Protein AF-0000000076085704 (afdb_homodimer)

Radius of gyration: 24.74 Å; Cα contacts (8 Å, |Δi|>4): 422; chains: 2; bounding box: 50×75×104 Å

Nearest PDB structures (foldseek):
  2v0x-assembly1_A  TM=4.425E-01  e=3.332E-02  Mus musculus
  2v0x-assembly1_B  TM=4.303E-01  e=5.380E-02  Mus musculus
  6ysl-assembly1_G  TM=3.522E-01  e=4.424E+00  Bacillus subtilis subsp. subtilis str. 168
  2v0x-assembly1_A  TM=4.425E-01  e=3.386E-02  Mus musculus
  2v0x-assembly1_B  TM=4.282E-01  e=5.747E-02  Mus musculus

Foldseek 3Di:
DPPPPPPPPPPPVPPPDDDDDDPVNVLLLDLLQDADDPVCCCVPQQVVQPQDPDPVLADDDDDPCVCVVVVDPVVVVVVVLVVVLVNVLSNLVSRLRRLVVVLVVQVVCVVPVCDDRPQDPVNNVSSVSSSSSSVSNSSNSVLLSVQLVVQCVLLVHSVVSVVLCVVCSVQQSPQPPDSRHPVCVVVSVVSSVVVVVVVVVD/DDPPPPPPPPVPVPPDDDDDDDPVNVLLLDLLQDADDPVCCCVPQQVVQPQDPDPVLADDDDDPCVVVVVVDPVVVVVVVLVVVLVNVLSNLVSRLRRLVVVLVVQVVVCVPVCDDRPDDPVNNVSSVSSSSSSVSNSSNSVLLSVQLVVQCVLLVHSVVSVVLCVVCSVQQSPQPPDSRHPVCVVVSVVSSVVVVVVVVVD

Sequence (404 aa):
MTNRTVRDSIRWTRESELFMTGSMARYVQKYFSTYVSESCLKEKVLGDSPVPSNTILSPPSIDEFIEDLIGNRKAWRFMKLHDNSLKFIQKKVALIMGPLFKMWQEIDGANHEKETSEMSITDVLNLIERTVLLVGQVNVACLYKRRINFMAKILKGMKQAKQTLSHNQSMLTESGEVLFGDNFYNVLDKKSKNRKRAREMAMTNRTVRDSIRWTRESELFMTGSMARYVQKYFSTYVSESCLKEKVLGDSPVPSNTILSPPSIDEFIEDLIGNRKAWRFMKLHDNSLKFIQKKVALIMGPLFKMWQEIDGANHEKETSEMSITDVLNLIERTVLLVGQVNVACLYKRRINFMAKILKGMKQAKQTLSHNQSMLTESGEVLFGDNFYNVLDKKSKNRKRAREMA

Organism: Mytilus edulis (NCBI:txid6550)

pLDDT: mean 86.07, std 17.52, range [27.72, 98.88]

Secondary structure (DSSP, 8-state):
---------------------HHHHHHHHHHTTS---HHHIIIIISTTSPPP--GGGSPPBPPHHHHHHH--HHHHHHHHHHHHHHHHHHHHHHHTHHHHHHHHHHHHHHHHS-S--S--HHHHHHHHHHHHHHHHHHHHHHHHHHHHHHHHHHHT-HHHHHHHHHHTHHHHHT-TTBSS-HHHHHHHHHHHHHHHHHHHH-/---------------------HHHHHHHHHHTTS---HHHIIIIISTTSPPP--GGGSPPBPPHHHHHHH--HHHHHHHHHHHHHHHHHHHHHHHTHHHHHHHHHHHHHHHHS----S--HHHHHHHHHHHHHHHHHHHHHHHHHHHHHHHHHHTT-HHHHHHHHHHTHHHHHT-TTBSS-HHHHHHHHHHHHHHHHHHHH-

Solvent-accessible surface area (backbone atoms only — not comparable to full-atom values): 22083 Å² total; per-residue (Å²): 135,83,82,73,73,74,73,72,70,69,68,69,68,67,75,77,81,47,67,68,57,70,69,62,32,52,51,49,57,48,30,40,51,41,87,73,55,69,68,53,42,46,61,74,55,26,56,93,20,59,50,50,67,44,68,88,52,47,67,49,42,78,49,74,67,53,60,65,63,59,67,39,69,69,59,46,54,53,52,48,52,55,40,50,50,47,45,51,43,37,47,41,53,33,52,32,43,4,30,46,45,51,50,47,52,47,54,51,46,28,67,70,50,82,43,76,51,86,65,43,69,65,54,51,50,51,34,49,50,45,28,51,39,34,52,15,42,32,44,30,47,43,53,50,52,49,50,44,59,53,34,20,63,57,67,70,28,60,69,62,24,51,51,54,50,66,75,40,44,74,56,41,57,68,19,74,65,28,58,42,34,72,77,42,44,58,56,51,51,52,52,43,51,50,47,54,51,50,56,68,72,98,137,84,82,76,74,74,74,73,71,70,69,69,71,69,75,78,82,47,66,67,58,70,71,62,32,52,50,49,56,48,28,40,50,43,87,72,54,68,70,53,42,47,60,75,54,26,58,93,19,59,52,50,67,46,66,87,51,48,68,46,41,78,49,73,68,53,60,64,63,59,69,39,69,70,59,46,55,53,51,49,53,53,39,48,51,46,45,53,42,37,48,40,53,34,54,31,44,5,29,45,46,50,51,48,51,47,53,51,47,25,66,72,60,74,41,76,51,88,65,44,70,65,53,53,49,52,34,49,52,44,27,51,38,35,53,16,42,33,43,30,47,43,53,49,51,48,49,43,60,53,36,21,62,57,66,69,29,60,68,62,25,51,51,53,50,66,75,40,46,76,58,40,58,68,19,74,64,28,58,42,35,72,79,43,44,59,57,51,50,52,54,44,50,51,48,53,51,51,60,71,72,104

Structure (mmCIF, N/CA/C/O backbone):
data_AF-0000000076085704-model_v1
#
loop_
_entity.id
_entity.type
_entity.pdbx_description
1 polymer 'Uncharacterized protein'
#
loop_
_atom_site.group_PDB
_atom_site.id
_atom_site.type_symbol
_atom_site.label_atom_id
_atom_site.label_alt_id
_atom_site.label_comp_id
_atom_site.label_asym_id
_atom_site.label_entity_id
_atom_site.label_seq_id
_atom_site.pdbx_PDB_ins_code
_atom_site.Cartn_x
_atom_site.Cartn_y
_atom_site.Cartn_z
_atom_site.occupancy
_atom_site.B_iso_or_equiv
_atom_site.auth_seq_id
_atom_site.auth_comp_id
_atom_site.auth_asym_id
_atom_site.auth_atom_id
_atom_site.pdbx_PDB_model_num
ATOM 1 N N . MET A 1 1 ? 17.281 -35.906 48.312 1 27.94 1 MET A N 1
ATOM 2 C CA . MET A 1 1 ? 16.938 -36.281 46.938 1 27.94 1 MET A CA 1
ATOM 3 C C . MET A 1 1 ? 16.422 -35.094 46.156 1 27.94 1 MET A C 1
ATOM 5 O O . MET A 1 1 ? 15.367 -34.531 46.5 1 27.94 1 MET A O 1
ATOM 9 N N . THR A 1 2 ? 17.312 -34.125 45.719 1 31.25 2 THR A N 1
ATOM 10 C CA . THR A 1 2 ? 17.219 -32.781 45.156 1 31.25 2 THR A CA 1
ATOM 11 C C . THR A 1 2 ? 16.516 -32.844 43.781 1 31.25 2 THR A C 1
ATOM 13 O O . THR A 1 2 ? 16.938 -33.562 42.875 1 31.25 2 THR A O 1
ATOM 16 N N . ASN A 1 3 ? 15.156 -32.781 43.719 1 27.72 3 ASN A N 1
ATOM 17 C CA . ASN A 1 3 ? 14.312 -32.719 42.531 1 27.72 3 ASN A CA 1
ATOM 18 C C . ASN A 1 3 ? 14.758 -31.625 41.594 1 27.72 3 ASN A C 1
ATOM 20 O O . ASN A 1 3 ? 14.57 -30.438 41.875 1 27.72 3 ASN A O 1
ATOM 24 N N . ARG A 1 4 ? 15.953 -31.812 40.906 1 28.91 4 ARG A N 1
ATOM 25 C CA . ARG A 1 4 ? 16.359 -30.938 39.844 1 28.91 4 ARG A CA 1
ATOM 26 C C . ARG A 1 4 ? 15.266 -30.812 38.781 1 28.91 4 ARG A C 1
ATOM 28 O O . ARG A 1 4 ? 14.945 -31.797 38.094 1 28.91 4 ARG A O 1
ATOM 35 N N . THR A 1 5 ? 14.289 -30.031 38.969 1 30.59 5 THR A N 1
ATOM 36 C CA . THR A 1 5 ? 13.367 -29.672 37.906 1 30.59 5 THR A CA 1
ATOM 37 C C . THR A 1 5 ? 14.125 -29.359 36.625 1 30.59 5 THR A C 1
ATOM 39 O O . THR A 1 5 ? 14.984 -28.469 36.594 1 30.59 5 THR A O 1
ATOM 42 N N . VAL A 1 6 ? 14.453 -30.359 35.844 1 28.48 6 VAL A N 1
ATOM 43 C CA . VAL A 1 6 ? 14.922 -30.203 34.469 1 28.48 6 VAL A CA 1
ATOM 44 C C . VAL A 1 6 ? 14.109 -29.125 33.75 1 28.48 6 VAL A C 1
ATOM 46 O O . VAL A 1 6 ? 12.906 -29.281 33.531 1 28.48 6 VAL A O 1
ATOM 49 N N . ARG A 1 7 ? 14.312 -27.906 34.156 1 32.81 7 ARG A N 1
ATOM 50 C CA . ARG A 1 7 ? 13.844 -26.844 33.281 1 32.81 7 ARG A CA 1
ATOM 51 C C . ARG A 1 7 ? 14.062 -27.219 31.812 1 32.81 7 ARG A C 1
ATOM 53 O O . ARG A 1 7 ? 15.203 -27.297 31.359 1 32.81 7 ARG A O 1
ATOM 60 N N . ASP A 1 8 ? 13.406 -28.281 31.328 1 28.36 8 ASP A N 1
ATOM 61 C CA . ASP A 1 8 ? 13.352 -28.547 29.906 1 28.36 8 ASP A CA 1
ATOM 62 C C . ASP A 1 8 ? 13.336 -27.234 29.109 1 28.36 8 ASP A C 1
ATOM 64 O O . ASP A 1 8 ? 12.406 -26.438 29.234 1 28.36 8 ASP A O 1
ATOM 68 N N . SER A 1 9 ? 14.461 -26.516 29.125 1 32.47 9 SER A N 1
ATOM 69 C CA . SER A 1 9 ? 14.688 -25.484 28.125 1 32.47 9 SER A CA 1
ATOM 70 C C . SER A 1 9 ? 14.078 -25.875 26.781 1 32.47 9 SER A C 1
ATOM 72 O O . SER A 1 9 ? 14.641 -26.703 26.062 1 32.47 9 SER A O 1
ATOM 74 N N . ILE A 1 10 ? 12.898 -26.281 26.703 1 34.44 10 ILE A N 1
ATOM 75 C CA . ILE A 1 10 ? 12.305 -26.375 25.375 1 34.44 10 ILE A CA 1
ATOM 76 C C . ILE A 1 10 ? 12.922 -25.344 24.453 1 34.44 10 ILE A C 1
ATOM 78 O O . ILE A 1 10 ? 12.781 -24.141 24.672 1 34.44 10 ILE A O 1
ATOM 82 N N . ARG A 1 11 ? 14.133 -25.609 23.984 1 32.59 11 ARG A N 1
ATOM 83 C CA . ARG A 1 11 ? 14.648 -24.906 22.812 1 32.59 11 ARG A CA 1
ATOM 84 C C . ARG A 1 11 ? 13.516 -24.547 21.859 1 32.59 11 ARG A C 1
ATOM 86 O O . ARG A 1 11 ? 12.945 -25.422 21.203 1 32.59 11 ARG A O 1
ATOM 93 N N . TRP A 1 12 ? 12.664 -23.781 22.141 1 34.97 12 TRP A N 1
ATOM 94 C CA . TRP A 1 12 ? 11.938 -23.203 21.016 1 34.97 12 TRP A CA 1
ATOM 95 C C . TRP A 1 12 ? 12.836 -23.094 19.781 1 34.97 12 TRP A C 1
ATOM 97 O O . TRP A 1 12 ? 13.859 -22.406 19.812 1 34.97 12 TRP A O 1
ATOM 107 N N . THR A 1 13 ? 13.359 -24.281 19.297 1 34.56 13 THR A N 1
ATOM 108 C CA . THR A 1 13 ? 14.008 -24.234 18 1 34.56 13 THR A CA 1
ATOM 109 C C . THR A 1 13 ? 13.602 -22.969 17.25 1 34.56 13 THR A C 1
ATOM 111 O O . THR A 1 13 ? 12.414 -22.703 17.047 1 34.56 13 THR A O 1
ATOM 114 N N . ARG A 1 14 ? 14.234 -21.953 17.406 1 41.28 14 ARG A N 1
ATOM 115 C CA . ARG A 1 14 ? 14.172 -20.734 16.609 1 41.28 14 ARG A CA 1
ATOM 116 C C . ARG A 1 14 ? 13.656 -21.016 15.203 1 41.28 14 ARG A C 1
ATOM 118 O O . ARG A 1 14 ? 14.258 -21.797 14.461 1 41.28 14 ARG A O 1
ATOM 125 N N . GLU A 1 15 ? 12.438 -21.312 15 1 48.47 15 GLU A N 1
ATOM 126 C CA . GLU A 1 15 ? 11.906 -21.453 13.648 1 48.47 15 GLU A CA 1
ATOM 127 C C . GLU A 1 15 ? 12.812 -20.797 12.617 1 48.47 15 GLU A C 1
ATOM 129 O O . GLU A 1 15 ? 13.203 -19.641 12.781 1 48.47 15 GLU A O 1
ATOM 134 N N . SER A 1 16 ? 13.742 -21.469 12.008 1 62.91 16 SER A N 1
ATOM 135 C CA . SER A 1 16 ? 14.727 -21.047 11.016 1 62.91 16 SER A CA 1
ATOM 136 C C . SER A 1 16 ? 14.18 -19.938 10.125 1 62.91 16 SER A C 1
ATOM 138 O O . SER A 1 16 ? 13.062 -20.047 9.602 1 62.91 16 SER A O 1
ATOM 140 N N . GLU A 1 17 ? 14.664 -18.75 10.273 1 81.94 17 GLU A N 1
ATOM 141 C CA . GLU A 1 17 ? 14.312 -17.594 9.453 1 81.94 17 GLU A CA 1
ATOM 142 C C . GLU A 1 17 ? 14.461 -17.906 7.965 1 81.94 17 GLU A C 1
ATOM 144 O O . GLU A 1 17 ? 15.445 -18.531 7.555 1 81.94 17 GLU A O 1
ATOM 149 N N . LEU A 1 18 ? 13.453 -17.797 7.211 1 92 18 LEU A N 1
ATOM 150 C CA . LEU A 1 18 ? 13.406 -17.953 5.762 1 92 18 LEU A CA 1
ATOM 151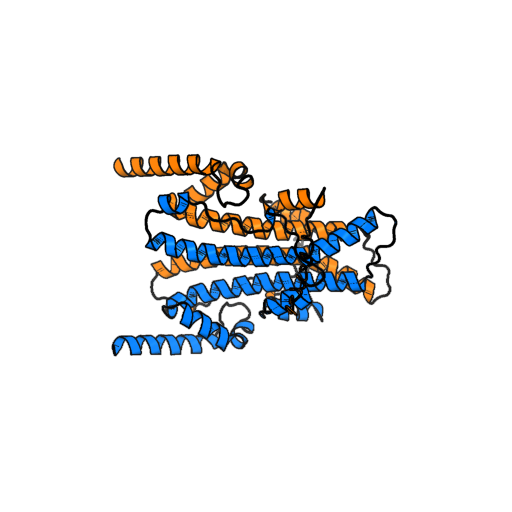 C C . LEU A 1 18 ? 13.945 -16.719 5.062 1 92 18 LEU A C 1
ATOM 153 O O . LEU A 1 18 ? 13.562 -15.594 5.398 1 92 18 LEU A O 1
ATOM 157 N N . PHE A 1 19 ? 14.992 -16.938 4.18 1 94.62 19 PHE A N 1
ATOM 158 C CA . PHE A 1 19 ? 15.531 -15.844 3.381 1 94.62 19 PHE A CA 1
A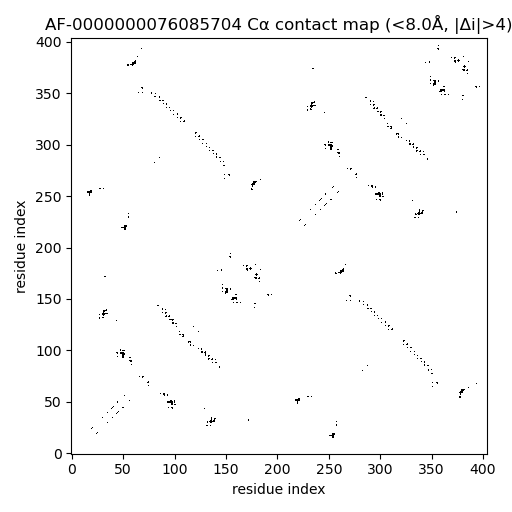TOM 159 C C . PHE A 1 19 ? 15.445 -16.172 1.894 1 94.62 19 PHE A C 1
ATOM 161 O O . PHE A 1 19 ? 15.68 -17.312 1.484 1 94.62 19 PHE A O 1
ATOM 168 N N . MET A 1 20 ? 15.086 -15.148 1.141 1 95.38 20 MET A N 1
ATOM 169 C CA . MET A 1 20 ? 15.242 -15.273 -0.306 1 95.38 20 MET A CA 1
ATOM 170 C C . MET A 1 20 ? 16.719 -15.195 -0.702 1 95.38 20 MET A C 1
ATOM 172 O O . MET A 1 20 ? 17.469 -14.383 -0.154 1 95.38 20 MET A O 1
ATOM 176 N N . THR A 1 21 ? 17.078 -16.047 -1.602 1 94.31 21 THR A N 1
ATOM 177 C CA . THR A 1 21 ? 18.453 -16.062 -2.08 1 94.31 21 THR A CA 1
ATOM 178 C C . THR A 1 21 ? 18.5 -16.125 -3.604 1 94.31 21 THR A C 1
ATOM 180 O O . THR A 1 21 ? 17.453 -16.25 -4.254 1 94.31 21 THR A O 1
ATOM 183 N N . GLY A 1 22 ? 19.688 -15.82 -4.188 1 94.88 22 GLY A N 1
ATOM 184 C CA . GLY A 1 22 ? 19.906 -16.016 -5.613 1 94.88 22 GLY A CA 1
ATOM 185 C C . GLY A 1 22 ? 19.172 -15 -6.473 1 94.88 22 GLY A C 1
ATOM 186 O O . GLY A 1 22 ? 19.141 -13.812 -6.145 1 94.88 22 GLY A O 1
ATOM 187 N N . SER A 1 23 ? 18.656 -15.523 -7.598 1 95.12 23 SER A N 1
ATOM 188 C CA . SER A 1 23 ? 18.047 -14.664 -8.594 1 95.12 23 SER A CA 1
ATOM 189 C C . SER A 1 23 ? 16.766 -14.031 -8.062 1 95.12 23 SER A C 1
ATOM 191 O O . SER A 1 23 ? 16.438 -12.883 -8.383 1 95.12 23 SER A O 1
ATOM 193 N N . MET A 1 24 ? 16.078 -14.781 -7.23 1 96.69 24 MET A N 1
ATOM 194 C CA . MET A 1 24 ? 14.844 -14.258 -6.656 1 96.69 24 MET A CA 1
ATOM 195 C C . MET A 1 24 ? 15.133 -13.062 -5.746 1 96.69 24 MET A C 1
ATOM 197 O O . MET A 1 24 ? 14.438 -12.047 -5.809 1 96.69 24 MET A O 1
ATOM 201 N N . ALA A 1 25 ? 16.156 -13.156 -4.934 1 97 25 ALA A N 1
ATOM 202 C CA . ALA A 1 25 ? 16.547 -12.07 -4.039 1 97 25 ALA A CA 1
ATOM 203 C C . ALA A 1 25 ? 16.953 -10.828 -4.832 1 97 25 ALA A C 1
ATOM 205 O O . ALA A 1 25 ? 16.562 -9.711 -4.488 1 97 25 ALA A O 1
ATOM 206 N N . ARG A 1 26 ? 17.688 -11.039 -5.867 1 97 26 ARG A N 1
ATOM 207 C CA . ARG A 1 26 ? 18.125 -9.93 -6.703 1 97 26 ARG A CA 1
ATOM 208 C C . ARG A 1 26 ? 16.953 -9.25 -7.383 1 97 26 ARG A C 1
ATOM 210 O O . ARG A 1 26 ? 16.906 -8.023 -7.492 1 97 26 ARG A O 1
ATOM 217 N N . TYR A 1 27 ? 16.062 -10.094 -7.828 1 97.94 27 TYR A N 1
ATOM 218 C CA . TYR A 1 27 ? 14.859 -9.586 -8.477 1 97.94 27 TYR A CA 1
ATOM 219 C C . TYR A 1 27 ? 14.055 -8.711 -7.527 1 97.94 27 TYR A C 1
ATOM 221 O O . TYR A 1 27 ? 13.656 -7.594 -7.883 1 97.94 27 TYR A O 1
ATOM 229 N N . VAL A 1 28 ? 13.867 -9.156 -6.324 1 98.12 28 VAL A N 1
ATOM 230 C CA . VAL A 1 28 ? 13.109 -8.422 -5.312 1 98.12 28 VAL A CA 1
ATOM 231 C C . VAL A 1 28 ? 13.875 -7.164 -4.91 1 98.12 28 VAL A C 1
ATOM 233 O O . VAL A 1 28 ? 13.289 -6.082 -4.809 1 98.12 28 VAL A O 1
ATOM 236 N N . GLN A 1 29 ? 15.141 -7.293 -4.727 1 96 29 GLN A N 1
ATOM 237 C CA . GLN A 1 29 ? 15.953 -6.133 -4.383 1 96 29 GLN A CA 1
ATOM 238 C C . GLN A 1 29 ? 15.812 -5.031 -5.434 1 96 29 GLN A C 1
ATOM 240 O O . GLN A 1 29 ? 15.664 -3.857 -5.094 1 96 29 GLN A O 1
ATOM 245 N N . LYS A 1 30 ? 15.82 -5.359 -6.586 1 95.94 30 LYS A N 1
ATOM 246 C CA . LYS A 1 30 ? 15.727 -4.406 -7.688 1 95.94 30 LYS A CA 1
ATOM 247 C C . LYS A 1 30 ? 14.367 -3.725 -7.719 1 95.94 30 LYS A C 1
ATOM 249 O O . LYS A 1 30 ? 14.281 -2.496 -7.648 1 95.94 30 LYS A O 1
ATOM 254 N N . TYR A 1 31 ? 13.297 -4.469 -7.719 1 97.12 31 TYR A N 1
ATOM 255 C CA . TYR A 1 31 ? 11.992 -3.91 -8.055 1 97.12 31 TYR A CA 1
ATOM 256 C C . TYR A 1 31 ? 11.289 -3.377 -6.812 1 97.12 31 TYR A C 1
ATOM 258 O O . TYR A 1 31 ? 10.289 -2.656 -6.914 1 97.12 31 TYR A O 1
ATOM 266 N N . PHE A 1 32 ? 11.805 -3.668 -5.605 1 97.56 32 PHE A N 1
ATOM 267 C CA . PHE A 1 32 ? 11.289 -3.086 -4.375 1 97.56 32 PHE A CA 1
ATOM 268 C C . PHE A 1 32 ? 11.977 -1.764 -4.07 1 97.56 32 PHE A C 1
ATOM 270 O O . PHE A 1 32 ? 11.578 -1.045 -3.15 1 97.56 32 PHE A O 1
ATOM 277 N N . SER A 1 33 ? 13.008 -1.447 -4.863 1 94.5 33 SER A N 1
ATOM 278 C CA . SER A 1 33 ? 13.773 -0.25 -4.535 1 94.5 33 SER A CA 1
ATOM 279 C C . SER A 1 33 ? 13.781 0.736 -5.699 1 94.5 33 SER A C 1
ATOM 281 O O . SER A 1 33 ? 14.039 1.928 -5.508 1 94.5 33 SER A O 1
ATOM 283 N N . THR A 1 34 ? 13.469 0.226 -6.836 1 94.12 34 THR A N 1
ATOM 284 C CA . THR A 1 34 ? 13.602 1.075 -8.016 1 94.12 34 THR A CA 1
ATOM 285 C C . THR A 1 34 ? 12.234 1.324 -8.656 1 94.12 34 THR A C 1
ATOM 287 O O . THR A 1 34 ? 11.484 0.382 -8.914 1 94.12 34 THR A O 1
ATOM 290 N N . TYR A 1 35 ? 12.016 2.551 -8.984 1 95 35 TYR A N 1
ATOM 291 C CA . TYR A 1 35 ? 10.766 2.955 -9.617 1 95 35 TYR A CA 1
ATOM 292 C C . TYR A 1 35 ? 10.727 2.525 -11.078 1 95 35 TYR A C 1
ATOM 294 O O . TYR A 1 35 ? 11.688 2.729 -11.812 1 95 35 TYR A O 1
ATOM 302 N N . VAL A 1 36 ? 9.695 1.909 -11.43 1 95.88 36 VAL A N 1
ATOM 303 C CA . VAL A 1 36 ? 9.391 1.589 -12.82 1 95.88 36 VAL A CA 1
ATOM 304 C C . VAL A 1 36 ? 8.281 2.508 -13.336 1 95.88 36 VAL A C 1
ATOM 306 O O . VAL A 1 36 ? 7.234 2.645 -12.695 1 95.88 36 VAL A O 1
ATOM 309 N N . SER A 1 37 ? 8.492 3.094 -14.469 1 95.19 37 SER A N 1
ATOM 310 C CA . SER A 1 37 ? 7.559 4.086 -14.992 1 95.19 37 SER A CA 1
ATOM 311 C C . SER A 1 37 ? 6.203 3.455 -15.312 1 95.19 37 SER A C 1
ATOM 313 O O . SER A 1 37 ? 6.125 2.27 -15.633 1 95.19 37 SER A O 1
ATOM 315 N N . GLU A 1 38 ? 5.195 4.305 -15.266 1 94.56 38 GLU A N 1
ATOM 316 C CA . GLU A 1 38 ? 3.836 3.84 -15.531 1 94.56 38 GLU A CA 1
ATOM 317 C C . GLU A 1 38 ? 3.717 3.27 -16.938 1 94.56 38 GLU A C 1
ATOM 319 O O . GLU A 1 38 ? 3.031 2.268 -17.156 1 94.56 38 GLU A O 1
ATOM 324 N N . SER A 1 39 ? 4.344 3.914 -17.891 1 94.38 39 SER A N 1
ATOM 325 C CA . SER A 1 39 ? 4.312 3.441 -19.266 1 94.38 39 SER A CA 1
ATOM 326 C C . SER A 1 39 ? 4.926 2.049 -19.391 1 94.38 39 SER A C 1
ATOM 328 O O . SER A 1 39 ? 4.383 1.185 -20.078 1 94.38 39 SER A O 1
ATOM 330 N N . CYS A 1 40 ? 5.996 1.828 -18.703 1 95.56 40 CYS A N 1
ATOM 331 C CA . CYS A 1 40 ? 6.648 0.524 -18.719 1 95.56 40 CYS A CA 1
ATOM 332 C C . CYS A 1 40 ? 5.773 -0.533 -18.062 1 95.56 40 CYS A C 1
ATOM 334 O O . CYS A 1 40 ? 5.645 -1.647 -18.562 1 95.56 40 CYS A O 1
ATOM 336 N N . LEU A 1 41 ? 5.148 -0.188 -16.953 1 96.81 41 LEU A N 1
ATOM 337 C CA . LEU A 1 41 ? 4.258 -1.122 -16.266 1 96.81 41 LEU A CA 1
ATOM 338 C C . LEU A 1 41 ? 3.088 -1.513 -17.172 1 96.81 41 LEU A C 1
ATOM 340 O O . LEU A 1 41 ? 2.746 -2.691 -17.281 1 96.81 41 LEU A O 1
ATOM 344 N N . LYS A 1 42 ? 2.504 -0.57 -17.828 1 94.56 42 LYS A N 1
ATOM 345 C CA . LYS A 1 42 ? 1.345 -0.809 -18.688 1 94.56 42 LYS A CA 1
ATOM 346 C C . LYS A 1 42 ? 1.71 -1.688 -19.875 1 94.56 42 LYS A C 1
ATOM 348 O O . LYS A 1 42 ? 0.98 -2.623 -20.219 1 94.56 42 LYS A O 1
ATOM 353 N N . GLU A 1 43 ? 2.838 -1.456 -20.422 1 93.31 43 GLU A N 1
ATOM 354 C CA . GLU A 1 43 ? 3.234 -2.137 -21.656 1 93.31 43 GLU A CA 1
ATOM 355 C C . GLU A 1 43 ? 3.838 -3.506 -21.359 1 93.31 43 GLU A C 1
ATOM 357 O O . GLU A 1 43 ? 3.455 -4.504 -21.969 1 93.31 43 GLU A O 1
ATOM 362 N N . LYS A 1 44 ? 4.633 -3.557 -20.344 1 92.44 44 LYS A N 1
ATOM 363 C CA . LYS A 1 44 ? 5.469 -4.746 -20.203 1 92.44 44 LYS A CA 1
ATOM 364 C C . LYS A 1 44 ? 4.941 -5.648 -19.078 1 92.44 44 LYS A C 1
ATOM 366 O O . LYS A 1 44 ? 5.242 -6.844 -19.062 1 92.44 44 LYS A O 1
ATOM 371 N N . VAL A 1 45 ? 4.211 -5.098 -18.188 1 94.75 45 VAL A N 1
ATOM 372 C CA . VAL A 1 45 ? 3.807 -5.871 -17.016 1 94.75 45 VAL A CA 1
ATOM 373 C C . VAL A 1 45 ? 2.316 -6.191 -17.109 1 94.75 45 VAL A C 1
ATOM 375 O O . VAL A 1 45 ? 1.904 -7.328 -16.875 1 94.75 45 VAL A O 1
ATOM 378 N N . LEU A 1 46 ? 1.522 -5.191 -17.547 1 96 46 LEU A N 1
ATOM 379 C CA . LEU A 1 46 ? 0.071 -5.328 -17.516 1 96 46 LEU A CA 1
ATOM 380 C C . LEU A 1 46 ? -0.491 -5.621 -18.891 1 96 46 LEU A C 1
ATOM 382 O O . LEU A 1 46 ? -1.654 -6.008 -19.031 1 96 46 LEU A O 1
ATOM 386 N N . GLY A 1 47 ? 0.258 -5.41 -20 1 87.25 47 GLY A N 1
ATOM 387 C CA . GLY A 1 47 ? -0.219 -5.461 -21.375 1 87.25 47 GLY A CA 1
ATOM 388 C C . GLY A 1 47 ? -1.149 -6.633 -21.641 1 87.25 47 GLY A C 1
ATOM 389 O O . GLY A 1 47 ? -2.275 -6.441 -22.094 1 87.25 47 GLY A O 1
ATOM 390 N N . ASP A 1 48 ? -0.92 -7.844 -21.359 1 90.88 48 ASP A N 1
ATOM 391 C CA . ASP A 1 48 ? -1.774 -9 -21.594 1 90.88 48 ASP A CA 1
ATOM 392 C C . ASP A 1 48 ? -2.461 -9.453 -20.297 1 90.88 48 ASP A C 1
ATOM 394 O O . ASP A 1 48 ? -3.117 -10.492 -20.266 1 90.88 48 ASP A O 1
ATOM 398 N N . SER A 1 49 ? -2.223 -8.781 -19.234 1 95 49 SER A N 1
ATOM 399 C CA . SER A 1 49 ? -2.818 -9.047 -17.938 1 95 49 SER A CA 1
ATOM 400 C C . SER A 1 49 ? -3.418 -7.781 -17.328 1 95 49 SER A C 1
ATOM 402 O O . SER A 1 49 ? -2.984 -7.328 -16.266 1 95 49 SER A O 1
ATOM 404 N N . PRO A 1 50 ? -4.453 -7.289 -17.984 1 95.19 50 PRO A N 1
ATOM 405 C CA . PRO A 1 50 ? -5.043 -6.039 -17.484 1 95.19 50 PRO A CA 1
ATOM 406 C C . PRO A 1 50 ? -5.684 -6.188 -16.109 1 95.19 50 PRO A C 1
ATOM 408 O O . PRO A 1 50 ? -6.07 -7.293 -15.727 1 95.19 50 PRO A O 1
ATOM 411 N N . VAL A 1 51 ? -5.801 -5.121 -15.453 1 97.56 51 VAL A N 1
ATOM 412 C CA . VAL A 1 51 ? -6.477 -5.09 -14.156 1 97.56 51 VAL A CA 1
ATOM 413 C C . VAL A 1 51 ? -7.988 -5.164 -14.367 1 97.56 51 VAL A C 1
ATOM 415 O O . VAL A 1 51 ? -8.547 -4.426 -15.18 1 97.56 51 VAL A O 1
ATOM 418 N N . PRO A 1 52 ? -8.664 -6.055 -13.688 1 97.5 52 PRO A N 1
ATOM 419 C CA . PRO A 1 52 ? -10.125 -6.059 -13.789 1 97.5 52 PRO A CA 1
ATOM 420 C C . PRO A 1 52 ? -10.742 -4.715 -13.414 1 97.5 52 PRO A C 1
ATOM 422 O O . PRO A 1 52 ? -10.242 -4.023 -12.523 1 97.5 52 PRO A O 1
ATOM 425 N N . SER A 1 53 ? -11.867 -4.359 -13.945 1 95.75 53 SER A N 1
ATOM 426 C CA . SER A 1 53 ? -12.469 -3.039 -13.805 1 95.75 53 SER A CA 1
ATOM 427 C C . SER A 1 53 ? -13.484 -3.02 -12.664 1 95.75 53 SER A C 1
ATOM 429 O O . SER A 1 53 ? -14.289 -2.094 -12.562 1 95.75 53 SER A O 1
ATOM 431 N N . ASN A 1 54 ? -13.508 -4.027 -11.883 1 95.44 54 ASN A N 1
ATOM 432 C CA . ASN A 1 54 ? -14.422 -4.031 -10.742 1 95.44 54 ASN A CA 1
ATOM 433 C C . ASN A 1 54 ? -14.234 -2.791 -9.875 1 95.44 54 ASN A C 1
ATOM 435 O O . ASN A 1 54 ? -13.109 -2.398 -9.578 1 95.44 54 ASN A O 1
ATOM 439 N N . THR A 1 55 ? -15.266 -2.246 -9.367 1 93.94 55 THR A N 1
ATOM 440 C CA . THR A 1 55 ? -15.281 -0.995 -8.617 1 93.94 55 THR A CA 1
ATOM 441 C C . THR A 1 55 ? -14.469 -1.128 -7.332 1 93.94 55 THR A C 1
ATOM 443 O O . THR A 1 55 ? -13.828 -0.172 -6.895 1 93.94 55 THR A O 1
ATOM 446 N N . ILE A 1 56 ? -14.445 -2.311 -6.797 1 95.31 56 ILE A N 1
ATOM 447 C CA . ILE A 1 56 ? -13.797 -2.564 -5.516 1 95.31 56 ILE A CA 1
ATOM 448 C C . ILE A 1 56 ? -12.297 -2.34 -5.645 1 95.31 56 ILE A C 1
ATOM 450 O O . ILE A 1 56 ? -11.602 -2.158 -4.641 1 95.31 56 ILE A O 1
ATOM 454 N N . LEU A 1 57 ? -11.75 -2.363 -6.879 1 97 57 LEU A N 1
ATOM 455 C CA . LEU A 1 57 ? -10.312 -2.197 -7.113 1 97 57 LEU A CA 1
ATOM 456 C C . LEU A 1 57 ? -9.969 -0.728 -7.328 1 97 57 LEU A C 1
ATOM 458 O O . LEU A 1 57 ? -8.789 -0.377 -7.457 1 97 57 LEU A O 1
ATOM 462 N N . SER A 1 58 ? -10.961 0.079 -7.297 1 96.06 58 SER A N 1
ATOM 463 C CA . SER A 1 58 ? -10.75 1.517 -7.438 1 96.06 58 SER A CA 1
ATOM 464 C C . SER A 1 58 ? -10.836 2.219 -6.086 1 96.06 58 SER A C 1
ATOM 466 O O . SER A 1 58 ? -11.773 1.991 -5.316 1 96.06 58 SER A O 1
ATOM 468 N N . PRO A 1 59 ? -9.828 3.055 -5.832 1 97 59 PRO A N 1
ATOM 469 C CA . PRO A 1 59 ? -9.914 3.777 -4.562 1 97 59 PRO A CA 1
ATOM 470 C C . PRO A 1 59 ? -11.164 4.648 -4.457 1 97 59 PRO A C 1
ATOM 472 O O . PRO A 1 59 ? -11.453 5.422 -5.367 1 97 59 PRO A O 1
ATOM 475 N N . PRO A 1 60 ? -11.867 4.578 -3.396 1 96.69 60 PRO A N 1
ATOM 476 C CA . PRO A 1 60 ? -13.047 5.43 -3.234 1 96.69 60 PRO A CA 1
ATOM 477 C C . PRO A 1 60 ? -12.695 6.906 -3.072 1 96.69 60 PRO A C 1
ATOM 479 O O . PRO A 1 60 ? -11.594 7.234 -2.611 1 96.69 60 PRO A O 1
ATOM 482 N N . SER A 1 61 ? -13.641 7.742 -3.396 1 96.5 61 SER A N 1
ATOM 483 C CA . SER A 1 61 ? -13.469 9.18 -3.234 1 96.5 61 SER A CA 1
ATOM 484 C C . SER A 1 61 ? -13.883 9.633 -1.837 1 96.5 61 SER A C 1
ATOM 486 O O . SER A 1 61 ? -14.648 8.945 -1.157 1 96.5 61 SER A O 1
ATOM 488 N N . ILE A 1 62 ? -13.352 10.742 -1.429 1 96.06 62 ILE A N 1
ATOM 489 C CA . ILE A 1 62 ? -13.781 11.336 -0.169 1 96.06 62 ILE A CA 1
ATOM 490 C C . ILE A 1 62 ? -15.219 11.836 -0.3 1 96.06 62 ILE A C 1
ATOM 492 O O . ILE A 1 62 ? -15.586 12.445 -1.311 1 96.06 62 ILE A O 1
ATOM 496 N N . ASP A 1 63 ? -15.953 11.648 0.703 1 95.12 63 ASP A N 1
ATOM 497 C CA . ASP A 1 63 ? -17.328 12.141 0.714 1 95.12 63 ASP A CA 1
ATOM 498 C C . ASP A 1 63 ? -17.359 13.664 0.727 1 95.12 63 ASP A C 1
ATOM 500 O O . ASP A 1 63 ? -16.578 14.305 1.433 1 95.12 63 ASP A O 1
ATOM 504 N N . GLU A 1 64 ? -18.328 14.227 0.135 1 90.5 64 GLU A N 1
ATOM 505 C CA . GLU A 1 64 ? -18.438 15.68 0.04 1 90.5 64 GLU A CA 1
ATOM 506 C C . GLU A 1 64 ? -18.656 16.297 1.413 1 90.5 64 GLU A C 1
ATOM 508 O O . GLU A 1 64 ? -18.125 17.375 1.713 1 90.5 64 GLU A O 1
ATOM 513 N N . PHE A 1 65 ? -19.391 15.695 2.229 1 90.12 65 PHE A N 1
ATOM 514 C CA . PHE A 1 65 ? -19.781 16.266 3.51 1 90.12 65 PHE A CA 1
ATOM 515 C C . PHE A 1 65 ? -18.578 16.359 4.453 1 90.12 65 PHE A C 1
ATOM 517 O O . PHE A 1 65 ? -18.641 17.047 5.469 1 90.12 65 PHE A O 1
ATOM 524 N N . ILE A 1 66 ? -17.5 15.648 4.18 1 92.56 66 ILE A N 1
ATOM 525 C CA . ILE A 1 66 ? -16.328 15.625 5.047 1 92.56 66 ILE A CA 1
ATOM 526 C C . ILE A 1 66 ? -15.672 17.016 5.062 1 92.56 66 ILE A C 1
ATOM 528 O O . ILE A 1 66 ? -15.227 17.484 6.113 1 92.56 66 ILE A O 1
ATOM 532 N N . GLU A 1 67 ? -15.594 17.625 3.924 1 90.75 67 GLU A N 1
ATOM 533 C CA . GLU A 1 67 ? -15.008 18.969 3.859 1 90.75 67 GLU A CA 1
ATOM 534 C C . GLU A 1 67 ? -15.758 19.938 4.766 1 90.75 67 GLU A C 1
ATOM 536 O O . GLU A 1 67 ? -15.141 20.734 5.473 1 90.75 67 GLU A O 1
ATOM 541 N N . ASP A 1 68 ? -17.031 19.844 4.781 1 87.5 68 ASP A N 1
ATOM 542 C CA . ASP A 1 68 ? -17.859 20.719 5.602 1 87.5 68 ASP A CA 1
ATOM 543 C C . ASP A 1 68 ? -17.609 20.484 7.09 1 87.5 68 ASP A C 1
ATOM 545 O O . ASP A 1 68 ? -17.594 21.422 7.883 1 87.5 68 ASP A O 1
ATOM 549 N N . LEU A 1 69 ? -17.453 19.281 7.414 1 88.25 69 LEU A N 1
ATOM 550 C CA . LEU A 1 69 ? -17.266 18.922 8.812 1 88.25 69 LEU A CA 1
ATOM 551 C C . LEU A 1 69 ? -15.898 19.375 9.32 1 88.25 69 LEU A C 1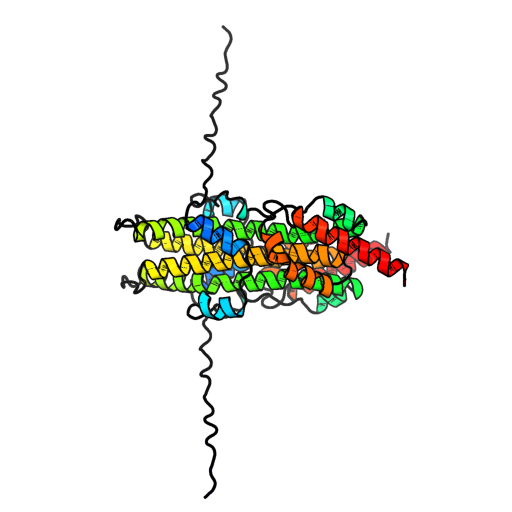
ATOM 553 O O . LEU A 1 69 ? -15.742 19.703 10.492 1 88.25 69 LEU A O 1
ATOM 557 N N . ILE A 1 70 ? -14.945 19.359 8.484 1 88.25 70 ILE A N 1
ATOM 558 C CA . ILE A 1 70 ? -13.617 19.828 8.852 1 88.25 70 ILE A CA 1
ATOM 559 C C . ILE A 1 70 ? -13.641 21.344 9.039 1 88.25 70 ILE A C 1
ATOM 561 O O . ILE A 1 70 ? -13.078 21.875 10.008 1 88.25 70 ILE A O 1
ATOM 565 N N . GLY A 1 71 ? -14.312 22.109 8.211 1 81.88 71 GLY A N 1
ATOM 566 C CA . GLY A 1 71 ? -14.633 23.516 8.352 1 81.88 71 GLY A CA 1
ATOM 567 C C . GLY A 1 71 ? -13.422 24.422 8.195 1 81.88 71 GLY A C 1
ATOM 568 O O . GLY A 1 71 ? -13.562 25.641 8.086 1 81.88 71 GLY A O 1
ATOM 569 N N . ASN A 1 72 ? -12.258 24 8.258 1 86.25 72 ASN A N 1
ATOM 570 C CA . ASN A 1 72 ? -11.016 24.75 8.109 1 86.25 72 ASN A CA 1
ATOM 571 C C . ASN A 1 72 ? -10.312 24.422 6.797 1 86.25 72 ASN A C 1
ATOM 573 O O . ASN A 1 72 ? -9.828 23.297 6.613 1 86.25 72 ASN A O 1
ATOM 577 N N . ARG A 1 73 ? -10.195 25.422 5.938 1 88.44 73 ARG A N 1
ATOM 578 C CA . ARG A 1 73 ? -9.664 25.219 4.59 1 88.44 73 ARG A CA 1
ATOM 579 C C . ARG A 1 73 ? -8.211 24.766 4.633 1 88.44 73 ARG A C 1
ATOM 581 O O . ARG A 1 73 ? -7.793 23.922 3.83 1 88.44 73 ARG A O 1
ATOM 588 N N . LYS A 1 74 ? -7.484 25.359 5.496 1 86.44 74 LYS A N 1
ATOM 589 C CA . LYS A 1 74 ? -6.082 24.969 5.617 1 86.44 74 LYS A CA 1
ATOM 590 C C . LYS A 1 74 ? -5.949 23.531 6.07 1 86.44 74 LYS A C 1
ATOM 592 O O . LYS A 1 74 ? -5.168 22.766 5.5 1 86.44 74 LYS A O 1
ATOM 597 N N . ALA A 1 75 ? -6.719 23.203 7.086 1 87 75 ALA A N 1
ATOM 598 C CA . ALA A 1 75 ? -6.719 21.828 7.57 1 87 75 ALA A CA 1
ATOM 599 C C . ALA A 1 75 ? -7.172 20.859 6.48 1 87 75 ALA A C 1
ATOM 601 O O . ALA A 1 75 ? -6.57 19.812 6.293 1 87 75 ALA A O 1
ATOM 602 N N . TRP A 1 76 ? -8.148 21.234 5.766 1 91.06 76 TRP A N 1
ATOM 603 C CA . TRP A 1 76 ? -8.672 20.406 4.684 1 91.06 76 TRP A CA 1
ATOM 604 C C . TRP A 1 76 ? -7.605 20.141 3.629 1 91.06 76 TRP A C 1
ATOM 606 O O . TRP A 1 76 ? -7.422 19 3.199 1 91.06 76 TRP A O 1
ATOM 616 N N . ARG A 1 77 ? -6.906 21.156 3.232 1 87.5 77 ARG A N 1
ATOM 617 C CA . ARG A 1 77 ? -5.867 21.031 2.213 1 87.5 77 ARG A CA 1
ATOM 618 C C . ARG A 1 77 ? -4.785 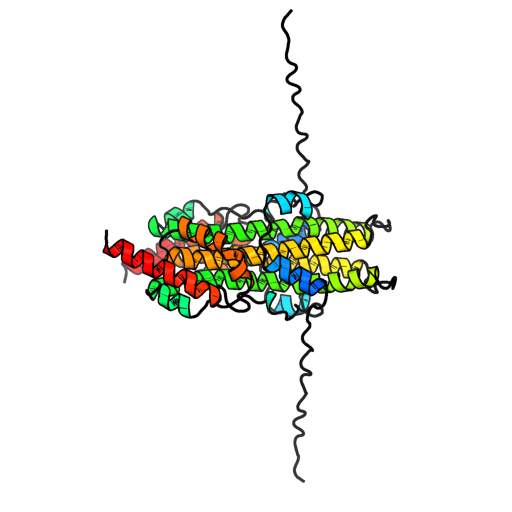20.047 2.656 1 87.5 77 ARG A C 1
ATOM 620 O O . ARG A 1 77 ? -4.332 19.219 1.866 1 87.5 77 ARG A O 1
ATOM 627 N N . PHE A 1 78 ? -4.445 20.141 3.877 1 84.19 78 PHE A N 1
ATOM 628 C CA . PHE A 1 78 ? -3.42 19.25 4.418 1 84.19 78 PHE A CA 1
ATOM 629 C C . PHE A 1 78 ? -3.914 17.812 4.457 1 84.19 78 PHE A C 1
ATOM 631 O O . PHE A 1 78 ? -3.191 16.891 4.07 1 84.19 78 PHE A O 1
ATOM 638 N N . MET A 1 79 ? -5.082 17.672 4.918 1 90.56 79 MET A N 1
ATOM 639 C CA . MET A 1 79 ? -5.648 16.328 5.031 1 90.56 79 MET A CA 1
ATOM 640 C C . MET A 1 79 ? -5.844 15.695 3.654 1 90.56 79 MET A C 1
ATOM 642 O O . MET A 1 79 ? -5.641 14.492 3.48 1 90.56 79 MET A O 1
ATOM 646 N N . LYS A 1 80 ? -6.18 16.5 2.736 1 91.69 80 LYS A N 1
ATOM 647 C CA . LYS A 1 80 ? -6.352 16.031 1.367 1 91.69 80 LYS A CA 1
ATOM 648 C C . LYS A 1 80 ? -5.023 15.555 0.777 1 91.69 80 LYS A C 1
ATOM 650 O O . LYS A 1 80 ? -4.988 14.594 0.007 1 91.69 80 LYS A O 1
ATOM 655 N N . LEU A 1 81 ? -3.984 16.234 1.085 1 88.12 81 LEU A N 1
ATOM 656 C CA . LEU A 1 81 ? -2.66 15.828 0.624 1 88.12 81 LEU A CA 1
ATOM 657 C C . LEU A 1 81 ? -2.309 14.438 1.136 1 88.12 81 LEU A C 1
ATOM 659 O O . LEU A 1 81 ? -1.819 13.594 0.378 1 88.12 81 LEU A O 1
ATOM 663 N N . HIS A 1 82 ? -2.562 14.234 2.408 1 90.56 82 HIS A N 1
ATOM 664 C CA . HIS A 1 82 ? -2.312 12.922 2.992 1 90.56 82 HIS A CA 1
ATOM 665 C C . HIS A 1 82 ? -3.191 11.859 2.35 1 90.56 82 HIS A C 1
ATOM 667 O O . HIS A 1 82 ? -2.717 10.766 2.023 1 90.56 82 HIS A O 1
ATOM 673 N N . ASP A 1 83 ? -4.402 12.195 2.182 1 95.5 83 ASP A N 1
ATOM 674 C CA . ASP A 1 83 ? -5.328 11.266 1.55 1 95.5 83 ASP A CA 1
ATOM 675 C C . ASP A 1 83 ? -4.875 10.914 0.133 1 95.5 83 ASP A C 1
ATOM 677 O O . ASP A 1 83 ? -4.969 9.758 -0.287 1 95.5 83 ASP A O 1
ATOM 681 N N . ASN A 1 84 ? -4.449 11.93 -0.555 1 94.31 84 ASN A N 1
ATOM 682 C CA . ASN A 1 84 ? -3.986 11.711 -1.922 1 94.31 84 ASN A CA 1
ATOM 683 C C . ASN A 1 84 ? -2.818 10.734 -1.969 1 94.31 84 ASN A C 1
ATOM 685 O O . ASN A 1 84 ? -2.709 9.938 -2.902 1 94.31 84 ASN A O 1
ATOM 689 N N . SER A 1 85 ? -1.93 10.805 -0.991 1 94.94 85 SER A N 1
ATOM 690 C CA . SER A 1 85 ? -0.816 9.867 -0.917 1 94.94 85 SER A CA 1
ATOM 691 C C . SER A 1 85 ? -1.312 8.438 -0.742 1 94.94 85 SER A C 1
ATOM 693 O O . SER A 1 85 ? -0.849 7.523 -1.431 1 94.94 85 SER A O 1
ATOM 695 N N . LEU A 1 86 ? -2.254 8.25 0.109 1 97.25 86 LEU A N 1
ATOM 696 C CA . LEU A 1 86 ? -2.779 6.914 0.38 1 97.25 86 LEU A CA 1
ATOM 697 C C . LEU A 1 86 ? -3.6 6.402 -0.8 1 97.25 86 LEU A C 1
ATOM 699 O O . LEU A 1 86 ? -3.547 5.219 -1.132 1 97.25 86 LEU A O 1
ATOM 703 N N . LYS A 1 87 ? -4.324 7.32 -1.432 1 97.25 87 LYS A N 1
ATOM 704 C CA . LYS A 1 87 ? -5.062 6.969 -2.641 1 97.25 87 LYS A CA 1
ATOM 705 C C . LYS A 1 87 ? -4.121 6.512 -3.75 1 97.25 87 LYS A C 1
ATOM 707 O O . LYS A 1 87 ? -4.426 5.562 -4.477 1 97.25 87 LYS A O 1
ATOM 712 N N . PHE A 1 88 ? -3.053 7.184 -3.865 1 97.06 88 PHE A N 1
ATOM 713 C CA . PHE A 1 88 ? -2.037 6.828 -4.848 1 97.06 88 PHE A CA 1
ATOM 714 C C . PHE A 1 88 ? -1.523 5.414 -4.609 1 97.06 88 PHE A C 1
ATOM 716 O O . PHE A 1 88 ? -1.383 4.629 -5.547 1 97.06 88 PHE A O 1
ATOM 723 N N . ILE A 1 89 ? -1.232 5.098 -3.381 1 98.06 89 ILE A N 1
ATOM 724 C CA . ILE A 1 89 ? -0.759 3.764 -3.02 1 98.06 89 ILE A CA 1
ATOM 725 C C . ILE A 1 89 ? -1.833 2.729 -3.346 1 98.06 89 ILE A C 1
ATOM 727 O O . ILE A 1 89 ? -1.533 1.665 -3.893 1 98.06 89 ILE A O 1
ATOM 731 N N . GLN A 1 90 ? -3.076 3.02 -3.041 1 98.19 90 GLN A N 1
ATOM 732 C CA . GLN A 1 90 ? -4.184 2.107 -3.318 1 98.19 90 GLN A CA 1
ATOM 733 C C . GLN A 1 90 ? -4.281 1.804 -4.812 1 98.19 90 GLN A C 1
ATOM 735 O O . GLN A 1 90 ? -4.562 0.669 -5.199 1 98.19 90 GLN A O 1
ATOM 740 N N . LYS A 1 91 ? -4.062 2.783 -5.59 1 97.62 91 LYS A N 1
ATOM 741 C CA . LYS A 1 91 ? -4.074 2.578 -7.035 1 97.62 91 LYS A CA 1
ATOM 742 C C . LYS A 1 91 ? -2.982 1.599 -7.457 1 97.62 91 LYS A C 1
ATOM 744 O O . LYS A 1 91 ? -3.193 0.775 -8.352 1 97.62 91 LYS A O 1
ATOM 749 N N . LYS A 1 92 ? -1.837 1.717 -6.84 1 98.31 92 LYS A N 1
ATOM 750 C CA . LYS A 1 92 ? -0.748 0.792 -7.145 1 98.31 92 LYS A CA 1
ATOM 751 C C . LYS A 1 92 ? -1.084 -0.623 -6.68 1 98.31 92 LYS A C 1
ATOM 753 O O . LYS A 1 92 ? -0.742 -1.599 -7.352 1 98.31 92 LYS A O 1
ATOM 758 N N . VAL A 1 93 ? -1.744 -0.7 -5.547 1 98.75 93 VAL A N 1
ATOM 759 C CA . VAL A 1 93 ? -2.158 -1.993 -5.012 1 98.75 93 VAL A CA 1
ATOM 760 C C . VAL A 1 93 ? -3.088 -2.688 -6.004 1 98.75 93 VAL A C 1
ATOM 762 O O . VAL A 1 93 ? -2.967 -3.893 -6.238 1 98.75 93 VAL A O 1
ATOM 765 N N . ALA A 1 94 ? -3.969 -1.947 -6.605 1 98.25 94 ALA A N 1
ATOM 766 C CA . ALA A 1 94 ? -4.93 -2.5 -7.559 1 98.25 94 ALA A CA 1
ATOM 767 C C . ALA A 1 94 ? -4.219 -3.115 -8.758 1 98.25 94 ALA A C 1
ATOM 769 O O . ALA A 1 94 ? -4.695 -4.094 -9.336 1 98.25 94 ALA A O 1
ATOM 770 N N . LEU A 1 95 ? -3.09 -2.584 -9.148 1 98.5 95 LEU A N 1
ATOM 771 C CA . LEU A 1 95 ? -2.361 -3.068 -10.32 1 98.5 95 LEU A CA 1
ATOM 772 C C . LEU A 1 95 ? -1.896 -4.508 -10.109 1 98.5 95 LEU A C 1
ATOM 774 O O . LEU A 1 95 ? -1.743 -5.258 -11.07 1 98.5 95 LEU A O 1
ATOM 778 N N . ILE A 1 96 ? -1.674 -4.879 -8.852 1 98.81 96 ILE A N 1
ATOM 779 C CA . ILE A 1 96 ? -1.21 -6.223 -8.523 1 98.81 96 ILE A CA 1
ATOM 780 C C . ILE A 1 96 ? -2.215 -7.254 -9.039 1 98.81 96 ILE A C 1
ATOM 782 O O . ILE A 1 96 ? -1.834 -8.359 -9.43 1 98.81 96 ILE A O 1
ATOM 786 N N . MET A 1 97 ? -3.475 -6.836 -9.156 1 98.69 97 MET A N 1
ATOM 787 C CA . MET A 1 97 ? -4.555 -7.762 -9.484 1 98.69 97 MET A CA 1
ATOM 788 C C . MET A 1 97 ? -4.531 -8.117 -10.969 1 98.69 97 MET A C 1
ATOM 790 O O . MET A 1 97 ? -5.184 -9.07 -11.398 1 98.69 97 MET A O 1
ATOM 794 N N . GLY A 1 98 ? -3.777 -7.344 -11.781 1 98.19 98 GLY A N 1
ATOM 795 C CA . GLY A 1 98 ? -3.674 -7.719 -13.18 1 98.19 98 GLY A CA 1
ATOM 796 C C . GLY A 1 98 ? -3.113 -9.109 -13.391 1 98.19 98 GLY A C 1
ATOM 797 O O . GLY A 1 98 ? -3.863 -10.062 -13.617 1 98.19 98 GLY A O 1
ATOM 798 N N . PRO A 1 99 ? -1.831 -9.266 -13.227 1 98.12 99 PRO A N 1
ATOM 799 C CA . PRO A 1 99 ? -1.23 -10.586 -13.422 1 98.12 99 PRO A CA 1
ATOM 800 C C . PRO A 1 99 ? -1.758 -11.633 -12.438 1 98.12 99 PRO A C 1
ATOM 802 O O . PRO A 1 99 ? -1.868 -12.812 -12.781 1 98.12 99 PRO A O 1
ATOM 805 N N . LEU A 1 100 ? -2.123 -11.266 -11.234 1 98.25 100 LEU A N 1
ATOM 806 C CA . LEU A 1 100 ? -2.613 -12.188 -10.219 1 98.25 100 LEU A CA 1
ATOM 807 C C . LEU A 1 100 ? -3.947 -12.797 -10.633 1 98.25 100 LEU A C 1
ATOM 809 O O . LEU A 1 100 ? -4.152 -14.008 -10.492 1 98.25 100 LEU A O 1
ATOM 813 N N . PHE A 1 101 ? -4.812 -11.984 -11.156 1 97.81 101 PHE A N 1
ATOM 814 C CA . PHE A 1 101 ? -6.117 -12.461 -11.594 1 97.81 101 PHE A CA 1
ATOM 815 C C . PHE A 1 101 ? -5.98 -13.367 -12.812 1 97.81 101 PHE A C 1
ATOM 817 O O . PHE A 1 101 ? -6.668 -14.383 -12.922 1 97.81 101 PHE A O 1
ATOM 824 N N . LYS A 1 102 ? -5.133 -12.977 -13.711 1 95.81 102 LYS A N 1
ATOM 825 C CA . LYS A 1 102 ? -4.891 -13.828 -14.875 1 95.81 102 LYS A CA 1
ATOM 826 C C . LYS A 1 102 ? -4.418 -15.219 -14.445 1 95.81 102 LYS A C 1
ATOM 828 O O . LYS A 1 102 ? -4.926 -16.219 -14.938 1 95.81 102 LYS A O 1
ATOM 833 N N . MET A 1 103 ? -3.482 -15.242 -13.562 1 95.19 103 MET A N 1
ATOM 834 C CA . MET A 1 103 ? -2.982 -16.5 -13.031 1 95.19 103 MET A CA 1
ATOM 835 C C . MET A 1 103 ? -4.098 -17.297 -12.344 1 95.19 103 MET A C 1
ATOM 837 O O . MET A 1 103 ? -4.23 -18.5 -12.547 1 95.19 103 MET A O 1
ATOM 841 N N . TRP A 1 104 ? -4.891 -16.594 -11.547 1 95.25 104 TRP A N 1
ATOM 842 C CA . TRP A 1 104 ? -6.008 -17.172 -10.812 1 95.25 104 TRP A CA 1
ATOM 843 C C . TRP A 1 104 ? -7 -17.844 -11.766 1 95.25 104 TRP A C 1
ATOM 845 O O . TRP A 1 104 ? -7.371 -19 -11.57 1 95.25 104 TRP A O 1
ATOM 855 N N . GLN A 1 105 ? -7.332 -17.156 -12.828 1 92.75 105 GLN A N 1
ATOM 856 C CA . GLN A 1 105 ? -8.281 -17.656 -13.82 1 92.75 105 GLN A CA 1
ATOM 857 C C . GLN A 1 105 ? -7.746 -18.906 -14.508 1 92.75 105 GLN A C 1
ATOM 859 O O . GLN A 1 105 ? -8.469 -19.891 -14.664 1 92.75 105 GLN A O 1
ATOM 864 N N . GLU A 1 106 ? -6.531 -18.812 -14.883 1 89.5 106 GLU A N 1
ATOM 865 C CA . GLU A 1 106 ? -5.922 -19.906 -15.633 1 89.5 106 GLU A CA 1
ATOM 866 C C . GLU A 1 106 ? -5.809 -21.172 -14.781 1 89.5 106 GLU A C 1
ATOM 868 O O . GLU A 1 106 ? -6.125 -22.266 -15.234 1 89.5 106 GLU A O 1
ATOM 873 N N . ILE A 1 107 ? -5.387 -21 -13.602 1 89.88 107 ILE A N 1
ATOM 874 C CA . ILE A 1 107 ? -5.172 -22.156 -12.727 1 89.88 107 ILE A CA 1
ATOM 875 C C . ILE A 1 107 ? -6.52 -22.703 -12.273 1 89.88 107 ILE A C 1
ATOM 877 O O . ILE A 1 107 ? -6.691 -23.922 -12.172 1 89.88 107 ILE A O 1
ATOM 881 N N . ASP A 1 108 ? -7.461 -21.812 -11.969 1 89.31 108 ASP A N 1
ATOM 882 C CA . ASP A 1 108 ? -8.805 -22.25 -11.594 1 89.31 108 ASP A CA 1
ATOM 883 C C . ASP A 1 108 ? -9.477 -23.016 -12.727 1 89.31 108 ASP A C 1
ATOM 885 O O . ASP A 1 108 ? -10.148 -24.016 -12.492 1 89.31 108 ASP A O 1
ATOM 889 N N . GLY A 1 109 ? -9.32 -22.5 -13.922 1 85.62 109 GLY A N 1
ATOM 890 C CA . GLY A 1 109 ? -9.852 -23.203 -15.078 1 85.62 109 GLY A CA 1
ATOM 891 C C . GLY A 1 109 ? -9.273 -24.594 -15.258 1 85.62 109 GLY A C 1
ATOM 892 O O . GLY A 1 109 ? -9.992 -25.531 -15.602 1 85.62 109 GLY A O 1
ATOM 893 N N . ALA A 1 110 ? -8.008 -24.703 -15.031 1 81.81 110 ALA A N 1
ATOM 894 C CA . ALA A 1 110 ? -7.34 -26 -15.133 1 81.81 110 ALA A CA 1
ATOM 895 C C . ALA A 1 110 ? -7.832 -26.969 -14.062 1 81.81 110 ALA A C 1
ATOM 897 O O . ALA A 1 110 ? -7.867 -28.172 -14.273 1 81.81 110 ALA A O 1
ATOM 898 N N . ASN A 1 111 ? -8.172 -26.438 -13 1 80.62 111 ASN A N 1
ATOM 899 C CA . ASN A 1 111 ? -8.664 -27.25 -11.898 1 80.62 111 ASN A CA 1
ATOM 900 C C . ASN A 1 111 ? -10.047 -27.828 -12.195 1 80.62 111 ASN A C 1
ATOM 902 O O . ASN A 1 111 ? -10.375 -28.938 -11.766 1 80.62 111 ASN A O 1
ATOM 906 N N . HIS A 1 112 ? -10.914 -27.078 -12.727 1 77.44 112 HIS A N 1
ATOM 907 C CA . HIS A 1 112 ? -12.273 -27.531 -13.023 1 77.44 112 HIS A CA 1
ATOM 908 C C . HIS A 1 112 ? -12.328 -28.312 -14.328 1 77.44 112 HIS A C 1
ATOM 910 O O . HIS A 1 112 ? -13.227 -29.141 -14.516 1 77.44 112 HIS A O 1
ATOM 916 N N . GLU A 1 113 ? -11.719 -27.719 -15.438 1 63.84 113 GLU A N 1
ATOM 917 C CA . GLU A 1 113 ? -11.867 -28.328 -16.75 1 63.84 113 GLU A CA 1
ATOM 918 C C . GLU A 1 113 ? -10.781 -29.375 -17.016 1 63.84 113 GLU A C 1
ATOM 920 O O . GLU A 1 113 ? -10.836 -30.109 -18 1 63.84 113 GLU A O 1
ATOM 925 N N . LYS A 1 114 ? -10.695 -30.406 -16.188 1 56.62 114 LYS A N 1
ATOM 926 C CA . LYS A 1 114 ? -9.719 -31.453 -16.484 1 56.62 114 LYS A CA 1
ATOM 927 C C . LYS A 1 114 ? -8.844 -31.062 -17.672 1 56.62 114 LYS A C 1
ATOM 929 O O . LYS A 1 114 ? -8.148 -31.906 -18.234 1 56.62 114 LYS A O 1
ATOM 934 N N . GLU A 1 115 ? -9.266 -29.938 -18.281 1 51.97 115 GLU A N 1
ATOM 935 C CA . GLU A 1 115 ? -8.523 -29.594 -19.484 1 51.97 115 GLU A CA 1
ATOM 936 C C . GLU A 1 115 ? -7.176 -28.953 -19.141 1 51.97 115 GLU A C 1
ATOM 938 O O . GLU A 1 115 ? -7.016 -28.375 -18.078 1 51.97 115 GLU A O 1
ATOM 943 N N . THR A 1 116 ? -6.172 -29.297 -19.797 1 52.41 116 THR A N 1
ATOM 944 C CA . THR A 1 116 ? -4.754 -28.953 -19.719 1 52.41 116 THR A CA 1
ATOM 945 C C . THR A 1 116 ? -4.566 -27.438 -19.781 1 52.41 116 THR A C 1
ATOM 947 O O . THR A 1 116 ? -5.008 -26.781 -20.734 1 52.41 116 THR A O 1
ATOM 950 N N . SER A 1 117 ? -4.586 -26.781 -18.672 1 58.56 117 SER A N 1
ATOM 951 C CA . SER A 1 117 ? -4.168 -25.375 -18.734 1 58.56 117 SER A CA 1
ATOM 952 C C . SER A 1 117 ? -3.105 -25.172 -19.812 1 58.56 117 SER A C 1
ATOM 954 O O . SER A 1 117 ? -2.182 -25.984 -19.938 1 58.56 117 SER A O 1
ATOM 956 N N . GLU A 1 118 ? -3.414 -24.328 -20.828 1 64.06 118 GLU A N 1
ATOM 957 C CA . GLU A 1 118 ? -2.451 -23.984 -21.875 1 64.06 118 GLU A CA 1
ATOM 958 C C . GLU A 1 118 ? -1.272 -23.203 -21.297 1 64.06 118 GLU A C 1
ATOM 960 O O . GLU A 1 118 ? -0.268 -23 -21.984 1 64.06 118 GLU A O 1
ATOM 965 N N . MET A 1 119 ? -1.45 -23 -19.969 1 75.19 119 MET A N 1
ATOM 966 C CA . MET A 1 119 ? -0.347 -22.203 -19.438 1 75.19 119 MET A CA 1
ATOM 967 C C . MET A 1 119 ? 0.817 -23.109 -19.016 1 75.19 119 MET A C 1
ATOM 969 O O . MET A 1 119 ? 0.63 -24.078 -18.281 1 75.19 119 MET A O 1
ATOM 973 N N . SER A 1 120 ? 1.849 -22.828 -19.609 1 83.19 120 SER A N 1
ATOM 974 C CA . SER A 1 120 ? 3.078 -23.531 -19.266 1 83.19 120 SER A CA 1
ATOM 975 C C . SER A 1 120 ? 3.625 -23.078 -17.922 1 83.19 120 SER A C 1
ATOM 977 O O . SER A 1 120 ? 3.219 -22.031 -17.406 1 83.19 120 SER A O 1
ATOM 979 N N . ILE A 1 121 ? 4.395 -23.812 -17.406 1 84.12 121 ILE A N 1
ATOM 980 C CA . ILE A 1 121 ? 5.066 -23.469 -16.156 1 84.12 121 ILE A CA 1
ATOM 981 C C . ILE A 1 121 ? 5.809 -22.141 -16.297 1 84.12 121 ILE A C 1
ATOM 983 O O . ILE A 1 121 ? 5.852 -21.344 -15.367 1 84.12 121 ILE A O 1
ATOM 987 N N . THR A 1 122 ? 6.297 -21.984 -17.484 1 88.06 122 THR A N 1
ATOM 988 C CA . THR A 1 122 ? 7.027 -20.75 -17.766 1 88.06 122 THR A CA 1
ATOM 989 C C . THR A 1 122 ? 6.086 -19.562 -17.75 1 88.06 122 THR A C 1
ATOM 991 O O . THR A 1 122 ? 6.453 -18.469 -17.281 1 88.06 122 THR A O 1
ATOM 994 N N . ASP A 1 123 ? 4.914 -19.766 -18.25 1 89.62 123 ASP A N 1
ATOM 995 C CA . ASP A 1 123 ? 3.92 -18.703 -18.234 1 89.62 123 ASP A CA 1
ATOM 996 C C . ASP A 1 123 ? 3.529 -18.328 -16.812 1 89.62 123 ASP A C 1
ATOM 998 O O . ASP A 1 123 ? 3.414 -17.141 -16.484 1 89.62 123 ASP A O 1
ATOM 1002 N N . VAL A 1 124 ? 3.385 -19.344 -16.016 1 90.75 124 VAL A N 1
ATOM 1003 C CA . VAL A 1 124 ? 3.006 -19.125 -14.617 1 90.75 124 VAL A CA 1
ATOM 1004 C C . VAL A 1 124 ? 4.133 -18.391 -13.891 1 90.75 124 VAL A C 1
ATOM 1006 O O . VAL A 1 124 ? 3.885 -17.453 -13.133 1 90.75 124 VAL A O 1
ATOM 1009 N N . LEU A 1 125 ? 5.309 -18.75 -14.156 1 93.56 125 LEU A N 1
ATOM 1010 C CA . LEU A 1 125 ? 6.469 -18.109 -13.539 1 93.56 125 LEU A CA 1
ATOM 1011 C C . LEU A 1 125 ? 6.547 -16.641 -13.93 1 93.56 125 LEU A C 1
ATOM 1013 O O . LEU A 1 125 ? 6.82 -15.781 -13.086 1 93.56 125 LEU A O 1
ATOM 1017 N N . ASN A 1 126 ? 6.32 -16.406 -15.156 1 94.94 126 ASN A N 1
ATOM 1018 C CA . ASN A 1 126 ? 6.324 -15.031 -15.641 1 94.94 126 ASN A CA 1
ATOM 1019 C C . ASN A 1 126 ? 5.273 -14.188 -14.93 1 94.94 126 ASN A C 1
ATOM 1021 O O . ASN A 1 126 ? 5.547 -13.047 -14.547 1 94.94 126 ASN A O 1
ATOM 1025 N N . LEU A 1 127 ? 4.125 -14.734 -14.742 1 96.75 127 LEU A N 1
ATOM 1026 C CA . LEU A 1 127 ? 3.051 -14.016 -14.062 1 96.75 127 LEU A CA 1
ATOM 1027 C C . LEU A 1 127 ? 3.391 -13.789 -12.594 1 96.75 127 LEU A C 1
ATOM 1029 O O . LEU A 1 127 ? 3.07 -12.734 -12.031 1 96.75 127 LEU A O 1
ATOM 1033 N N . ILE A 1 128 ? 4 -14.75 -11.953 1 97.5 128 ILE A N 1
ATOM 1034 C CA . ILE A 1 128 ? 4.434 -14.594 -10.57 1 97.5 128 ILE A CA 1
ATOM 1035 C C . ILE A 1 128 ? 5.445 -13.453 -10.469 1 97.5 128 ILE A C 1
ATOM 1037 O O . ILE A 1 128 ? 5.328 -12.586 -9.602 1 97.5 128 ILE A O 1
ATOM 1041 N N . GLU A 1 129 ? 6.371 -13.406 -11.336 1 97.81 129 GLU A N 1
ATOM 1042 C CA . GLU A 1 129 ? 7.41 -12.383 -11.305 1 97.81 129 GLU A CA 1
ATOM 1043 C C . GLU A 1 129 ? 6.824 -10.992 -11.555 1 97.81 129 GLU A C 1
ATOM 1045 O O . GLU A 1 129 ? 7.234 -10.016 -10.922 1 97.81 129 GLU A O 1
ATOM 1050 N N . ARG A 1 130 ? 5.922 -10.914 -12.453 1 98.44 130 ARG A N 1
ATOM 1051 C CA . ARG A 1 130 ? 5.23 -9.656 -12.688 1 98.44 130 ARG A CA 1
ATOM 1052 C C . ARG A 1 130 ? 4.465 -9.203 -11.445 1 98.44 130 ARG A C 1
ATOM 1054 O O . ARG A 1 130 ? 4.434 -8.016 -11.125 1 98.44 130 ARG A O 1
ATOM 1061 N N . THR A 1 131 ? 3.818 -10.156 -10.781 1 98.75 131 THR A N 1
ATOM 1062 C CA . THR A 1 131 ? 3.115 -9.859 -9.539 1 98.75 131 THR A CA 1
ATOM 1063 C C . THR A 1 131 ? 4.086 -9.352 -8.477 1 98.75 131 THR A C 1
ATOM 1065 O O . THR A 1 131 ? 3.818 -8.352 -7.809 1 98.75 131 THR A O 1
ATOM 1068 N N . VAL A 1 132 ? 5.227 -10.023 -8.344 1 98.81 132 VAL A N 1
ATOM 1069 C CA . VAL A 1 132 ? 6.254 -9.609 -7.395 1 98.81 132 VAL A CA 1
ATOM 1070 C C . VAL A 1 132 ? 6.727 -8.195 -7.723 1 98.81 132 VAL A C 1
ATOM 1072 O O . VAL A 1 132 ? 6.883 -7.363 -6.828 1 98.81 132 VAL A O 1
ATOM 1075 N N . LEU A 1 133 ? 6.969 -7.965 -8.953 1 98.75 133 LEU A N 1
ATOM 1076 C CA . LEU A 1 133 ? 7.391 -6.641 -9.406 1 98.75 133 LEU A CA 1
ATOM 1077 C C . LEU A 1 133 ? 6.387 -5.578 -8.977 1 98.75 133 LEU A C 1
ATOM 1079 O O . LEU A 1 133 ? 6.773 -4.527 -8.461 1 98.75 133 LEU A O 1
ATOM 1083 N N . LEU A 1 134 ? 5.109 -5.852 -9.164 1 98.88 134 LEU A N 1
ATOM 1084 C CA . LEU A 1 134 ? 4.082 -4.871 -8.828 1 98.88 134 LEU A CA 1
ATOM 1085 C C . LEU A 1 134 ? 3.975 -4.691 -7.316 1 98.88 134 LEU A C 1
ATOM 1087 O O . LEU A 1 134 ? 3.719 -3.588 -6.836 1 98.88 134 LEU A O 1
ATOM 1091 N N . VAL A 1 135 ? 4.109 -5.762 -6.543 1 98.88 135 VAL A N 1
ATOM 1092 C CA . VAL A 1 135 ? 4.191 -5.633 -5.09 1 98.88 135 VAL A CA 1
ATOM 1093 C C . VAL A 1 135 ? 5.352 -4.715 -4.719 1 98.88 135 VAL A C 1
ATOM 1095 O O . VAL A 1 135 ? 5.207 -3.834 -3.867 1 98.88 135 VAL A O 1
ATOM 1098 N N . GLY A 1 136 ? 6.461 -4.918 -5.344 1 98.75 136 GLY A N 1
ATOM 1099 C CA . GLY A 1 136 ? 7.613 -4.051 -5.145 1 98.75 136 GLY A CA 1
ATOM 1100 C C . GLY A 1 136 ? 7.32 -2.594 -5.453 1 98.75 136 GLY A C 1
ATOM 1101 O O . GLY A 1 136 ? 7.766 -1.7 -4.73 1 98.75 136 GLY A O 1
ATOM 1102 N N . GLN A 1 137 ? 6.613 -2.35 -6.477 1 98.62 137 GLN A N 1
ATOM 1103 C CA . GLN A 1 137 ? 6.301 -0.979 -6.867 1 98.62 137 GLN A CA 1
ATOM 1104 C C . GLN A 1 137 ? 5.391 -0.309 -5.84 1 98.62 137 GLN A C 1
ATOM 1106 O O . GLN A 1 137 ? 5.453 0.907 -5.648 1 98.62 137 GLN A O 1
ATOM 1111 N N . VAL A 1 138 ? 4.516 -1.079 -5.203 1 98.81 138 VAL A N 1
ATOM 1112 C CA . VAL A 1 138 ? 3.748 -0.518 -4.094 1 98.81 138 VAL A CA 1
ATOM 1113 C C . VAL A 1 138 ? 4.699 -0.078 -2.982 1 98.81 138 VAL A C 1
ATOM 1115 O O . VAL A 1 138 ? 4.539 1.006 -2.416 1 98.81 138 VAL A O 1
ATOM 1118 N N . ASN A 1 139 ? 5.664 -0.929 -2.666 1 98.38 139 ASN A N 1
ATOM 1119 C CA . ASN A 1 139 ? 6.664 -0.563 -1.672 1 98.38 139 ASN A CA 1
ATOM 1120 C C . ASN A 1 139 ? 7.402 0.714 -2.062 1 98.38 139 ASN A C 1
ATOM 1122 O O . ASN A 1 139 ? 7.594 1.604 -1.231 1 98.38 139 ASN A O 1
ATOM 1126 N N . VAL A 1 140 ? 7.785 0.801 -3.277 1 97.38 140 VAL A N 1
ATOM 1127 C CA . VAL A 1 140 ? 8.5 1.967 -3.789 1 97.38 140 VAL A CA 1
ATOM 1128 C C . VAL A 1 140 ? 7.621 3.209 -3.658 1 97.38 140 VAL A C 1
ATOM 1130 O O . VAL A 1 140 ? 8.102 4.281 -3.291 1 97.38 140 VAL A O 1
ATOM 1133 N N . ALA A 1 141 ? 6.383 3.039 -3.98 1 97.75 141 ALA A N 1
ATOM 1134 C CA . ALA A 1 141 ? 5.445 4.148 -3.828 1 97.75 141 ALA A CA 1
ATOM 1135 C C . ALA A 1 141 ? 5.375 4.613 -2.377 1 97.75 141 ALA A C 1
ATOM 1137 O O . ALA A 1 141 ? 5.344 5.816 -2.104 1 97.75 141 ALA A O 1
ATOM 1138 N N . CYS A 1 142 ? 5.309 3.684 -1.471 1 98 142 CYS A N 1
ATOM 1139 C CA . CYS A 1 142 ? 5.305 4.02 -0.05 1 98 142 CYS A CA 1
ATOM 1140 C C . CYS A 1 142 ? 6.57 4.777 0.335 1 98 142 CYS A C 1
ATOM 1142 O O . CYS A 1 142 ? 6.5 5.809 1.008 1 98 142 CYS A O 1
ATOM 1144 N N . LEU A 1 143 ? 7.703 4.285 -0.088 1 97.19 143 LEU A N 1
ATOM 1145 C CA . LEU A 1 143 ? 8.977 4.941 0.202 1 97.19 143 LEU A CA 1
ATOM 1146 C C . LEU A 1 143 ? 8.977 6.379 -0.312 1 97.19 143 LEU A C 1
ATOM 1148 O O . LEU A 1 143 ? 9.367 7.301 0.408 1 97.19 143 LEU A O 1
ATOM 1152 N N . TYR A 1 144 ? 8.523 6.508 -1.519 1 96.94 144 TYR A N 1
ATOM 1153 C CA . TYR A 1 144 ? 8.484 7.824 -2.145 1 96.94 144 TYR A CA 1
ATOM 1154 C C . TYR A 1 144 ? 7.609 8.781 -1.348 1 96.94 144 TYR A C 1
ATOM 1156 O O . TYR A 1 144 ? 8.016 9.906 -1.05 1 96.94 144 TYR A O 1
ATOM 1164 N N . LYS A 1 145 ? 6.426 8.336 -1.049 1 97.06 145 LYS A N 1
ATOM 1165 C CA . LYS A 1 145 ? 5.484 9.203 -0.343 1 97.06 145 LYS A CA 1
ATOM 1166 C C . LYS A 1 145 ? 5.988 9.531 1.061 1 97.06 145 LYS A C 1
ATOM 1168 O O . LYS A 1 145 ? 5.766 10.633 1.562 1 97.06 145 LYS A O 1
ATOM 1173 N N . ARG A 1 146 ? 6.648 8.656 1.742 1 96.75 146 ARG A N 1
ATOM 1174 C CA . ARG A 1 146 ? 7.254 8.914 3.043 1 96.75 146 ARG A CA 1
ATOM 1175 C C . ARG A 1 146 ? 8.352 9.977 2.934 1 96.75 146 ARG A C 1
ATOM 1177 O O . ARG A 1 146 ? 8.375 10.93 3.711 1 96.75 146 ARG A O 1
ATOM 1184 N N . ARG A 1 147 ? 9.156 9.812 1.965 1 96.12 147 ARG A N 1
ATOM 1185 C CA . ARG A 1 147 ? 10.258 10.75 1.771 1 96.12 147 ARG A CA 1
ATOM 1186 C C . ARG A 1 147 ? 9.734 12.133 1.405 1 96.12 147 ARG A C 1
ATOM 1188 O O . ARG A 1 147 ? 10.195 13.141 1.949 1 96.12 147 ARG A O 1
ATOM 1195 N N . ILE A 1 148 ? 8.805 12.156 0.498 1 95.12 148 ILE A N 1
ATOM 1196 C CA . ILE A 1 148 ? 8.312 13.438 -0.004 1 95.12 148 ILE A CA 1
ATOM 1197 C C . ILE A 1 148 ? 7.641 14.211 1.127 1 95.12 148 ILE A C 1
ATOM 1199 O O . ILE A 1 148 ? 7.719 15.445 1.178 1 95.12 148 ILE A O 1
ATOM 1203 N N . ASN A 1 149 ? 7 13.5 2.037 1 92 149 ASN A N 1
ATOM 1204 C CA . ASN A 1 149 ? 6.367 14.117 3.195 1 92 149 ASN A CA 1
ATOM 1205 C C . ASN A 1 149 ? 7.367 14.93 4.016 1 92 149 ASN A C 1
ATOM 1207 O O . ASN A 1 149 ? 7.102 16.078 4.363 1 92 149 ASN A O 1
ATOM 1211 N N . PHE A 1 150 ? 8.492 14.469 4.23 1 93.25 150 PHE A N 1
ATOM 1212 C CA . PHE A 1 150 ? 9.508 15.141 5.027 1 93.25 150 PHE A CA 1
ATOM 1213 C C . PHE A 1 150 ? 10.242 16.188 4.195 1 93.25 150 PHE A C 1
ATOM 1215 O O . PHE A 1 150 ? 10.469 17.312 4.66 1 93.25 150 PHE A O 1
ATOM 1222 N N . MET A 1 151 ? 10.5 15.875 3.016 1 93.38 151 MET A N 1
ATOM 1223 C CA . MET A 1 151 ? 11.273 16.766 2.154 1 93.38 151 MET A CA 1
ATOM 1224 C C . MET A 1 151 ? 10.5 18.047 1.858 1 93.38 151 MET A C 1
ATOM 1226 O O . MET A 1 151 ? 11.078 19.125 1.807 1 93.38 151 MET A O 1
ATOM 1230 N N . ALA A 1 152 ? 9.227 17.875 1.638 1 91.62 152 ALA A N 1
ATOM 1231 C CA . ALA A 1 152 ? 8.391 19.047 1.356 1 91.62 152 ALA A CA 1
ATOM 1232 C C . ALA A 1 152 ? 8.43 20.047 2.514 1 91.62 152 ALA A C 1
ATOM 1234 O O . ALA A 1 152 ? 8.391 21.25 2.301 1 91.62 152 ALA A O 1
ATOM 1235 N N . LYS A 1 153 ? 8.469 19.562 3.688 1 89.19 153 LYS A N 1
ATOM 1236 C CA . LYS A 1 153 ? 8.547 20.406 4.875 1 89.19 153 LYS A CA 1
ATOM 1237 C C . LYS A 1 153 ? 9.922 21.062 4.996 1 89.19 153 LYS A C 1
ATOM 1239 O O . LYS A 1 153 ? 10.023 22.266 5.246 1 89.19 153 LYS A O 1
ATOM 1244 N N . ILE A 1 154 ? 10.938 20.328 4.797 1 89.62 154 ILE A N 1
ATOM 1245 C CA . ILE A 1 154 ? 12.312 20.781 4.977 1 89.62 154 ILE A CA 1
ATOM 1246 C C . ILE A 1 154 ? 12.648 21.828 3.91 1 89.62 154 ILE A C 1
ATOM 1248 O O . ILE A 1 154 ? 13.234 22.859 4.219 1 89.62 154 ILE A O 1
ATOM 1252 N N . LEU A 1 155 ? 12.234 21.562 2.742 1 89.69 155 LEU A N 1
ATOM 1253 C CA . LEU A 1 155 ? 12.594 22.422 1.622 1 89.69 155 LEU A CA 1
ATOM 1254 C C . LEU A 1 155 ? 11.508 23.469 1.382 1 89.69 155 LEU A C 1
ATOM 1256 O O . LEU A 1 155 ? 11.633 24.312 0.482 1 89.69 155 LEU A O 1
ATOM 1260 N N . LYS A 1 156 ? 10.375 23.375 2.08 1 85.88 156 LYS A N 1
ATOM 1261 C CA . LYS A 1 156 ? 9.266 24.328 2.045 1 85.88 156 LYS A CA 1
ATOM 1262 C C . LYS A 1 156 ? 8.648 24.391 0.65 1 85.88 156 LYS A C 1
ATOM 1264 O O . LYS A 1 156 ? 8.43 25.484 0.117 1 85.88 156 LYS A O 1
ATOM 1269 N N . GLY A 1 157 ? 8.523 23.219 0.081 1 87.38 157 GLY A N 1
ATOM 1270 C CA . GLY A 1 157 ? 7.902 23.172 -1.234 1 87.38 157 GLY A CA 1
ATOM 1271 C C . GLY A 1 157 ? 7.879 21.797 -1.848 1 87.38 157 GLY A C 1
ATOM 1272 O O . GLY A 1 157 ? 8.883 21.078 -1.824 1 87.38 157 GLY A O 1
ATOM 1273 N N . MET A 1 158 ? 6.77 21.5 -2.439 1 89.44 158 MET A N 1
ATOM 1274 C CA . MET A 1 158 ? 6.559 20.188 -3.045 1 89.44 158 MET A CA 1
ATOM 1275 C C . MET A 1 158 ? 7.375 20.047 -4.324 1 89.44 158 MET A C 1
ATOM 1277 O O . MET A 1 158 ? 7.945 18.984 -4.586 1 89.44 158 MET A O 1
ATOM 1281 N N . LYS A 1 159 ? 7.438 21.125 -5.055 1 91.88 159 LYS A N 1
ATOM 1282 C CA . LYS A 1 159 ? 8.156 21.062 -6.324 1 91.88 159 LYS A CA 1
ATOM 1283 C C . LYS A 1 159 ? 9.633 20.766 -6.105 1 91.88 159 LYS A C 1
ATOM 1285 O O . LYS A 1 159 ? 10.195 19.859 -6.73 1 91.88 159 LYS A O 1
ATOM 1290 N N . GLN A 1 160 ? 10.234 21.531 -5.207 1 91.81 160 GLN A N 1
ATOM 1291 C CA . GLN A 1 160 ? 11.648 21.328 -4.898 1 91.81 160 GLN A CA 1
ATOM 1292 C C . GLN A 1 160 ? 11.883 19.938 -4.297 1 91.81 160 GLN A C 1
ATOM 1294 O O . GLN A 1 160 ? 12.891 19.297 -4.59 1 91.81 160 GLN A O 1
ATOM 1299 N N . ALA A 1 161 ? 11.008 19.484 -3.533 1 93.69 161 ALA A N 1
ATOM 1300 C CA . ALA A 1 161 ? 11.102 18.156 -2.924 1 93.69 161 ALA A CA 1
ATOM 1301 C C . ALA A 1 161 ? 11.117 17.062 -3.988 1 93.69 161 ALA A C 1
ATOM 1303 O O . ALA A 1 161 ? 11.992 16.203 -3.992 1 93.69 161 ALA A O 1
ATOM 1304 N N . LYS A 1 162 ? 10.188 17.172 -4.879 1 94.5 162 LYS A N 1
ATOM 1305 C CA . LYS A 1 162 ? 10.078 16.188 -5.949 1 94.5 162 LYS A CA 1
ATOM 1306 C C . LYS A 1 162 ? 11.336 16.172 -6.812 1 94.5 162 LYS A C 1
ATOM 1308 O O . LYS A 1 162 ? 11.859 15.102 -7.145 1 94.5 162 LYS A O 1
ATOM 1313 N N . GLN A 1 163 ? 11.82 17.328 -7.121 1 93.81 163 GLN A N 1
ATOM 1314 C CA . GLN A 1 163 ? 13.016 17.453 -7.945 1 93.81 163 GLN A CA 1
ATOM 1315 C C . GLN A 1 163 ? 14.242 16.875 -7.242 1 93.81 163 GLN A C 1
ATOM 1317 O O . GLN A 1 163 ? 15.023 16.141 -7.855 1 93.81 163 GLN A O 1
ATOM 1322 N N . THR A 1 164 ? 14.367 17.172 -6.047 1 93.31 164 THR A N 1
ATOM 1323 C CA . THR A 1 164 ? 15.508 16.688 -5.273 1 93.31 164 THR A CA 1
ATOM 1324 C C . THR A 1 164 ? 15.492 15.164 -5.168 1 93.31 164 THR A C 1
ATOM 1326 O O . THR A 1 164 ? 16.531 14.516 -5.328 1 93.31 164 THR A O 1
ATOM 1329 N N . LEU A 1 165 ? 14.336 14.625 -4.938 1 93.88 165 LEU A N 1
ATOM 1330 C CA . LEU A 1 165 ? 14.203 13.18 -4.855 1 93.88 165 LEU A CA 1
ATOM 1331 C C . LEU A 1 165 ? 14.508 12.531 -6.203 1 93.88 165 LEU A C 1
ATOM 1333 O O . LEU A 1 165 ? 15.227 11.523 -6.266 1 93.88 165 LEU A O 1
ATOM 1337 N N . SER A 1 166 ? 14.016 13.109 -7.211 1 92.38 166 SER A N 1
ATOM 1338 C CA . SER A 1 166 ? 14.219 12.578 -8.555 1 92.38 166 SER A CA 1
ATOM 1339 C C . SER A 1 166 ? 15.688 12.602 -8.938 1 92.38 166 SER A C 1
ATOM 1341 O O . SER A 1 166 ? 16.203 11.648 -9.531 1 92.38 166 SER A O 1
ATOM 1343 N N . HIS A 1 167 ? 16.391 13.617 -8.539 1 92.69 167 HIS A N 1
ATOM 1344 C CA . HIS A 1 167 ? 17.781 13.805 -8.922 1 92.69 167 HIS A CA 1
ATOM 1345 C C . HIS A 1 167 ? 18.703 12.914 -8.102 1 92.69 167 HIS A C 1
ATOM 1347 O O . HIS A 1 167 ? 19.875 12.719 -8.453 1 92.69 167 HIS A O 1
ATOM 1353 N N . ASN A 1 168 ? 18.188 12.406 -7.039 1 91.5 168 ASN A N 1
ATOM 1354 C CA . ASN A 1 168 ? 19.062 11.664 -6.129 1 91.5 168 ASN A CA 1
ATOM 1355 C C . ASN A 1 168 ? 18.531 10.25 -5.879 1 91.5 168 ASN A C 1
ATOM 1357 O O . ASN A 1 168 ? 18.734 9.695 -4.801 1 91.5 168 ASN A O 1
ATOM 1361 N N . GLN A 1 169 ? 17.875 9.688 -6.789 1 90 169 GLN A N 1
ATOM 1362 C CA . GLN A 1 169 ? 17.25 8.383 -6.66 1 90 169 GLN A CA 1
ATOM 1363 C C . GLN A 1 169 ? 18.266 7.297 -6.355 1 90 169 GLN A C 1
ATOM 1365 O O . GLN A 1 169 ? 18.016 6.406 -5.539 1 90 169 GLN A O 1
ATOM 1370 N N . SER A 1 170 ? 19.406 7.34 -7.012 1 87.56 170 SER A N 1
ATOM 1371 C CA . SER A 1 170 ? 20.438 6.32 -6.824 1 87.56 170 SER A CA 1
ATOM 1372 C C . SER A 1 170 ? 20.906 6.273 -5.375 1 87.56 170 SER A C 1
ATOM 1374 O O . SER A 1 170 ? 21.125 5.195 -4.82 1 87.56 170 SER A O 1
ATOM 1376 N N . MET A 1 171 ? 21.016 7.371 -4.758 1 88.81 171 MET A N 1
ATOM 1377 C CA . MET A 1 171 ? 21.453 7.449 -3.363 1 88.81 171 MET A CA 1
ATOM 1378 C C . MET A 1 171 ? 20.391 6.879 -2.434 1 88.81 171 MET A C 1
ATOM 1380 O O . MET A 1 171 ? 20.703 6.25 -1.426 1 88.81 171 MET A O 1
ATOM 1384 N N . LEU A 1 172 ? 19.188 7.094 -2.787 1 90.5 172 LEU A N 1
ATOM 1385 C CA . LEU A 1 172 ? 18.062 6.699 -1.94 1 90.5 172 LEU A CA 1
ATOM 1386 C C . LEU A 1 172 ? 17.859 5.191 -1.982 1 90.5 172 LEU A C 1
ATOM 1388 O O . LEU A 1 172 ? 17.406 4.594 -0.998 1 90.5 172 LEU A O 1
ATOM 1392 N N . THR A 1 173 ? 18.219 4.547 -3.076 1 87.69 173 THR A N 1
ATOM 1393 C CA . THR A 1 173 ? 18.047 3.104 -3.227 1 87.69 173 THR A CA 1
ATOM 1394 C C . THR A 1 173 ? 19.094 2.357 -2.406 1 87.69 173 THR A C 1
ATOM 1396 O O . THR A 1 173 ? 18.922 1.178 -2.09 1 87.69 173 THR A O 1
ATOM 1399 N N . GLU A 1 174 ? 20.141 2.992 -1.975 1 81.44 174 GLU A N 1
ATOM 1400 C CA . GLU A 1 174 ? 21.25 2.385 -1.223 1 81.44 174 GLU A CA 1
ATOM 1401 C C . GLU A 1 174 ? 21.125 2.693 0.267 1 81.44 174 GLU A C 1
ATOM 1403 O O . GLU A 1 174 ? 22.062 2.432 1.034 1 81.44 174 GLU A O 1
ATOM 1408 N N . SER A 1 175 ? 20 3.178 0.723 1 81.38 175 SER A N 1
ATOM 1409 C CA . SER A 1 175 ? 19.859 3.695 2.08 1 81.38 175 SER A CA 1
ATOM 1410 C C . SER A 1 175 ? 19.703 2.564 3.09 1 81.38 175 SER A C 1
ATOM 1412 O O . SER A 1 175 ? 19.812 2.781 4.297 1 81.38 175 SER A O 1
ATOM 1414 N N . GLY A 1 176 ? 19.406 1.35 2.578 1 80.75 176 GLY A N 1
ATOM 1415 C CA . GLY A 1 176 ? 19.375 0.2 3.469 1 80.75 176 GLY A CA 1
ATOM 1416 C C . GLY A 1 176 ? 18.203 0.209 4.422 1 80.75 176 GLY A C 1
ATOM 1417 O O . GLY A 1 176 ? 17.047 0.255 3.992 1 80.75 176 GLY A O 1
ATOM 1418 N N . GLU A 1 177 ? 18.484 0.47 5.734 1 91.25 177 GLU A N 1
ATOM 1419 C CA . GLU A 1 177 ? 17.484 0.292 6.777 1 91.25 177 GLU A CA 1
ATOM 1420 C C . GLU A 1 177 ? 16.859 1.627 7.18 1 91.25 177 GLU A C 1
ATOM 1422 O O . GLU A 1 177 ? 15.992 1.676 8.047 1 91.25 177 GLU A O 1
ATOM 1427 N N . VAL A 1 178 ? 17.375 2.684 6.523 1 94.5 178 VAL A N 1
ATOM 1428 C CA . VAL A 1 178 ? 16.812 3.996 6.82 1 94.5 178 VAL A CA 1
ATOM 1429 C C . VAL A 1 178 ? 16.219 4.609 5.551 1 94.5 178 VAL A C 1
ATOM 1431 O O . VAL A 1 178 ? 16.5 4.145 4.441 1 94.5 178 VAL A O 1
ATOM 1434 N N . LEU A 1 179 ? 15.445 5.633 5.672 1 95.88 179 LEU A N 1
ATOM 1435 C CA . LEU A 1 179 ? 14.641 6.18 4.582 1 95.88 179 LEU A CA 1
ATOM 1436 C C . LEU A 1 179 ? 15.516 6.957 3.6 1 95.88 179 LEU A C 1
ATOM 1438 O O . LEU A 1 179 ? 15.266 6.926 2.391 1 95.88 179 LEU A O 1
ATOM 1442 N N . PHE A 1 180 ? 16.516 7.688 4.098 1 95.12 180 PHE A N 1
ATOM 1443 C CA . PHE A 1 180 ? 17.281 8.594 3.244 1 95.12 180 PHE A CA 1
ATOM 1444 C C . PHE A 1 180 ? 18.75 8.156 3.17 1 95.12 180 PHE A C 1
ATOM 1446 O O . PHE A 1 180 ? 19.328 8.086 2.082 1 95.12 180 PHE A O 1
ATOM 1453 N N . GLY A 1 181 ? 19.297 7.828 4.316 1 92.31 181 GLY A N 1
ATOM 1454 C CA . GLY A 1 181 ? 20.688 7.418 4.363 1 92.31 181 GLY A CA 1
ATOM 1455 C C . GLY A 1 181 ? 21.641 8.586 4.488 1 92.31 181 GLY A C 1
ATOM 1456 O O . GLY A 1 181 ? 21.312 9.719 4.133 1 92.31 181 GLY A O 1
ATOM 1457 N N . ASP A 1 182 ? 22.828 8.336 4.844 1 87.31 182 ASP A N 1
ATOM 1458 C CA . ASP A 1 182 ? 23.844 9.344 5.164 1 87.31 182 ASP A CA 1
ATOM 1459 C C . ASP A 1 182 ? 24.25 10.125 3.918 1 87.31 182 ASP A C 1
ATOM 1461 O O . ASP A 1 182 ? 24.547 11.32 3.996 1 87.31 182 ASP A O 1
ATOM 1465 N N . ASN A 1 183 ? 24.281 9.422 2.877 1 86.31 183 ASN A N 1
ATOM 1466 C CA . ASN A 1 183 ? 24.688 10.086 1.642 1 86.31 183 ASN A CA 1
ATOM 1467 C C . ASN A 1 183 ? 23.719 11.211 1.276 1 86.31 183 ASN A C 1
ATOM 1469 O O . ASN A 1 183 ? 24.141 12.234 0.734 1 86.31 183 ASN A O 1
ATOM 1473 N N . PHE A 1 184 ? 22.531 11.055 1.668 1 90.81 184 PHE A N 1
ATOM 1474 C CA . PHE A 1 184 ? 21.516 12.047 1.333 1 90.81 184 PHE A CA 1
ATOM 1475 C C . PHE A 1 184 ? 21.531 13.188 2.346 1 90.81 184 PHE A C 1
ATOM 1477 O O . PHE A 1 184 ? 21.047 14.289 2.053 1 90.81 184 PHE A O 1
ATOM 1484 N N . TYR A 1 185 ? 22.047 12.914 3.473 1 87 185 TYR A N 1
ATOM 1485 C CA . TYR A 1 185 ? 22.141 13.953 4.496 1 87 185 TYR A CA 1
ATOM 1486 C C . TYR A 1 185 ? 22.859 15.18 3.961 1 87 185 TYR A C 1
ATOM 1488 O O . TYR A 1 185 ? 22.406 16.312 4.152 1 87 185 TYR A O 1
ATOM 1496 N N . ASN A 1 186 ? 23.953 14.883 3.352 1 84.75 186 ASN A N 1
ATOM 1497 C CA . ASN A 1 186 ? 24.766 15.984 2.852 1 84.75 186 ASN A CA 1
ATOM 1498 C C . ASN A 1 186 ? 24 16.828 1.84 1 84.75 186 ASN A C 1
ATOM 1500 O O . ASN A 1 186 ? 24.125 18.062 1.825 1 84.75 186 ASN A O 1
ATOM 1504 N N . VAL A 1 187 ? 23.25 16.172 1.046 1 87 187 VAL A N 1
ATOM 1505 C CA . VAL A 1 187 ? 22.453 16.859 0.044 1 87 187 VAL A CA 1
ATOM 1506 C C . VAL A 1 187 ? 21.406 17.75 0.733 1 87 187 VAL A C 1
ATOM 1508 O O . VAL A 1 187 ? 21.281 18.922 0.408 1 87 187 VAL A O 1
ATOM 1511 N N . LEU A 1 188 ? 20.781 17.203 1.695 1 86.44 188 LEU A N 1
ATOM 1512 C CA . LEU A 1 188 ? 19.703 17.906 2.387 1 86.44 188 LEU A CA 1
ATOM 1513 C C . LEU A 1 188 ? 20.266 19.047 3.23 1 86.44 188 LEU A C 1
ATOM 1515 O O . LEU A 1 188 ? 19.672 20.125 3.291 1 86.44 188 LEU A O 1
ATOM 1519 N N . ASP A 1 189 ? 21.344 18.781 3.85 1 82.94 189 ASP A N 1
ATOM 1520 C CA . ASP A 1 189 ? 21.969 19.797 4.695 1 82.94 189 ASP A CA 1
ATOM 1521 C C . ASP A 1 189 ? 22.406 21 3.875 1 82.94 189 ASP A C 1
ATOM 1523 O O . ASP A 1 189 ? 22.141 22.141 4.262 1 82.94 189 ASP A O 1
ATOM 1527 N N . LYS A 1 190 ? 23.016 20.75 2.816 1 83.44 190 LYS A N 1
ATOM 1528 C CA . LYS A 1 190 ? 23.438 21.828 1.931 1 83.44 190 LYS A CA 1
ATOM 1529 C C . LYS A 1 190 ? 22.234 22.625 1.43 1 83.44 190 LYS A C 1
ATOM 1531 O O . LYS A 1 190 ? 22.266 23.859 1.427 1 83.44 190 LYS A O 1
ATOM 1536 N N . LYS A 1 191 ? 21.234 21.984 1.048 1 82.69 191 LYS A N 1
ATOM 1537 C CA . LYS A 1 191 ? 20.047 22.656 0.507 1 82.69 191 LYS A CA 1
ATOM 1538 C C . LYS A 1 191 ? 19.312 23.438 1.59 1 82.69 191 LYS A C 1
ATOM 1540 O O . LYS A 1 191 ? 18.797 24.531 1.33 1 82.69 191 LYS A O 1
ATOM 1545 N N . SER A 1 192 ? 19.328 22.859 2.717 1 78.88 192 SER A N 1
ATOM 1546 C CA . SER A 1 192 ? 18.688 23.531 3.836 1 78.88 192 SER A CA 1
ATOM 1547 C C . SER A 1 192 ? 19.422 24.797 4.223 1 78.88 192 SER A C 1
ATOM 1549 O O . SER A 1 192 ? 18.797 25.844 4.469 1 78.88 192 SER A O 1
ATOM 1551 N N . LYS A 1 193 ? 20.656 24.703 4.289 1 79.06 193 LYS A N 1
ATOM 1552 C CA . LYS A 1 193 ? 21.484 25.875 4.617 1 79.06 193 LYS A CA 1
ATOM 1553 C C . LYS A 1 193 ? 21.391 26.938 3.531 1 79.06 193 LYS A C 1
ATOM 1555 O O . LYS A 1 193 ? 21.312 28.125 3.832 1 79.06 193 LYS A O 1
ATOM 1560 N N . ASN A 1 194 ? 21.406 26.5 2.371 1 76 194 ASN A N 1
ATOM 1561 C CA . ASN A 1 194 ? 21.266 27.438 1.259 1 76 194 ASN A CA 1
ATOM 1562 C C . ASN A 1 194 ? 19.938 28.172 1.319 1 76 194 ASN A C 1
ATOM 1564 O O . ASN A 1 194 ? 19.875 29.375 1.048 1 76 194 ASN A O 1
ATOM 1568 N N . ARG A 1 195 ? 18.969 27.547 1.695 1 72.5 195 ARG A N 1
ATOM 1569 C CA . ARG A 1 195 ? 17.656 28.172 1.794 1 72.5 195 ARG A CA 1
ATOM 1570 C C . ARG A 1 195 ? 17.609 29.172 2.943 1 72.5 195 ARG A C 1
ATOM 1572 O O . ARG A 1 195 ? 17.031 30.25 2.809 1 72.5 195 ARG A O 1
ATOM 1579 N N . LYS A 1 196 ? 18.172 28.766 3.979 1 74.06 196 LYS A N 1
ATOM 1580 C CA . LYS A 1 196 ? 18.219 29.688 5.109 1 74.06 196 LYS A CA 1
ATOM 1581 C C . LYS A 1 196 ? 18.984 30.953 4.738 1 74.06 196 LYS A C 1
ATOM 1583 O O . LYS A 1 196 ? 18.531 32.062 5.062 1 74.06 196 LYS A O 1
ATOM 1588 N N . ARG A 1 197 ? 19.969 30.781 4.074 1 72.31 197 ARG A N 1
ATOM 1589 C CA . ARG A 1 197 ? 20.781 31.922 3.641 1 72.31 197 ARG A CA 1
ATOM 1590 C C . ARG A 1 197 ? 20 32.781 2.658 1 72.31 197 ARG A C 1
ATOM 1592 O O . ARG A 1 197 ? 20.047 34.031 2.742 1 72.31 197 ARG A O 1
ATOM 1599 N N . ALA A 1 198 ? 19.328 32.156 1.778 1 69.44 198 ALA A N 1
ATOM 1600 C CA . ALA A 1 198 ? 18.531 32.875 0.794 1 69.44 198 ALA A CA 1
ATOM 1601 C C . ALA A 1 198 ? 17.422 33.688 1.468 1 69.44 198 ALA A C 1
ATOM 1603 O O . ALA A 1 198 ? 17.125 34.812 1.079 1 69.44 198 ALA A O 1
ATOM 1604 N N . ARG A 1 199 ? 16.844 33.156 2.457 1 70.31 199 ARG A N 1
ATOM 1605 C CA . ARG A 1 199 ? 15.773 33.844 3.205 1 70.31 199 ARG A CA 1
ATOM 1606 C C . ARG A 1 199 ? 16.312 35.031 3.979 1 70.31 199 ARG A C 1
ATOM 1608 O O . ARG A 1 199 ? 15.641 36.062 4.086 1 70.31 199 ARG A O 1
ATOM 1615 N N . GLU A 1 200 ? 17.516 34.875 4.41 1 72.75 200 GLU A N 1
ATOM 1616 C CA . GLU A 1 200 ? 18.141 35.938 5.152 1 72.75 200 GLU A CA 1
ATOM 1617 C C . GLU A 1 200 ? 18.531 37.094 4.227 1 72.75 200 GLU A C 1
ATOM 1619 O O . GLU A 1 200 ? 18.562 38.25 4.645 1 72.75 200 GLU A O 1
ATOM 1624 N N . MET A 1 201 ? 18.75 36.781 3.055 1 73.38 201 MET A N 1
ATOM 1625 C CA . MET A 1 201 ? 19.141 37.812 2.086 1 73.38 201 MET A CA 1
ATOM 1626 C C . MET A 1 201 ? 17.906 38.469 1.47 1 73.38 201 MET A C 1
ATOM 1628 O O . MET A 1 201 ? 18.016 39.562 0.901 1 73.38 201 MET A O 1
ATOM 1632 N N . ALA A 1 202 ? 16.812 37.906 1.526 1 65 202 ALA A N 1
ATOM 1633 C CA . ALA A 1 202 ? 15.586 38.5 0.981 1 65 202 ALA A CA 1
ATOM 1634 C C . ALA A 1 202 ? 14.867 39.344 2.025 1 65 202 ALA A C 1
ATOM 1636 O O . ALA A 1 202 ? 15.133 39.219 3.223 1 65 202 ALA A O 1
ATOM 1637 N N . MET B 1 1 ? -16.875 17.375 -57.781 1 29.11 1 MET B N 1
ATOM 1638 C CA . MET B 1 1 ? -16.562 16.031 -57.312 1 29.11 1 MET B CA 1
ATOM 1639 C C . MET B 1 1 ? -16.031 16.047 -55.906 1 29.11 1 MET B C 1
ATOM 1641 O O . MET B 1 1 ? -14.961 16.594 -55.625 1 29.11 1 MET B O 1
ATOM 1645 N N . THR B 1 2 ? -16.922 16.234 -54.812 1 32.88 2 THR B N 1
ATOM 1646 C CA . THR B 1 2 ? -16.781 16.5 -53.375 1 32.88 2 THR B CA 1
ATOM 1647 C C . THR B 1 2 ? -16.094 15.336 -52.688 1 32.88 2 THR B C 1
ATOM 1649 O O . THR B 1 2 ? -16.516 14.188 -52.812 1 32.88 2 THR B O 1
ATOM 1652 N N . ASN B 1 3 ? -14.703 15.352 -52.469 1 27.98 3 ASN B N 1
ATOM 1653 C CA . ASN B 1 3 ? -13.828 14.438 -51.75 1 27.98 3 ASN B CA 1
ATOM 1654 C C . ASN B 1 3 ? -14.344 14.148 -50.344 1 27.98 3 ASN B C 1
ATOM 1656 O O . ASN B 1 3 ? -14.273 15.008 -49.469 1 27.98 3 ASN B O 1
ATOM 1660 N N . ARG B 1 4 ? -15.5 13.359 -50.219 1 29.98 4 ARG B N 1
ATOM 1661 C CA . ARG B 1 4 ? -15.977 12.859 -48.906 1 29.98 4 ARG B CA 1
ATOM 1662 C C . ARG B 1 4 ? -14.867 12.109 -48.188 1 29.98 4 ARG B C 1
ATOM 1664 O O . ARG B 1 4 ? -14.43 11.047 -48.625 1 29.98 4 ARG B O 1
ATOM 1671 N N . THR B 1 5 ? -13.953 12.82 -47.531 1 30.84 5 THR B N 1
ATOM 1672 C CA . THR B 1 5 ? -13 12.219 -46.625 1 30.84 5 THR B CA 1
ATOM 1673 C C . THR B 1 5 ? -13.711 11.234 -45.688 1 30.84 5 THR B C 1
ATOM 1675 O O . THR B 1 5 ? -14.641 11.609 -44.969 1 30.84 5 THR B O 1
ATOM 1678 N N . VAL B 1 6 ? -13.906 9.977 -46.062 1 30.27 6 VAL B N 1
ATOM 1679 C CA . VAL B 1 6 ? -14.297 8.859 -45.219 1 30.27 6 VAL B CA 1
ATOM 1680 C C . VAL B 1 6 ? -13.547 8.938 -43.875 1 30.27 6 VAL B C 1
ATOM 1682 O O . VAL B 1 6 ? -12.328 8.766 -43.844 1 30.27 6 VAL B O 1
ATOM 1685 N N . ARG B 1 7 ? -13.93 9.922 -43.094 1 30.47 7 ARG B N 1
ATOM 1686 C CA . ARG B 1 7 ? -13.5 9.836 -41.688 1 30.47 7 ARG B CA 1
ATOM 1687 C C . ARG B 1 7 ? -13.633 8.406 -41.188 1 30.47 7 ARG B C 1
ATOM 1689 O O . ARG B 1 7 ? -14.75 7.91 -41 1 30.47 7 ARG B O 1
ATOM 1696 N N . ASP B 1 8 ? -12.898 7.406 -41.781 1 29.64 8 ASP B N 1
ATOM 1697 C CA . ASP B 1 8 ? -12.742 6.086 -41.188 1 29.64 8 ASP B CA 1
ATOM 1698 C C . ASP B 1 8 ? -12.742 6.172 -39.656 1 29.64 8 ASP B C 1
ATOM 1700 O O . ASP B 1 8 ? -11.859 6.801 -39.062 1 29.64 8 ASP B O 1
ATOM 1704 N N . SER B 1 9 ? -13.914 6.477 -39.094 1 31.91 9 SER B N 1
ATOM 1705 C CA . SER B 1 9 ? -14.148 6.246 -37.656 1 31.91 9 SER B CA 1
ATOM 1706 C C . SER B 1 9 ? -13.484 4.953 -37.188 1 31.91 9 SER B C 1
ATOM 1708 O O . SER B 1 9 ? -13.992 3.861 -37.469 1 31.91 9 SER B O 1
ATOM 1710 N N . ILE B 1 10 ? -12.266 4.641 -37.469 1 30.42 10 ILE B N 1
ATOM 1711 C CA . ILE B 1 10 ? -11.609 3.566 -36.719 1 30.42 10 ILE B CA 1
ATOM 1712 C C . ILE B 1 10 ? -12.195 3.482 -35.312 1 30.42 10 ILE B C 1
ATOM 1714 O O . ILE B 1 10 ? -12.031 4.402 -34.5 1 30.42 10 ILE B O 1
ATOM 1718 N N . ARG B 1 11 ? -13.406 2.963 -35.219 1 30.52 11 ARG B N 1
ATOM 1719 C CA . ARG B 1 11 ? -13.898 2.482 -33.938 1 30.52 11 ARG B CA 1
ATOM 1720 C C . ARG B 1 11 ? -12.758 1.932 -33.062 1 30.52 11 ARG B C 1
ATOM 1722 O O . ARG B 1 11 ? -12.125 0.941 -33.438 1 30.52 11 ARG B O 1
ATOM 1729 N N . TRP B 1 12 ? -11.945 2.695 -32.5 1 33.94 12 TRP B N 1
ATOM 1730 C CA . TRP B 1 12 ? -11.148 2.191 -31.391 1 33.94 12 TRP B CA 1
ATOM 1731 C C . TRP B 1 12 ? -11.883 1.072 -30.672 1 33.94 12 TRP B C 1
ATOM 1733 O O . TRP B 1 12 ? -13.008 1.265 -30.188 1 33.94 12 TRP B O 1
ATOM 1743 N N . THR B 1 13 ? -12.156 -0.062 -31.328 1 35.44 13 THR B N 1
ATOM 1744 C CA . THR B 1 13 ? -12.609 -1.209 -30.547 1 35.44 13 THR B CA 1
ATOM 1745 C C . THR B 1 13 ? -12.297 -1.018 -29.062 1 35.44 13 THR B C 1
ATOM 1747 O O . THR B 1 13 ? -11.133 -0.85 -28.688 1 35.44 13 THR B O 1
ATOM 1750 N N . ARG B 1 14 ? -13.078 -0.341 -28.359 1 40.81 14 ARG B N 1
ATOM 1751 C CA . ARG B 1 14 ? -13.062 -0.227 -26.906 1 40.81 14 ARG B CA 1
ATOM 1752 C C . ARG B 1 14 ? -12.43 -1.461 -26.266 1 40.81 14 ARG B C 1
ATOM 1754 O O . ARG B 1 14 ? -12.883 -2.584 -26.5 1 40.81 14 ARG B O 1
ATOM 1761 N N . GLU B 1 15 ? -11.203 -1.687 -26.266 1 49.53 15 GLU B N 1
ATOM 1762 C CA . GLU B 1 15 ? -10.57 -2.768 -25.516 1 49.53 15 GLU B CA 1
ATOM 1763 C C . GLU B 1 15 ? -11.492 -3.289 -24.422 1 49.53 15 GLU B C 1
ATOM 1765 O O . GLU B 1 15 ? -12.023 -2.51 -23.625 1 49.53 15 GLU B O 1
ATOM 1770 N N . SER B 1 16 ? -12.328 -4.27 -24.625 1 63.41 16 SER B N 1
ATOM 1771 C CA . SER B 1 16 ? -13.32 -4.906 -23.75 1 63.41 16 SER B CA 1
ATOM 1772 C C . SER B 1 16 ? -12.859 -4.91 -22.297 1 63.41 16 SER B C 1
ATOM 1774 O O . SER B 1 16 ? -11.719 -5.277 -22 1 63.41 16 SER B O 1
ATOM 1776 N N . GLU B 1 17 ? -13.5 -4.156 -21.453 1 82.56 17 GLU B N 1
ATOM 1777 C CA . GLU B 1 17 ? -13.258 -4.098 -20.016 1 82.56 17 GLU B CA 1
ATOM 1778 C C . GLU B 1 17 ? -13.352 -5.48 -19.391 1 82.56 17 GLU B C 1
ATOM 1780 O O . GLU B 1 17 ? -14.266 -6.25 -19.703 1 82.56 17 GLU B O 1
ATOM 1785 N N . LEU B 1 18 ? -12.352 -5.957 -18.75 1 91.94 18 LEU B N 1
ATOM 1786 C CA . LEU B 1 18 ? -12.273 -7.207 -18 1 91.94 18 LEU B CA 1
ATOM 1787 C C . LEU B 1 18 ? -12.859 -7.047 -16.609 1 91.94 18 LEU B C 1
ATOM 1789 O O . LEU B 1 18 ? -12.547 -6.078 -15.906 1 91.94 18 LEU B O 1
ATOM 1793 N N . PHE B 1 19 ? -13.867 -7.945 -16.266 1 94.62 19 PHE B N 1
ATOM 1794 C CA . PHE B 1 19 ? -14.445 -7.945 -14.922 1 94.62 19 PHE B CA 1
ATOM 1795 C C . PHE B 1 19 ? -14.305 -9.312 -14.273 1 94.62 19 PHE B C 1
ATOM 1797 O O . PHE B 1 19 ? -14.469 -10.344 -14.938 1 94.62 19 PHE B O 1
ATOM 1804 N N . MET B 1 20 ? -13.992 -9.281 -13 1 95.56 20 MET B N 1
ATOM 1805 C CA . MET B 1 20 ? -14.102 -10.508 -12.227 1 95.56 20 MET B CA 1
ATOM 1806 C C . MET B 1 20 ? -15.562 -10.859 -11.969 1 95.56 20 MET B C 1
ATOM 1808 O O . MET B 1 20 ? -16.375 -9.977 -11.688 1 95.56 20 MET B O 1
ATOM 1812 N N . THR B 1 21 ? -15.852 -12.125 -12.094 1 94.31 21 THR B N 1
ATOM 1813 C CA . THR B 1 21 ? -17.219 -12.586 -11.852 1 94.31 21 THR B CA 1
ATOM 1814 C C . THR B 1 21 ? -17.203 -13.836 -10.961 1 94.31 21 THR B C 1
ATOM 1816 O O . THR B 1 21 ? -16.141 -14.359 -10.633 1 94.31 21 THR B O 1
ATOM 1819 N N . GLY B 1 22 ? -18.391 -14.172 -10.414 1 94.69 22 GLY B N 1
ATOM 1820 C CA . GLY B 1 22 ? -18.562 -15.422 -9.695 1 94.69 22 GLY B CA 1
ATOM 1821 C C . GLY B 1 22 ? -17.859 -15.438 -8.352 1 94.69 22 GLY B C 1
ATOM 1822 O O . GLY B 1 22 ? -17.906 -14.461 -7.609 1 94.69 22 GLY B O 1
ATOM 1823 N N . SER B 1 23 ? -17.297 -16.609 -8.07 1 95.06 23 SER B N 1
ATOM 1824 C CA . SER B 1 23 ? -16.688 -16.844 -6.758 1 95.06 23 SER B CA 1
ATOM 1825 C C . SER B 1 23 ? -15.469 -15.953 -6.551 1 95.06 23 SER B C 1
ATOM 1827 O O . SER B 1 23 ? -15.211 -15.484 -5.438 1 95.06 23 SER B O 1
ATOM 1829 N N . MET B 1 24 ? -14.773 -15.711 -7.625 1 96.75 24 MET B N 1
ATOM 1830 C CA . MET B 1 24 ? -13.594 -14.867 -7.527 1 96.75 24 MET B CA 1
ATOM 1831 C C . MET B 1 24 ? -13.977 -13.438 -7.16 1 96.75 24 MET B C 1
ATOM 1833 O O . MET B 1 24 ? -13.344 -12.82 -6.297 1 96.75 24 MET B O 1
ATOM 1837 N N . ALA B 1 25 ? -15.008 -12.914 -7.766 1 97 25 ALA B N 1
ATOM 1838 C CA . ALA B 1 25 ? -15.492 -11.562 -7.469 1 97 25 ALA B CA 1
ATOM 1839 C C . ALA B 1 25 ? -15.945 -11.453 -6.012 1 97 25 ALA B C 1
ATOM 1841 O O . ALA B 1 25 ? -15.633 -10.477 -5.332 1 97 25 ALA B O 1
ATOM 1842 N N . ARG B 1 26 ? -16.641 -12.438 -5.559 1 96.94 26 ARG B N 1
ATOM 1843 C CA . ARG B 1 26 ? -17.125 -12.453 -4.184 1 96.94 26 ARG B CA 1
ATOM 1844 C C . ARG B 1 26 ? -15.953 -12.5 -3.197 1 96.94 26 ARG B C 1
ATOM 1846 O O . ARG B 1 26 ? -15.984 -11.836 -2.16 1 96.94 26 ARG B O 1
ATOM 1853 N N . TYR B 1 27 ? -14.992 -13.32 -3.57 1 97.88 27 TYR B N 1
ATOM 1854 C CA . TYR B 1 27 ? -13.805 -13.453 -2.736 1 97.88 27 TYR B CA 1
ATOM 1855 C C . TYR B 1 27 ? -13.086 -12.117 -2.604 1 97.88 27 TYR B C 1
ATOM 1857 O O . TYR B 1 27 ? -12.742 -11.695 -1.495 1 97.88 27 TYR B O 1
ATOM 1865 N N . VAL B 1 28 ? -12.906 -11.43 -3.686 1 98.12 28 VAL B N 1
ATOM 1866 C CA . VAL B 1 28 ? -12.227 -10.133 -3.711 1 98.12 28 VAL B CA 1
ATOM 1867 C C . VAL B 1 28 ? -13.07 -9.094 -2.982 1 98.12 28 VAL B C 1
ATOM 1869 O O . VAL B 1 28 ? -12.555 -8.32 -2.174 1 98.12 28 VAL B O 1
ATOM 1872 N N . GLN B 1 29 ? -14.344 -9.117 -3.23 1 96.06 29 GLN B N 1
ATOM 1873 C CA . GLN B 1 29 ? -15.234 -8.18 -2.541 1 96.06 29 GLN B CA 1
ATOM 1874 C C . GLN B 1 29 ? -15.117 -8.336 -1.027 1 96.06 29 GLN B C 1
ATOM 1876 O O . GLN B 1 29 ? -15.062 -7.344 -0.3 1 96.06 29 GLN B O 1
ATOM 1881 N N . LYS B 1 30 ? -15.07 -9.453 -0.584 1 95.94 30 LYS B N 1
ATOM 1882 C CA . LYS B 1 30 ? -15.008 -9.742 0.847 1 95.94 30 LYS B CA 1
ATOM 1883 C C . LYS B 1 30 ? -13.688 -9.266 1.443 1 95.94 30 LYS B C 1
ATOM 1885 O O . LYS B 1 30 ? -13.672 -8.461 2.377 1 95.94 30 LYS B O 1
ATOM 1890 N N . TYR B 1 31 ? -12.578 -9.641 0.882 1 97.12 31 TYR B N 1
ATOM 1891 C CA . TYR B 1 31 ? -11.305 -9.492 1.568 1 97.12 31 TYR B CA 1
ATOM 1892 C C . TYR B 1 31 ? -10.672 -8.141 1.249 1 97.12 31 TYR B C 1
ATOM 1894 O O . TYR B 1 31 ? -9.719 -7.719 1.912 1 97.12 31 TYR B O 1
ATOM 1902 N N . PHE B 1 32 ? -11.195 -7.398 0.266 1 97.62 32 PHE B N 1
ATOM 1903 C CA . PHE B 1 32 ? -10.75 -6.039 -0.011 1 97.62 32 PHE B CA 1
ATOM 1904 C C . PHE B 1 32 ? -11.531 -5.031 0.828 1 97.62 32 PHE B C 1
ATOM 1906 O O . PHE B 1 32 ? -11.195 -3.846 0.852 1 97.62 32 PHE B O 1
ATOM 1913 N N . SER B 1 33 ? -12.547 -5.527 1.533 1 94.5 33 SER B N 1
ATOM 1914 C CA . SER B 1 33 ? -13.391 -4.582 2.258 1 94.5 33 SER B CA 1
ATOM 1915 C C . SER B 1 33 ? -13.422 -4.902 3.748 1 94.5 33 SER B C 1
ATOM 1917 O O . SER B 1 33 ? -13.75 -4.039 4.566 1 94.5 33 SER B O 1
ATOM 1919 N N . THR B 1 34 ? -13.055 -6.098 4.047 1 94.12 34 THR B N 1
ATOM 1920 C CA . THR B 1 34 ? -13.203 -6.52 5.434 1 94.12 34 THR B CA 1
ATOM 1921 C C . THR B 1 34 ? -11.844 -6.793 6.066 1 94.12 34 THR B C 1
ATOM 1923 O O . THR B 1 34 ? -11.023 -7.52 5.496 1 94.12 34 THR B O 1
ATOM 1926 N N . TYR B 1 35 ? -11.695 -6.312 7.246 1 94.94 35 TYR B N 1
ATOM 1927 C CA . TYR B 1 35 ? -10.453 -6.484 7.988 1 94.94 35 TYR B CA 1
ATOM 1928 C C . TYR B 1 35 ? -10.344 -7.898 8.547 1 94.94 35 TYR B C 1
ATOM 1930 O O . TYR B 1 35 ? -11.297 -8.422 9.133 1 94.94 35 TYR B O 1
ATOM 1938 N N . VAL B 1 36 ? -9.266 -8.5 8.312 1 95.88 36 VAL B N 1
ATOM 1939 C CA . VAL B 1 36 ? -8.906 -9.773 8.922 1 95.88 36 VAL B CA 1
ATOM 1940 C C . VAL B 1 36 ? -7.836 -9.547 9.992 1 95.88 36 VAL B C 1
ATOM 1942 O O . VAL B 1 36 ? -6.82 -8.898 9.734 1 95.88 36 VAL B O 1
ATOM 1945 N N . SER B 1 37 ? -8.039 -10.094 11.141 1 95.06 37 SER B N 1
ATOM 1946 C CA . SER B 1 37 ? -7.152 -9.844 12.273 1 95.06 37 SER B CA 1
ATOM 1947 C C . SER B 1 37 ? -5.754 -10.398 12.008 1 95.06 37 SER B C 1
ATOM 1949 O O . SER B 1 37 ? -5.594 -11.375 11.273 1 95.06 37 SER B O 1
ATOM 1951 N N . GLU B 1 38 ? -4.805 -9.781 12.695 1 94.56 38 GLU B N 1
ATOM 1952 C CA . GLU B 1 38 ? -3.416 -10.195 12.531 1 94.56 38 GLU B CA 1
ATOM 1953 C C . GLU B 1 38 ? -3.223 -11.656 12.945 1 94.56 38 GLU B C 1
ATOM 1955 O O . GLU B 1 38 ? -2.473 -12.391 12.305 1 94.56 38 GLU B O 1
ATOM 1960 N N . SER B 1 39 ? -3.846 -12.047 14.016 1 94.38 39 SER B N 1
ATOM 1961 C CA . SER B 1 39 ? -3.748 -13.43 14.484 1 94.38 39 SER B CA 1
ATOM 1962 C C . SER B 1 39 ? -4.273 -14.406 13.438 1 94.38 39 SER B C 1
ATOM 1964 O O . SER B 1 39 ? -3.662 -15.445 13.195 1 94.38 39 SER B O 1
ATOM 1966 N N . CYS B 1 40 ? -5.355 -14.055 12.82 1 95.69 40 CYS B N 1
ATOM 1967 C CA . CYS B 1 40 ? -5.934 -14.906 11.781 1 95.69 40 CYS B CA 1
ATOM 1968 C C . CYS B 1 40 ? -5.023 -14.969 10.562 1 95.69 40 CYS B C 1
ATOM 1970 O O . CYS B 1 40 ? -4.816 -16.047 9.992 1 95.69 40 CYS B O 1
ATOM 1972 N N . LEU B 1 41 ? -4.445 -13.859 10.172 1 96.94 41 LEU B N 1
ATOM 1973 C CA . LEU B 1 41 ? -3.523 -13.844 9.039 1 96.94 41 LEU B CA 1
ATOM 1974 C C . LEU B 1 41 ? -2.311 -14.727 9.312 1 96.94 41 LEU B C 1
ATOM 1976 O O . LEU B 1 41 ? -1.897 -15.5 8.453 1 96.94 41 LEU B O 1
ATOM 1980 N N . LYS B 1 42 ? -1.76 -14.633 10.477 1 94.56 42 LYS B N 1
ATOM 1981 C CA . LYS B 1 42 ? -0.564 -15.391 10.844 1 94.56 42 LYS B CA 1
ATOM 1982 C C . LYS B 1 42 ? -0.843 -16.891 10.859 1 94.56 42 LYS B C 1
ATOM 1984 O O . LYS B 1 42 ? -0.05 -17.672 10.344 1 94.56 42 LYS B O 1
ATOM 1989 N N . GLU B 1 43 ? -1.967 -17.234 11.352 1 93.12 43 GLU B N 1
ATOM 1990 C CA . GLU B 1 43 ? -2.285 -18.641 11.547 1 93.12 43 GLU B CA 1
ATOM 1991 C C . GLU B 1 43 ? -2.816 -19.281 10.266 1 93.12 43 GLU B C 1
ATOM 1993 O O . GLU B 1 43 ? -2.352 -20.344 9.852 1 93.12 43 GLU B O 1
ATOM 1998 N N . LYS B 1 44 ? -3.648 -18.562 9.594 1 92.25 44 LYS B N 1
ATOM 1999 C CA . LYS B 1 44 ? -4.414 -19.219 8.531 1 92.25 44 LYS B CA 1
ATOM 2000 C C . LYS B 1 44 ? -3.861 -18.859 7.152 1 92.25 44 LYS B C 1
ATOM 2002 O O . LYS B 1 44 ? -4.094 -19.578 6.18 1 92.25 44 LYS B O 1
ATOM 2007 N N . VAL B 1 45 ? -3.184 -17.781 7.066 1 94.69 45 VAL B N 1
ATOM 2008 C CA . VAL B 1 45 ? -2.764 -17.297 5.754 1 94.69 45 VAL B CA 1
ATOM 2009 C C . VAL B 1 45 ? -1.254 -17.469 5.602 1 94.69 45 VAL B C 1
ATOM 2011 O O . VAL B 1 45 ? -0.78 -17.953 4.574 1 94.69 45 VAL B O 1
ATOM 2014 N N . LEU B 1 46 ? -0.508 -17.172 6.691 1 96 46 LEU B N 1
ATOM 2015 C CA . LEU B 1 46 ? 0.947 -17.125 6.602 1 96 46 LEU B CA 1
ATOM 2016 C C . LEU B 1 46 ? 1.564 -18.375 7.238 1 96 46 LEU B C 1
ATOM 2018 O O . LEU B 1 46 ? 2.75 -18.641 7.043 1 96 46 LEU B O 1
ATOM 2022 N N . GLY B 1 47 ? 0.84 -19.156 8.055 1 87.25 47 GLY B N 1
ATOM 2023 C CA . GLY B 1 47 ? 1.361 -20.234 8.859 1 87.25 47 GLY B CA 1
ATOM 2024 C C . GLY B 1 47 ? 2.355 -21.109 8.117 1 87.25 47 GLY B C 1
ATOM 2025 O O . GLY B 1 47 ? 3.48 -21.312 8.586 1 87.25 47 GLY B O 1
ATOM 2026 N N . ASP B 1 48 ? 2.191 -21.641 6.984 1 90.75 48 ASP B N 1
ATOM 2027 C CA . ASP B 1 48 ? 3.109 -22.484 6.23 1 90.75 48 ASP B CA 1
ATOM 2028 C C . ASP B 1 48 ? 3.795 -21.703 5.117 1 90.75 48 ASP B C 1
ATOM 2030 O O . ASP B 1 48 ? 4.512 -22.281 4.293 1 90.75 48 ASP B O 1
ATOM 2034 N N . SER B 1 49 ? 3.5 -20.453 4.996 1 94.81 49 SER B N 1
ATOM 2035 C CA . SER B 1 49 ? 4.082 -19.547 4.008 1 94.81 49 SER B CA 1
ATOM 2036 C C . SER B 1 49 ? 4.59 -18.266 4.656 1 94.81 49 SER B C 1
ATOM 2038 O O . SER B 1 49 ? 4.105 -17.172 4.352 1 94.81 49 SER B O 1
ATOM 2040 N N . PRO B 1 50 ? 5.605 -18.422 5.477 1 95.19 50 PRO B N 1
ATOM 2041 C CA . PRO B 1 50 ? 6.109 -17.25 6.18 1 95.19 50 PRO B CA 1
ATOM 2042 C C . PRO B 1 50 ? 6.719 -16.219 5.238 1 95.19 50 PRO B C 1
ATOM 2044 O O . PRO B 1 50 ? 7.164 -16.562 4.141 1 95.19 50 PRO B O 1
ATOM 2047 N N . VAL B 1 51 ? 6.758 -15.031 5.688 1 97.44 51 VAL B N 1
ATOM 2048 C CA . VAL B 1 51 ? 7.387 -13.953 4.938 1 97.44 51 VAL B CA 1
ATOM 2049 C C . VAL B 1 51 ? 8.906 -14.062 5.047 1 97.44 51 VAL B C 1
ATOM 2051 O O . VAL B 1 51 ? 9.445 -14.227 6.145 1 97.44 51 VAL B O 1
ATOM 2054 N N . PRO B 1 52 ? 9.602 -14.031 3.932 1 97.5 52 PRO B N 1
ATOM 2055 C CA . PRO B 1 52 ? 11.062 -14.023 4.031 1 97.5 52 PRO B CA 1
ATOM 2056 C C . PRO B 1 52 ? 11.594 -12.875 4.887 1 97.5 52 PRO B C 1
ATOM 2058 O O . PRO B 1 52 ? 11.023 -11.773 4.867 1 97.5 52 PRO B O 1
ATOM 2061 N N . SER B 1 53 ? 12.703 -13.008 5.523 1 95.69 53 SER B N 1
ATOM 2062 C CA . SER B 1 53 ? 13.219 -12.047 6.492 1 95.69 53 SER B CA 1
ATOM 2063 C C . SER B 1 53 ? 14.203 -11.078 5.84 1 95.69 53 SER B C 1
ATOM 2065 O O . SER B 1 53 ? 14.945 -10.383 6.535 1 95.69 53 SER B O 1
ATOM 2067 N N . ASN B 1 54 ? 14.266 -11.078 4.559 1 95.38 54 ASN B N 1
ATOM 2068 C CA . ASN B 1 54 ? 15.141 -10.125 3.885 1 95.38 54 ASN B CA 1
ATOM 2069 C C . ASN B 1 54 ? 14.859 -8.695 4.32 1 95.38 54 ASN B C 1
ATOM 2071 O O . ASN B 1 54 ? 13.703 -8.281 4.418 1 95.38 54 ASN B O 1
ATOM 2075 N N . THR B 1 55 ? 15.844 -7.91 4.48 1 93.88 55 THR B N 1
ATOM 2076 C CA . THR B 1 55 ? 15.758 -6.555 5.008 1 93.88 55 THR B CA 1
ATOM 2077 C C . THR B 1 55 ? 14.922 -5.668 4.09 1 93.88 55 THR B C 1
ATOM 2079 O O . THR B 1 55 ? 14.211 -4.773 4.559 1 93.88 55 THR B O 1
ATOM 2082 N N . ILE B 1 56 ? 14.961 -5.961 2.83 1 95.31 56 ILE B N 1
ATOM 2083 C CA . ILE B 1 56 ? 14.297 -5.141 1.823 1 95.31 56 ILE B CA 1
ATOM 2084 C C . ILE B 1 56 ? 12.781 -5.188 2.037 1 95.31 56 ILE B C 1
ATOM 2086 O O . ILE B 1 56 ? 12.055 -4.32 1.551 1 95.31 56 ILE B O 1
ATOM 2090 N N . LEU B 1 57 ? 12.266 -6.203 2.764 1 97 57 LEU B N 1
ATOM 2091 C CA . LEU B 1 57 ? 10.836 -6.367 2.99 1 97 57 LEU B CA 1
ATOM 2092 C C . LEU B 1 57 ? 10.398 -5.652 4.266 1 97 57 LEU B C 1
ATOM 2094 O O . LEU B 1 57 ? 9.203 -5.574 4.562 1 97 57 LEU B O 1
ATOM 2098 N N . SER B 1 58 ? 11.344 -5.117 4.93 1 96 58 SER B N 1
ATOM 2099 C CA . SER B 1 58 ? 11.055 -4.363 6.145 1 96 58 SER B CA 1
ATOM 2100 C C . SER B 1 58 ? 11.055 -2.863 5.879 1 96 58 SER B C 1
ATOM 2102 O O . SER B 1 58 ? 11.984 -2.336 5.266 1 96 58 SER B O 1
ATOM 2104 N N . PRO B 1 59 ? 10 -2.213 6.348 1 97 59 PRO B N 1
ATOM 2105 C CA . PRO B 1 59 ? 10.008 -0.76 6.152 1 97 59 PRO B CA 1
ATOM 2106 C C . PRO B 1 59 ? 11.195 -0.076 6.82 1 97 59 PRO B C 1
ATOM 2108 O O . PRO B 1 59 ? 11.461 -0.313 8 1 97 59 PRO B O 1
ATOM 2111 N N . PRO B 1 60 ? 11.891 0.761 6.148 1 96.69 60 PRO B N 1
ATOM 2112 C CA . PRO B 1 60 ? 13.008 1.478 6.766 1 96.69 60 PRO B CA 1
ATOM 2113 C C . PRO B 1 60 ? 12.547 2.48 7.824 1 96.69 60 PRO B C 1
ATOM 2115 O O . PRO B 1 60 ? 11.422 2.973 7.766 1 96.69 60 PRO B O 1
ATOM 2118 N N . SER B 1 61 ? 13.453 2.791 8.711 1 96.44 61 SER B N 1
ATOM 2119 C CA . SER B 1 61 ? 13.18 3.785 9.742 1 96.44 61 SER B CA 1
ATOM 2120 C C . SER B 1 61 ? 13.523 5.191 9.258 1 96.44 61 SER B C 1
ATOM 2122 O O . SER B 1 61 ? 14.305 5.359 8.32 1 96.44 61 SER B O 1
ATOM 2124 N N . ILE B 1 62 ? 12.914 6.152 9.883 1 96.12 62 ILE B N 1
ATOM 2125 C CA . ILE B 1 62 ? 13.266 7.539 9.602 1 96.12 62 ILE B CA 1
ATOM 2126 C C . ILE B 1 62 ? 14.68 7.82 10.109 1 96.12 62 ILE B C 1
ATOM 2128 O O . ILE B 1 62 ? 15.039 7.41 11.211 1 96.12 62 ILE B O 1
ATOM 2132 N N . ASP B 1 63 ? 15.391 8.539 9.352 1 95.06 63 ASP B N 1
ATOM 2133 C CA . ASP B 1 63 ? 16.734 8.93 9.773 1 95.06 63 ASP B CA 1
ATOM 2134 C C . ASP B 1 63 ? 16.672 9.875 10.977 1 95.06 63 ASP B C 1
ATOM 2136 O O . ASP B 1 63 ? 15.836 10.773 11.031 1 95.06 63 ASP B O 1
ATOM 2140 N N . GLU B 1 64 ? 17.609 9.797 11.82 1 90.31 64 GLU B N 1
ATOM 2141 C CA . GLU B 1 64 ? 17.641 10.609 13.031 1 90.31 64 GLU B CA 1
ATOM 2142 C C . GLU B 1 64 ? 17.781 12.094 12.695 1 90.31 64 GLU B C 1
ATOM 2144 O O . GLU B 1 64 ? 17.188 12.945 13.344 1 90.31 64 GLU B O 1
ATOM 2149 N N . PHE B 1 65 ? 18.531 12.398 11.727 1 90.06 65 PHE B N 1
ATOM 2150 C CA . PHE B 1 65 ? 18.844 13.789 11.414 1 90.06 65 PHE B CA 1
ATOM 2151 C C . PHE B 1 65 ? 17.625 14.508 10.867 1 90.06 65 PHE B C 1
ATOM 2153 O O . PHE B 1 65 ? 17.594 15.742 10.797 1 90.06 65 PHE B O 1
ATOM 2160 N N . ILE B 1 66 ? 16.578 13.812 10.445 1 92.62 66 ILE B N 1
ATOM 2161 C CA . ILE B 1 66 ? 15.391 14.414 9.867 1 92.62 66 ILE B CA 1
ATOM 2162 C C . ILE B 1 66 ? 14.648 15.227 10.922 1 92.62 66 ILE B C 1
ATOM 2164 O O . ILE B 1 66 ? 14.148 16.312 10.641 1 92.62 66 ILE B O 1
ATOM 2168 N N . GLU B 1 67 ? 14.578 14.695 12.117 1 90.69 67 GLU B N 1
ATOM 2169 C CA . GLU B 1 67 ? 13.914 15.422 13.188 1 90.69 67 GLU B CA 1
ATOM 2170 C C . GLU B 1 67 ? 14.57 16.781 13.43 1 90.69 67 GLU B C 1
ATOM 2172 O O . GLU B 1 67 ? 13.891 17.781 13.602 1 90.69 67 GLU B O 1
ATOM 2177 N N . ASP B 1 68 ? 15.844 16.797 13.391 1 87.69 68 ASP B N 1
ATOM 2178 C CA . ASP B 1 68 ? 16.609 18.031 13.609 1 87.69 68 ASP B CA 1
ATOM 2179 C C . ASP B 1 68 ? 16.328 19.031 12.5 1 87.69 68 ASP B C 1
ATOM 2181 O O . ASP B 1 68 ? 16.234 20.234 12.758 1 87.69 68 ASP B O 1
ATOM 2185 N N . LEU B 1 69 ? 16.234 18.562 11.336 1 88.25 69 LEU B N 1
ATOM 2186 C CA . LEU B 1 69 ? 16.031 19.438 10.188 1 88.25 69 LEU B CA 1
ATOM 2187 C C . LEU B 1 69 ? 14.625 20.031 10.203 1 88.25 69 LEU B C 1
ATOM 2189 O O . LEU B 1 69 ? 14.414 21.156 9.734 1 88.25 69 LEU B O 1
ATOM 2193 N N . ILE B 1 70 ? 13.711 19.312 10.68 1 88.25 70 ILE B N 1
ATOM 2194 C CA . ILE B 1 70 ? 12.344 19.812 10.789 1 88.25 70 ILE B CA 1
ATOM 2195 C C . ILE B 1 70 ? 12.273 20.891 11.875 1 88.25 70 ILE B C 1
ATOM 2197 O O . ILE B 1 70 ? 11.648 21.938 11.68 1 88.25 70 ILE B O 1
ATOM 2201 N N . GLY B 1 71 ? 12.93 20.75 13 1 81.94 71 GLY B N 1
ATOM 2202 C CA . GLY B 1 71 ? 13.164 21.734 14.039 1 81.94 71 GLY B CA 1
ATOM 2203 C C . GLY B 1 71 ? 11.906 22.094 14.82 1 81.94 71 GLY B C 1
ATOM 2204 O O . GLY B 1 71 ? 11.984 22.766 15.852 1 81.94 71 GLY B O 1
ATOM 2205 N N . ASN B 1 72 ? 10.781 21.812 14.398 1 86.44 72 ASN B N 1
ATOM 2206 C CA . ASN B 1 72 ? 9.5 22.094 15.047 1 86.44 72 ASN B CA 1
ATOM 2207 C C . ASN B 1 72 ? 8.852 20.812 15.57 1 86.44 72 ASN B C 1
ATOM 2209 O O . ASN B 1 72 ? 8.445 19.953 14.789 1 86.44 72 ASN B O 1
ATOM 2213 N N . ARG B 1 73 ? 8.688 20.734 16.891 1 88.56 73 ARG B N 1
ATOM 2214 C CA . ARG B 1 73 ? 8.211 19.531 17.547 1 88.56 73 ARG B CA 1
ATOM 2215 C C . ARG B 1 73 ?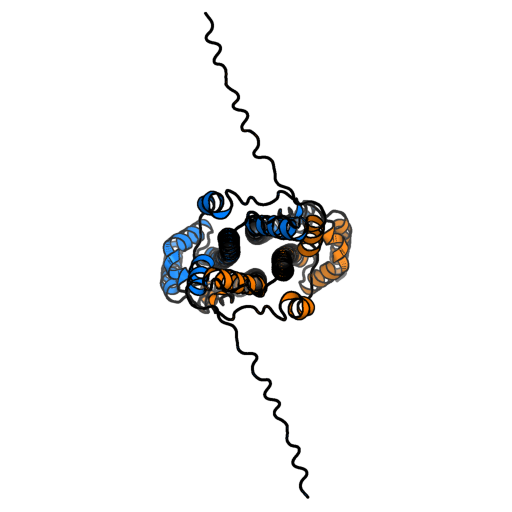 6.785 19.203 17.109 1 88.56 73 ARG B C 1
ATOM 2217 O O . ARG B 1 73 ? 6.449 18.031 16.922 1 88.56 73 ARG B O 1
ATOM 2224 N N . LYS B 1 74 ? 6.004 20.188 17.047 1 86.12 74 LYS B N 1
ATOM 2225 C CA . LYS B 1 74 ? 4.621 19.969 16.625 1 86.12 74 LYS B CA 1
ATOM 2226 C C . LYS B 1 74 ? 4.562 19.438 15.195 1 86.12 74 LYS B C 1
ATOM 2228 O O . LYS B 1 74 ? 3.842 18.469 14.922 1 86.12 74 LYS B O 1
ATOM 2233 N N . ALA B 1 75 ? 5.328 20.078 14.352 1 87.25 75 ALA B N 1
ATOM 2234 C CA . ALA B 1 75 ? 5.398 19.625 12.969 1 87.25 75 ALA B CA 1
ATOM 2235 C C . ALA B 1 75 ? 5.938 18.203 12.883 1 87.25 75 ALA B C 1
ATOM 2237 O O . ALA B 1 75 ? 5.406 17.375 12.141 1 87.25 75 ALA B O 1
ATOM 2238 N N . TRP B 1 76 ? 6.906 17.922 13.648 1 91.06 76 TRP B N 1
ATOM 2239 C CA . TRP B 1 76 ? 7.52 16.594 13.672 1 91.06 76 TRP B CA 1
ATOM 2240 C C . TRP B 1 76 ? 6.5 15.531 14.07 1 91.06 76 TRP B C 1
ATOM 2242 O O . TRP B 1 76 ? 6.395 14.484 13.43 1 91.06 76 TRP B O 1
ATOM 2252 N N . ARG B 1 77 ? 5.758 15.789 15.094 1 87.56 77 ARG B N 1
ATOM 2253 C CA . ARG B 1 77 ? 4.762 14.836 15.578 1 87.56 77 ARG B CA 1
ATOM 2254 C C . ARG B 1 77 ? 3.721 14.531 14.508 1 87.56 77 ARG B C 1
ATOM 2256 O O . ARG B 1 77 ? 3.338 13.375 14.32 1 87.56 77 ARG B O 1
ATOM 2263 N N . PHE B 1 78 ? 3.338 15.539 13.836 1 84.12 78 PHE B N 1
ATOM 2264 C CA . PHE B 1 78 ? 2.352 15.375 12.781 1 84.12 78 PHE B CA 1
ATOM 2265 C C . PHE B 1 78 ? 2.926 14.555 11.633 1 84.12 78 PHE B C 1
ATOM 2267 O O . PHE B 1 78 ? 2.27 13.641 11.125 1 84.12 78 PHE B O 1
ATOM 2274 N N . MET B 1 79 ? 4.086 14.891 11.25 1 90.75 79 MET B N 1
ATOM 2275 C CA . MET B 1 79 ? 4.723 14.195 10.133 1 90.75 79 MET B CA 1
ATOM 2276 C C . MET B 1 79 ? 4.996 12.742 10.484 1 90.75 79 MET B C 1
ATOM 2278 O O . MET B 1 79 ? 4.867 11.859 9.633 1 90.75 79 MET B O 1
ATOM 2282 N N . LYS B 1 80 ? 5.309 12.523 11.695 1 91.69 80 LYS B N 1
ATOM 2283 C CA . LYS B 1 80 ? 5.551 11.164 12.156 1 91.69 80 LYS B CA 1
ATOM 2284 C C . LYS B 1 80 ? 4.27 10.328 12.109 1 91.69 80 LYS B C 1
ATOM 2286 O O . LYS B 1 80 ? 4.312 9.133 11.805 1 91.69 80 LYS B O 1
ATOM 2291 N N . LEU B 1 81 ? 3.188 10.922 12.414 1 88.12 81 LEU B N 1
ATOM 2292 C CA . LEU B 1 81 ? 1.904 10.227 12.344 1 88.12 81 LEU B CA 1
ATOM 2293 C C . LEU B 1 81 ? 1.616 9.773 10.914 1 88.12 81 LEU B C 1
ATOM 2295 O O . LEU B 1 81 ? 1.196 8.633 10.695 1 88.12 81 LEU B O 1
ATOM 2299 N N . HIS B 1 82 ? 1.846 10.68 10 1 90.75 82 HIS B N 1
ATOM 2300 C CA . HIS B 1 82 ? 1.65 10.336 8.594 1 90.75 82 HIS B CA 1
ATOM 2301 C C . HIS B 1 82 ? 2.607 9.227 8.156 1 90.75 82 HIS B C 1
ATOM 2303 O O . HIS B 1 82 ? 2.203 8.281 7.477 1 90.75 82 HIS B O 1
ATOM 2309 N N . ASP B 1 83 ? 3.805 9.375 8.562 1 95.44 83 ASP B N 1
ATOM 2310 C CA . ASP B 1 83 ? 4.801 8.359 8.234 1 95.44 83 ASP B CA 1
ATOM 2311 C C . ASP B 1 83 ? 4.41 6.996 8.805 1 95.44 83 ASP B C 1
ATOM 2313 O O . ASP B 1 83 ? 4.574 5.969 8.148 1 95.44 83 ASP B O 1
ATOM 2317 N N . ASN B 1 84 ? 3.953 7.039 10.016 1 94.44 84 ASN B N 1
ATOM 2318 C CA . ASN B 1 84 ? 3.549 5.797 10.664 1 94.44 84 ASN B CA 1
ATOM 2319 C C . ASN B 1 84 ? 2.441 5.094 9.883 1 94.44 84 ASN B C 1
ATOM 2321 O O . ASN B 1 84 ? 2.408 3.863 9.82 1 94.44 84 ASN B O 1
ATOM 2325 N N . SER B 1 85 ? 1.519 5.855 9.336 1 94.94 85 SER B N 1
ATOM 2326 C CA . SER B 1 85 ? 0.458 5.277 8.516 1 94.94 85 SER B CA 1
ATOM 2327 C C . SER B 1 85 ? 1.029 4.578 7.289 1 94.94 85 SER B C 1
ATOM 2329 O O . SER B 1 85 ? 0.642 3.449 6.973 1 94.94 85 SER B O 1
ATOM 2331 N N . LEU B 1 86 ? 1.945 5.207 6.645 1 97.25 86 LEU B N 1
ATOM 2332 C CA . LEU B 1 86 ? 2.539 4.645 5.438 1 97.25 86 LEU B CA 1
ATOM 2333 C C . LEU B 1 86 ? 3.422 3.449 5.773 1 97.25 86 LEU B C 1
ATOM 2335 O O . LEU B 1 86 ? 3.441 2.461 5.035 1 97.25 86 LEU B O 1
ATOM 2339 N N . LYS B 1 87 ? 4.117 3.537 6.902 1 97.25 87 LYS B N 1
ATOM 2340 C CA . LYS B 1 87 ? 4.914 2.412 7.379 1 97.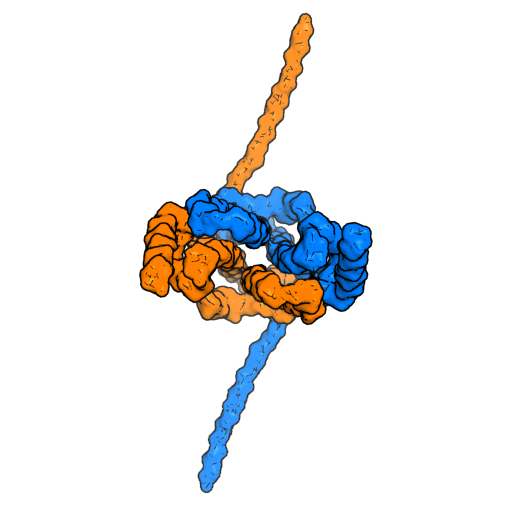25 87 LYS B CA 1
ATOM 2341 C C . LYS B 1 87 ? 4.035 1.197 7.664 1 97.25 87 LYS B C 1
ATOM 2343 O O . LYS B 1 87 ? 4.414 0.064 7.363 1 97.25 87 LYS B O 1
ATOM 2348 N N . PHE B 1 88 ? 2.936 1.452 8.234 1 97.06 88 PHE B N 1
ATOM 2349 C CA . PHE B 1 88 ? 1.977 0.393 8.523 1 97.06 88 PHE B CA 1
ATOM 2350 C C . PHE B 1 88 ? 1.539 -0.305 7.242 1 97.06 88 PHE B C 1
ATOM 2352 O O . PHE B 1 88 ? 1.479 -1.535 7.188 1 97.06 88 PHE B O 1
ATOM 2359 N N . ILE B 1 89 ? 1.217 0.462 6.238 1 98.06 89 ILE B N 1
ATOM 2360 C CA . ILE B 1 89 ? 0.811 -0.089 4.949 1 98.06 89 ILE B CA 1
ATOM 2361 C C . ILE B 1 89 ? 1.953 -0.912 4.359 1 98.06 89 ILE B C 1
ATOM 2363 O O . ILE B 1 89 ? 1.733 -2.01 3.842 1 98.06 89 ILE B O 1
ATOM 2367 N N . GLN B 1 90 ? 3.17 -0.411 4.434 1 98.12 90 GLN B N 1
ATOM 2368 C CA . GLN B 1 90 ? 4.336 -1.119 3.914 1 98.12 90 GLN B CA 1
ATOM 2369 C C . GLN B 1 90 ? 4.496 -2.479 4.586 1 98.12 90 GLN B C 1
ATOM 2371 O O . GLN B 1 90 ? 4.855 -3.461 3.932 1 98.12 90 GLN B O 1
ATOM 2376 N N . LYS B 1 91 ? 4.25 -2.52 5.828 1 97.62 91 LYS B N 1
ATOM 2377 C CA . LYS B 1 91 ? 4.312 -3.787 6.551 1 97.62 91 LYS B CA 1
ATOM 2378 C C . LYS B 1 91 ? 3.293 -4.781 6.004 1 97.62 91 LYS B C 1
ATOM 2380 O O . LYS B 1 91 ? 3.58 -5.977 5.895 1 97.62 91 LYS B O 1
ATOM 2385 N N . LYS B 1 92 ? 2.131 -4.293 5.695 1 98.31 92 LYS B N 1
ATOM 2386 C CA . LYS B 1 92 ? 1.106 -5.156 5.117 1 98.31 92 LYS B CA 1
ATOM 2387 C C . LYS B 1 92 ? 1.512 -5.637 3.727 1 98.31 92 LYS B C 1
ATOM 2389 O O . LYS B 1 92 ? 1.245 -6.781 3.355 1 98.31 92 LYS B O 1
ATOM 2394 N N . VAL B 1 93 ? 2.137 -4.746 2.99 1 98.75 93 VAL B N 1
ATOM 2395 C CA . VAL B 1 93 ? 2.613 -5.09 1.655 1 98.75 93 VAL B CA 1
ATOM 2396 C C . VAL B 1 93 ? 3.609 -6.242 1.744 1 98.75 93 VAL B C 1
ATOM 2398 O O . VAL B 1 93 ? 3.566 -7.172 0.932 1 98.75 93 VAL B O 1
ATOM 2401 N N . ALA B 1 94 ? 4.465 -6.219 2.715 1 98.25 94 ALA B N 1
ATOM 2402 C CA . ALA B 1 94 ? 5.484 -7.25 2.891 1 98.25 94 ALA B CA 1
ATOM 2403 C C . ALA B 1 94 ? 4.848 -8.617 3.121 1 98.25 94 ALA B C 1
ATOM 2405 O O . ALA B 1 94 ? 5.395 -9.641 2.711 1 98.25 94 ALA B O 1
ATOM 2406 N N . LEU B 1 95 ? 3.695 -8.664 3.746 1 98.5 95 LEU B N 1
ATOM 2407 C CA . LEU B 1 95 ? 3.035 -9.93 4.055 1 98.5 95 LEU B CA 1
ATOM 2408 C C . LEU B 1 95 ? 2.652 -10.672 2.781 1 98.5 95 LEU B C 1
ATOM 2410 O O . LEU B 1 95 ? 2.574 -11.898 2.771 1 98.5 95 LEU B O 1
ATOM 2414 N N . ILE B 1 96 ? 2.412 -9.914 1.71 1 98.75 96 ILE B N 1
ATOM 2415 C CA . ILE B 1 96 ? 2.021 -10.508 0.437 1 98.75 96 ILE B CA 1
ATOM 2416 C C . ILE B 1 96 ? 3.1 -11.484 -0.028 1 98.75 96 ILE B C 1
ATOM 2418 O O . ILE B 1 96 ? 2.797 -12.492 -0.678 1 98.75 96 ILE B O 1
ATOM 2422 N N . MET B 1 97 ? 4.332 -11.242 0.395 1 98.69 97 MET B N 1
ATOM 2423 C CA . MET B 1 97 ? 5.477 -12.008 -0.099 1 98.69 97 MET B CA 1
ATOM 2424 C C . MET B 1 97 ? 5.516 -13.398 0.529 1 98.69 97 MET B C 1
ATOM 2426 O O . MET B 1 97 ? 6.23 -14.273 0.054 1 98.69 97 MET B O 1
ATOM 2430 N N . GLY B 1 98 ? 4.746 -13.602 1.611 1 98.19 98 GLY B N 1
ATOM 2431 C CA . GLY B 1 98 ? 4.707 -14.945 2.168 1 98.19 98 GLY B CA 1
ATOM 2432 C C . GLY B 1 98 ? 4.23 -15.984 1.176 1 98.19 98 GLY B C 1
ATOM 2433 O O . GLY B 1 98 ? 5.043 -16.703 0.588 1 98.19 98 GLY B O 1
ATOM 2434 N N . PRO B 1 99 ? 2.947 -16.047 0.912 1 98.06 99 PRO B N 1
ATOM 2435 C CA . PRO B 1 99 ? 2.43 -17.031 -0.032 1 98.06 99 PRO B CA 1
ATOM 2436 C C . PRO B 1 99 ? 2.99 -16.859 -1.441 1 98.06 99 PRO B C 1
ATOM 2438 O O . PRO B 1 99 ? 3.176 -17.844 -2.164 1 98.06 99 PRO B O 1
ATOM 2441 N N . LEU B 1 100 ? 3.301 -15.664 -1.874 1 98.25 100 LEU B N 1
ATOM 2442 C CA . LEU B 1 100 ? 3.816 -15.398 -3.213 1 98.25 100 LEU B CA 1
ATOM 2443 C C . LEU B 1 100 ? 5.195 -16.016 -3.398 1 98.25 100 LEU B C 1
ATOM 2445 O O . LEU B 1 100 ? 5.469 -16.625 -4.43 1 98.25 100 LEU B O 1
ATOM 2449 N N . PHE B 1 101 ? 6.027 -15.875 -2.418 1 97.88 101 PHE B N 1
ATOM 2450 C CA . PHE B 1 101 ? 7.371 -16.438 -2.488 1 97.88 101 PHE B CA 1
ATOM 2451 C C . PHE B 1 101 ? 7.324 -17.969 -2.465 1 97.88 101 PHE B C 1
ATOM 2453 O O . PHE B 1 101 ? 8.078 -18.625 -3.186 1 97.88 101 PHE B O 1
ATOM 2460 N N . LYS B 1 102 ? 6.48 -18.484 -1.631 1 95.81 102 LYS B N 1
ATOM 2461 C CA . LYS B 1 102 ? 6.328 -19.938 -1.601 1 95.81 102 LYS B CA 1
ATOM 2462 C C . LYS B 1 102 ? 5.926 -20.469 -2.971 1 95.81 102 LYS B C 1
ATOM 2464 O O . LYS B 1 102 ? 6.504 -21.453 -3.455 1 95.81 102 LYS B O 1
ATOM 2469 N N . MET B 1 103 ? 4.969 -19.844 -3.557 1 95.19 103 MET B N 1
ATOM 2470 C CA . MET B 1 103 ? 4.527 -20.234 -4.895 1 95.19 103 MET B CA 1
ATOM 2471 C C . MET B 1 103 ? 5.664 -20.094 -5.898 1 95.19 103 MET B C 1
ATOM 2473 O O . MET B 1 103 ? 5.871 -20.984 -6.727 1 95.19 103 MET B O 1
ATOM 2477 N N . TRP B 1 104 ? 6.391 -19 -5.812 1 95.25 104 TRP B N 1
ATOM 2478 C CA . TRP B 1 104 ? 7.516 -18.703 -6.695 1 95.25 104 TRP B CA 1
ATOM 2479 C C . TRP B 1 104 ? 8.57 -19.797 -6.605 1 95.25 104 TRP B C 1
ATOM 2481 O O . TRP B 1 104 ? 9.008 -20.344 -7.629 1 95.25 104 TRP B O 1
ATOM 2491 N N . GLN B 1 105 ? 8.898 -20.203 -5.41 1 92.75 105 GLN B N 1
ATOM 2492 C CA . GLN B 1 105 ? 9.906 -21.234 -5.172 1 92.75 105 GLN B CA 1
ATOM 2493 C C . GLN B 1 105 ? 9.469 -22.578 -5.75 1 92.75 105 GLN B C 1
ATOM 2495 O O . GLN B 1 105 ? 10.258 -23.266 -6.41 1 92.75 105 GLN B O 1
ATOM 2500 N N . GLU B 1 106 ? 8.258 -22.891 -5.488 1 89.19 106 GLU B N 1
ATOM 2501 C CA . GLU B 1 106 ? 7.742 -24.188 -5.914 1 89.19 106 GLU B CA 1
ATOM 2502 C C . GLU B 1 106 ? 7.68 -24.281 -7.438 1 89.19 106 GLU B C 1
ATOM 2504 O O . GLU B 1 106 ? 8.078 -25.297 -8.016 1 89.19 106 GLU B O 1
ATOM 2509 N N . ILE B 1 107 ? 7.219 -23.266 -8.039 1 89.94 107 ILE B N 1
ATOM 2510 C CA . ILE B 1 107 ? 7.055 -23.281 -9.492 1 89.94 107 ILE B CA 1
ATOM 2511 C C . ILE B 1 107 ? 8.422 -23.188 -10.164 1 89.94 107 ILE B C 1
ATOM 2513 O O . ILE B 1 107 ? 8.664 -23.844 -11.18 1 89.94 107 ILE B O 1
ATOM 2517 N N . ASP B 1 108 ? 9.289 -22.359 -9.617 1 89.5 108 ASP B N 1
ATOM 2518 C CA . ASP B 1 108 ? 10.648 -22.25 -10.148 1 89.5 108 ASP B CA 1
ATOM 2519 C C . ASP B 1 108 ? 11.391 -23.578 -10.039 1 89.5 108 ASP B C 1
ATOM 2521 O O . ASP B 1 108 ? 12.117 -23.969 -10.953 1 89.5 108 ASP B O 1
ATOM 2525 N N . GLY B 1 109 ? 11.242 -24.234 -8.906 1 85.5 109 GLY B N 1
ATOM 2526 C CA . GLY B 1 109 ? 11.844 -25.547 -8.734 1 85.5 109 GLY B CA 1
ATOM 2527 C C . GLY B 1 109 ? 11.344 -26.562 -9.75 1 85.5 109 GLY B C 1
ATOM 2528 O O . GLY B 1 109 ? 12.125 -27.359 -10.258 1 85.5 109 GLY B O 1
ATOM 2529 N N . ALA B 1 110 ? 10.086 -26.516 -10.023 1 82.31 110 ALA B N 1
ATOM 2530 C CA . ALA B 1 110 ? 9.492 -27.422 -11 1 82.31 110 ALA B CA 1
ATOM 2531 C C . ALA B 1 110 ? 10.008 -27.125 -12.406 1 82.31 110 ALA B C 1
ATOM 2533 O O . ALA B 1 110 ? 10.117 -28.031 -13.242 1 82.31 110 ALA B O 1
ATOM 2534 N N . ASN B 1 111 ? 10.281 -25.938 -12.633 1 80.94 111 ASN B N 1
ATOM 2535 C CA . ASN B 1 111 ? 10.781 -25.531 -13.938 1 80.94 111 ASN B CA 1
ATOM 2536 C C . ASN B 1 111 ? 12.203 -26.047 -14.172 1 80.94 111 ASN B C 1
ATOM 2538 O O . ASN B 1 111 ? 12.578 -26.359 -15.305 1 80.94 111 ASN B O 1
ATOM 2542 N N . HIS B 1 112 ? 13.086 -25.969 -13.289 1 77 112 HIS B N 1
ATOM 2543 C CA . HIS B 1 112 ? 14.477 -26.375 -13.422 1 77 112 HIS B CA 1
ATOM 2544 C C . HIS B 1 112 ? 14.617 -27.891 -13.289 1 77 112 HIS B C 1
ATOM 2546 O O . HIS B 1 112 ? 15.555 -28.484 -13.828 1 77 112 HIS B O 1
ATOM 2552 N N . GLU B 1 113 ? 14.125 -28.531 -12.18 1 63.22 113 GLU B N 1
ATOM 2553 C CA . GLU B 1 113 ? 14.398 -29.938 -11.906 1 63.22 113 GLU B CA 1
ATOM 2554 C C . GLU B 1 113 ? 13.477 -30.844 -12.711 1 63.22 113 GLU B C 1
ATOM 2556 O O . GLU B 1 113 ? 13.68 -32.062 -12.758 1 63.22 113 GLU B O 1
ATOM 2561 N N . LYS B 1 114 ? 12.945 -30.344 -13.766 1 56.84 114 LYS B N 1
ATOM 2562 C CA . LYS B 1 114 ? 12.047 -31.266 -14.453 1 56.84 114 LYS B CA 1
ATOM 2563 C C . LYS B 1 114 ? 11.258 -32.125 -13.461 1 56.84 114 LYS B C 1
ATOM 2565 O O . LYS B 1 114 ? 10.781 -33.188 -13.797 1 56.84 114 LYS B O 1
ATOM 2570 N N . GLU B 1 115 ? 11.656 -31.891 -12.141 1 52.44 115 GLU B N 1
ATOM 2571 C CA . GLU B 1 115 ? 10.992 -32.688 -11.117 1 52.44 115 GLU B CA 1
ATOM 2572 C C . GLU B 1 115 ? 9.562 -32.219 -10.891 1 52.44 115 GLU B C 1
ATOM 2574 O O . GLU B 1 115 ? 9.242 -31.062 -11.141 1 52.44 115 GLU B O 1
ATOM 2579 N N . THR B 1 116 ? 8.672 -33.094 -10.773 1 52.69 116 THR B N 1
ATOM 2580 C CA . THR B 1 116 ? 7.234 -32.969 -10.555 1 52.69 116 THR B CA 1
ATOM 2581 C C . THR B 1 116 ? 6.953 -32.094 -9.336 1 52.69 116 THR B C 1
ATOM 2583 O O . THR B 1 116 ? 7.414 -32.375 -8.234 1 52.69 116 THR B O 1
ATOM 2586 N N . SER B 1 117 ? 6.875 -30.844 -9.539 1 58.28 117 SER B N 1
ATOM 2587 C CA . SER B 1 117 ? 6.375 -30.078 -8.398 1 58.28 117 SER B CA 1
ATOM 2588 C C . SER B 1 117 ? 5.355 -30.875 -7.602 1 58.28 117 SER B C 1
ATOM 2590 O O . SER B 1 117 ? 4.48 -31.531 -8.18 1 58.28 117 SER B O 1
ATOM 2592 N N . GLU B 1 118 ? 5.656 -31.125 -6.324 1 63.34 118 GLU B N 1
ATOM 2593 C CA . GLU B 1 118 ? 4.711 -31.812 -5.441 1 63.34 118 GLU B CA 1
ATOM 2594 C C . GLU B 1 118 ? 3.473 -30.953 -5.195 1 63.34 118 GLU B C 1
ATOM 2596 O O . GLU B 1 118 ? 2.486 -31.422 -4.629 1 63.34 118 GLU B O 1
ATOM 2601 N N . MET B 1 119 ? 3.582 -29.75 -5.832 1 74.69 119 MET B N 1
ATOM 2602 C CA . MET B 1 119 ? 2.416 -28.922 -5.551 1 74.69 119 MET B CA 1
ATOM 2603 C C . MET B 1 119 ? 1.294 -29.203 -6.547 1 74.69 119 MET B C 1
ATOM 2605 O O . MET B 1 119 ? 1.514 -29.188 -7.758 1 74.69 119 MET B O 1
ATOM 2609 N N . SER B 1 120 ? 0.269 -29.562 -5.988 1 82.88 120 SER B N 1
ATOM 2610 C CA . SER B 1 120 ? -0.926 -29.797 -6.789 1 82.88 120 SER B CA 1
ATOM 2611 C C . SER B 1 120 ? -1.536 -28.5 -7.273 1 82.88 120 SER B C 1
ATOM 2613 O O . SER B 1 120 ? -1.2 -27.422 -6.766 1 82.88 120 SER B O 1
ATOM 2615 N N . ILE B 1 121 ? -2.273 -28.578 -8.188 1 83.88 121 ILE B N 1
ATOM 2616 C CA . ILE B 1 121 ? -3.002 -27.422 -8.719 1 83.88 121 ILE B CA 1
ATOM 2617 C C . ILE B 1 121 ? -3.818 -26.781 -7.598 1 83.88 121 ILE B C 1
ATOM 2619 O O . ILE B 1 121 ? -3.934 -25.547 -7.539 1 83.88 121 ILE B O 1
ATOM 2623 N N . THR B 1 122 ? -4.273 -27.625 -6.758 1 87.88 122 THR B N 1
ATOM 2624 C CA . THR B 1 122 ? -5.062 -27.141 -5.637 1 87.88 122 THR B CA 1
ATOM 2625 C C . THR B 1 122 ? -4.195 -26.344 -4.672 1 87.88 122 THR B C 1
ATOM 2627 O O . THR B 1 122 ? -4.641 -25.328 -4.121 1 87.88 122 THR B O 1
ATOM 2630 N N . ASP B 1 123 ? -3.006 -26.797 -4.488 1 89.5 123 ASP B N 1
ATOM 2631 C CA . ASP B 1 123 ? -2.08 -26.062 -3.623 1 89.5 123 ASP B CA 1
ATOM 2632 C C . ASP B 1 123 ? -1.756 -24.688 -4.195 1 89.5 123 ASP B C 1
ATOM 2634 O O . ASP B 1 123 ? -1.721 -23.703 -3.463 1 89.5 123 ASP B O 1
ATOM 2638 N N . VAL B 1 124 ? -1.559 -24.672 -5.488 1 90.62 124 VAL B N 1
ATOM 2639 C CA . VAL B 1 124 ? -1.237 -23.422 -6.156 1 90.62 124 VAL B CA 1
ATOM 2640 C C . VAL B 1 124 ? -2.428 -22.469 -6.062 1 90.62 124 VAL B C 1
ATOM 2642 O O . VAL B 1 124 ? -2.262 -21.281 -5.777 1 90.62 124 VAL B O 1
ATOM 2645 N N . LEU B 1 125 ? -3.574 -22.969 -6.215 1 93.5 125 LEU B N 1
ATOM 2646 C CA . LEU B 1 125 ? -4.789 -22.172 -6.121 1 93.5 125 LEU B CA 1
ATOM 2647 C C . LEU B 1 125 ? -4.945 -21.578 -4.723 1 93.5 125 LEU B C 1
ATOM 2649 O O . LEU B 1 125 ? -5.301 -20.406 -4.574 1 93.5 125 LEU B O 1
ATOM 2653 N N . ASN B 1 126 ? -4.695 -22.391 -3.795 1 94.88 126 ASN B N 1
ATOM 2654 C CA . ASN B 1 126 ? -4.77 -21.938 -2.41 1 94.88 126 ASN B CA 1
ATOM 2655 C C . ASN B 1 126 ? -3.793 -20.797 -2.143 1 94.88 126 ASN B C 1
ATOM 2657 O O . ASN B 1 126 ? -4.137 -19.828 -1.471 1 94.88 126 ASN B O 1
ATOM 2661 N N . LEU B 1 127 ? -2.615 -20.906 -2.664 1 96.69 127 LEU B N 1
ATOM 2662 C CA . LEU B 1 127 ? -1.607 -19.875 -2.475 1 96.69 127 LEU B CA 1
ATOM 2663 C C . LEU B 1 127 ? -2.004 -18.594 -3.205 1 96.69 127 LEU B C 1
ATOM 2665 O O . LEU B 1 127 ? -1.766 -17.484 -2.707 1 96.69 127 LEU B O 1
ATOM 2669 N N . ILE B 1 128 ? -2.574 -18.719 -4.363 1 97.5 128 ILE B N 1
ATOM 2670 C CA . ILE B 1 128 ? -3.059 -17.562 -5.102 1 97.5 128 ILE B CA 1
ATOM 2671 C C . ILE B 1 128 ? -4.137 -16.844 -4.293 1 97.5 128 ILE B C 1
ATOM 2673 O O . ILE B 1 128 ? -4.098 -15.617 -4.137 1 97.5 128 ILE B O 1
ATOM 2677 N N . GLU B 1 129 ? -5.039 -17.547 -3.754 1 97.81 129 GLU B N 1
ATOM 2678 C CA . GLU B 1 129 ? -6.137 -16.969 -2.992 1 97.81 129 GLU B CA 1
ATOM 2679 C C . GLU B 1 129 ? -5.625 -16.281 -1.729 1 97.81 129 GLU B C 1
ATOM 2681 O O . GLU B 1 129 ? -6.109 -15.203 -1.359 1 97.81 129 GLU B O 1
ATOM 2686 N N . ARG B 1 130 ? -4.703 -16.891 -1.089 1 98.44 130 ARG B N 1
ATOM 2687 C CA . ARG B 1 130 ? -4.086 -16.266 0.075 1 98.44 130 ARG B CA 1
ATOM 2688 C C . ARG B 1 130 ? -3.385 -14.961 -0.311 1 98.44 130 ARG B C 1
ATOM 2690 O O . ARG B 1 130 ? -3.436 -13.977 0.432 1 98.44 130 ARG B O 1
ATOM 2697 N N . THR B 1 131 ? -2.705 -14.977 -1.455 1 98.75 131 THR B N 1
ATOM 2698 C CA . THR B 1 131 ? -2.059 -13.773 -1.959 1 98.75 131 THR B CA 1
ATOM 2699 C C . THR B 1 131 ? -3.09 -12.68 -2.238 1 98.75 131 THR B C 1
ATOM 2701 O O . THR B 1 131 ? -2.9 -11.531 -1.849 1 98.75 131 THR B O 1
ATOM 2704 N N . VAL B 1 132 ? -4.184 -13.062 -2.881 1 98.81 132 VAL B N 1
ATOM 2705 C CA . VAL B 1 132 ? -5.266 -12.125 -3.17 1 98.81 132 VAL B CA 1
ATOM 2706 C C . VAL B 1 132 ? -5.812 -11.547 -1.866 1 98.81 132 VAL B C 1
ATOM 2708 O O . VAL B 1 132 ? -6.043 -10.336 -1.762 1 98.81 132 VAL B O 1
ATOM 2711 N N . LEU B 1 133 ? -6.039 -12.375 -0.935 1 98.75 133 LEU B N 1
ATOM 2712 C CA . LEU B 1 133 ? -6.523 -11.953 0.375 1 98.75 133 LEU B CA 1
ATOM 2713 C C . LEU B 1 133 ? -5.598 -10.906 0.984 1 98.75 133 LEU B C 1
ATOM 2715 O O . LEU B 1 133 ? -6.059 -9.883 1.485 1 98.75 133 LEU B O 1
ATOM 2719 N N . LEU B 1 134 ? -4.305 -11.148 0.92 1 98.88 134 LEU B N 1
ATOM 2720 C CA . LEU B 1 134 ? -3.346 -10.227 1.52 1 98.88 134 LEU B CA 1
ATOM 2721 C C . LEU B 1 134 ? -3.291 -8.914 0.742 1 98.88 134 LEU B C 1
ATOM 2723 O O . LEU B 1 134 ? -3.115 -7.848 1.33 1 98.88 134 LEU B O 1
ATOM 2727 N N . VAL B 1 135 ? -3.379 -8.961 -0.583 1 98.88 135 VAL B N 1
ATOM 2728 C CA . VAL B 1 135 ? -3.506 -7.738 -1.37 1 98.88 135 VAL B CA 1
ATOM 2729 C C . VAL B 1 135 ? -4.73 -6.949 -0.909 1 98.88 135 VAL B C 1
ATOM 2731 O O . VAL B 1 135 ? -4.66 -5.734 -0.729 1 98.88 135 VAL B O 1
ATOM 2734 N N . GLY B 1 136 ? -5.805 -7.641 -0.724 1 98.75 136 GLY B N 1
ATOM 2735 C CA . GLY B 1 136 ? -7.008 -7.02 -0.196 1 98.75 136 GLY B CA 1
ATOM 2736 C C . GLY B 1 136 ? -6.797 -6.363 1.155 1 98.75 136 GLY B C 1
ATOM 2737 O O . GLY B 1 136 ? -7.309 -5.27 1.406 1 98.75 136 GLY B O 1
ATOM 2738 N N . GLN B 1 137 ? -6.078 -6.984 1.997 1 98.62 137 GLN B N 1
ATOM 2739 C CA . GLN B 1 137 ? -5.836 -6.438 3.328 1 98.62 137 GLN B CA 1
ATOM 2740 C C . GLN B 1 137 ? -4.996 -5.164 3.258 1 98.62 137 GLN B C 1
ATOM 2742 O O . GLN B 1 137 ? -5.137 -4.273 4.102 1 98.62 137 GLN B O 1
ATOM 2747 N N . VAL B 1 138 ? -4.094 -5.086 2.291 1 98.81 138 VAL B N 1
ATOM 2748 C CA . VAL B 1 138 ? -3.393 -3.824 2.082 1 98.81 138 VAL B CA 1
ATOM 2749 C C . VAL B 1 138 ? -4.398 -2.73 1.723 1 98.81 138 VAL B C 1
ATOM 2751 O O . VAL B 1 138 ? -4.32 -1.615 2.242 1 98.81 138 VAL B O 1
ATOM 2754 N N . ASN B 1 139 ? -5.32 -3.047 0.825 1 98.38 139 ASN B N 1
ATOM 2755 C CA . ASN B 1 139 ? -6.367 -2.096 0.476 1 98.38 139 ASN B CA 1
ATOM 2756 C C . ASN B 1 139 ? -7.172 -1.669 1.702 1 98.38 139 ASN B C 1
ATOM 2758 O O . ASN B 1 139 ? -7.441 -0.482 1.891 1 98.38 139 ASN B O 1
ATOM 2762 N N . VAL B 1 140 ? -7.523 -2.6 2.51 1 97.38 140 VAL B N 1
ATOM 2763 C CA . VAL B 1 140 ? -8.289 -2.336 3.723 1 97.38 140 VAL B CA 1
ATOM 2764 C C . VAL B 1 140 ? -7.492 -1.428 4.652 1 97.38 140 VAL B C 1
ATOM 2766 O O . VAL B 1 140 ? -8.047 -0.512 5.266 1 97.38 140 VAL B O 1
ATOM 2769 N N . ALA B 1 141 ? -6.238 -1.717 4.758 1 97.69 141 ALA B N 1
ATOM 2770 C CA . ALA B 1 141 ? -5.375 -0.866 5.57 1 97.69 141 ALA B CA 1
ATOM 2771 C C . ALA B 1 141 ? -5.375 0.569 5.055 1 97.69 141 ALA B C 1
ATOM 2773 O O . ALA B 1 141 ? -5.426 1.52 5.836 1 97.69 141 ALA B O 1
ATOM 2774 N N . CYS B 1 142 ? -5.277 0.72 3.766 1 98 142 CYS B N 1
ATOM 2775 C CA . CYS B 1 142 ? -5.332 2.047 3.162 1 98 142 CYS B CA 1
ATOM 2776 C C . CYS B 1 142 ? -6.652 2.74 3.486 1 98 142 CYS B C 1
ATOM 2778 O O . CYS B 1 142 ? -6.664 3.902 3.896 1 98 142 CYS B O 1
ATOM 2780 N N . LEU B 1 143 ? -7.742 2.037 3.33 1 97.12 143 LEU B N 1
ATOM 2781 C CA . LEU B 1 143 ? -9.062 2.59 3.635 1 97.12 143 LEU B CA 1
ATOM 2782 C C . LEU B 1 143 ? -9.125 3.061 5.082 1 97.12 143 LEU B C 1
ATOM 2784 O O . LEU B 1 143 ? -9.594 4.168 5.359 1 97.12 143 LEU B O 1
ATOM 2788 N N . TYR B 1 144 ? -8.648 2.209 5.934 1 96.94 144 TYR B N 1
ATOM 2789 C CA . TYR B 1 144 ? -8.672 2.52 7.359 1 96.94 144 TYR B CA 1
ATOM 2790 C C . TYR B 1 144 ? -7.875 3.783 7.656 1 96.94 144 TYR B C 1
ATOM 2792 O O . TYR B 1 144 ? -8.359 4.68 8.352 1 96.94 144 TYR B O 1
ATOM 2800 N N . LYS B 1 145 ? -6.688 3.82 7.148 1 97.06 145 LYS B N 1
ATOM 2801 C CA . LYS B 1 145 ? -5.82 4.961 7.43 1 97.06 145 LYS B CA 1
ATOM 2802 C C . LYS B 1 145 ? -6.379 6.242 6.812 1 97.06 145 LYS B C 1
ATOM 2804 O O . LYS B 1 145 ? -6.23 7.324 7.379 1 97.06 145 LYS B O 1
ATOM 2809 N N . ARG B 1 146 ? -7.004 6.207 5.68 1 96.75 146 ARG B N 1
ATOM 2810 C CA . ARG B 1 146 ? -7.664 7.359 5.074 1 96.75 146 ARG B CA 1
ATOM 2811 C C . ARG B 1 146 ? -8.812 7.855 5.953 1 96.75 146 ARG B C 1
ATOM 2813 O O . ARG B 1 146 ? -8.914 9.055 6.23 1 96.75 146 ARG B O 1
ATOM 2820 N N . ARG B 1 147 ? -9.586 6.941 6.406 1 96.12 147 ARG B N 1
ATOM 2821 C CA . ARG B 1 147 ? -10.734 7.297 7.234 1 96.12 147 ARG B CA 1
ATOM 2822 C C . ARG B 1 147 ? -10.281 7.891 8.562 1 96.12 147 ARG B C 1
ATOM 2824 O O . ARG B 1 147 ? -10.82 8.906 9.016 1 96.12 147 ARG B O 1
ATOM 2831 N N . ILE B 1 148 ? -9.312 7.246 9.156 1 95.12 148 ILE B N 1
ATOM 2832 C CA . ILE B 1 148 ? -8.883 7.664 10.484 1 95.12 148 ILE B CA 1
ATOM 2833 C C . ILE B 1 148 ? -8.289 9.07 10.422 1 95.12 148 ILE B C 1
ATOM 2835 O O . ILE B 1 148 ? -8.445 9.859 11.352 1 95.12 148 ILE B O 1
ATOM 2839 N N . ASN B 1 149 ? -7.637 9.375 9.312 1 92 149 ASN B N 1
ATOM 2840 C CA . ASN B 1 149 ? -7.078 10.711 9.094 1 92 149 ASN B CA 1
ATOM 2841 C C . ASN B 1 149 ? -8.141 11.789 9.219 1 92 149 ASN B C 1
ATOM 2843 O O . ASN B 1 149 ? -7.945 12.789 9.922 1 92 149 ASN B O 1
ATOM 2847 N N . PHE B 1 150 ? -9.258 11.617 8.711 1 93.25 150 PHE B N 1
ATOM 2848 C CA . PHE B 1 150 ? -10.336 12.602 8.734 1 93.25 150 PHE B CA 1
ATOM 2849 C C . PHE B 1 150 ? -11.102 12.531 10.047 1 93.25 150 PHE B C 1
ATOM 2851 O O . PHE B 1 150 ? -11.414 13.562 10.648 1 93.25 150 PHE B O 1
ATOM 2858 N N . MET B 1 151 ? -11.305 11.398 10.516 1 93.5 151 MET B N 1
ATOM 2859 C CA . MET B 1 151 ? -12.102 11.203 11.727 1 93.5 151 MET B CA 1
ATOM 2860 C C . MET B 1 151 ? -11.398 11.797 12.945 1 93.5 151 MET B C 1
ATOM 2862 O O . MET B 1 151 ? -12.039 12.383 13.82 1 93.5 151 MET B O 1
ATOM 2866 N N . ALA B 1 152 ? -10.102 11.609 12.992 1 91.62 152 ALA B N 1
ATOM 2867 C CA . ALA B 1 152 ? -9.328 12.141 14.109 1 91.62 152 ALA B CA 1
ATOM 2868 C C . ALA B 1 152 ? -9.461 13.664 14.188 1 91.62 152 ALA B C 1
ATOM 2870 O O . ALA B 1 152 ? -9.492 14.234 15.281 1 91.62 152 ALA B O 1
ATOM 2871 N N . LYS B 1 153 ? -9.516 14.297 13.086 1 89.12 153 LYS B N 1
ATOM 2872 C CA . LYS B 1 153 ? -9.68 15.75 13.039 1 89.12 153 LYS B CA 1
ATOM 2873 C C . LYS B 1 153 ? -11.094 16.156 13.438 1 89.12 153 LYS B C 1
ATOM 2875 O O . LYS B 1 153 ? -11.281 17.078 14.242 1 89.12 153 LYS B O 1
ATOM 2880 N N . ILE B 1 154 ? -12.055 15.484 12.938 1 89.62 154 ILE B N 1
ATOM 2881 C CA . ILE B 1 154 ? -13.461 15.812 13.148 1 89.62 154 ILE B CA 1
ATOM 2882 C C . ILE B 1 154 ? -13.828 15.578 14.617 1 89.62 154 ILE B C 1
ATOM 2884 O O . ILE B 1 154 ? -14.484 16.422 15.242 1 89.62 154 ILE B O 1
ATOM 2888 N N . LEU B 1 155 ? -13.367 14.531 15.141 1 89.81 155 LEU B N 1
ATOM 2889 C CA . LEU B 1 155 ? -13.734 14.148 16.5 1 89.81 155 LEU B CA 1
ATOM 2890 C C . LEU B 1 155 ? -12.711 14.656 17.5 1 89.81 155 LEU B C 1
ATOM 2892 O O . LEU B 1 155 ? -12.852 14.422 18.703 1 89.81 155 LEU B O 1
ATOM 2896 N N . LYS B 1 156 ? -11.602 15.227 17.031 1 86 156 LYS B N 1
ATOM 2897 C CA . LYS B 1 156 ? -10.547 15.844 17.828 1 86 156 LYS B CA 1
ATOM 2898 C C . LYS B 1 156 ? -9.891 14.82 18.75 1 86 156 LYS B C 1
ATOM 2900 O O . LYS B 1 156 ? -9.719 15.062 19.953 1 86 156 LYS B O 1
ATOM 2905 N N . GLY B 1 157 ? -9.672 13.656 18.156 1 87.38 157 GLY B N 1
ATOM 2906 C CA . GLY B 1 157 ? -9.008 12.633 18.953 1 87.38 157 GLY B CA 1
ATOM 2907 C C . GLY B 1 157 ? -8.883 11.305 18.234 1 87.38 157 GLY B C 1
ATOM 2908 O O . GLY B 1 157 ? -9.844 10.836 17.609 1 87.38 157 GLY B O 1
ATOM 2909 N N . MET B 1 158 ? -7.742 10.727 18.391 1 89.62 158 MET B N 1
ATOM 2910 C CA . MET B 1 158 ? -7.441 9.461 17.734 1 89.62 158 MET B CA 1
ATOM 2911 C C . MET B 1 158 ? -8.211 8.312 18.375 1 89.62 158 MET B C 1
ATOM 2913 O O . MET B 1 158 ? -8.719 7.434 17.688 1 89.62 158 MET B O 1
ATOM 2917 N N . LYS B 1 159 ? -8.305 8.383 19.672 1 91.81 159 LYS B N 1
ATOM 2918 C CA . LYS B 1 159 ? -8.992 7.305 20.391 1 91.81 159 LYS B CA 1
ATOM 2919 C C . LYS B 1 159 ? -10.453 7.215 19.984 1 91.81 159 LYS B C 1
ATOM 2921 O O . LYS B 1 159 ? -10.945 6.137 19.641 1 91.81 159 LYS B O 1
ATOM 2926 N N . GLN B 1 160 ? -11.133 8.344 20.016 1 92 160 GLN B N 1
ATOM 2927 C CA . GLN B 1 160 ? -12.539 8.383 19.625 1 92 160 GLN B CA 1
ATOM 2928 C C . GLN B 1 160 ? -12.711 7.996 18.156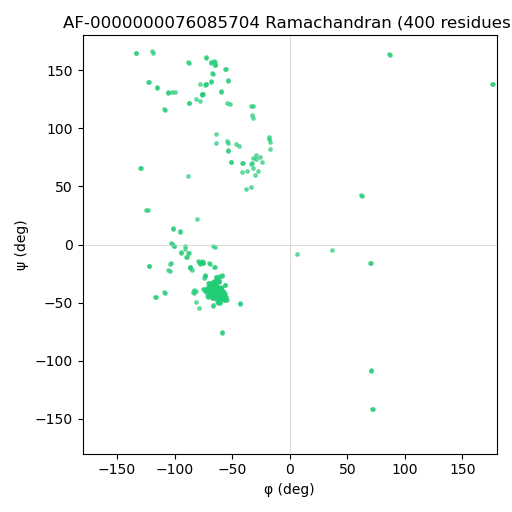 1 92 160 GLN B C 1
ATOM 2930 O O . GLN B 1 160 ? -13.672 7.316 17.797 1 92 160 GLN B O 1
ATOM 2935 N N . ALA B 1 161 ? -11.828 8.383 17.344 1 93.81 161 ALA B N 1
ATOM 2936 C CA . ALA B 1 161 ? -11.867 8.047 15.93 1 93.81 161 ALA B CA 1
ATOM 2937 C C . ALA B 1 161 ? -11.789 6.543 15.711 1 93.81 161 ALA B C 1
ATOM 2939 O O . ALA B 1 161 ? -12.617 5.961 15.008 1 93.81 161 ALA B O 1
ATOM 2940 N N . LYS B 1 162 ? -10.844 5.957 16.359 1 94.56 162 LYS B N 1
ATOM 2941 C CA . LYS B 1 162 ? -10.648 4.516 16.234 1 94.56 162 LYS B CA 1
ATOM 2942 C C . LYS B 1 162 ? -11.883 3.752 16.719 1 94.56 162 LYS B C 1
ATOM 2944 O O . LYS B 1 162 ? -12.328 2.807 16.078 1 94.56 162 LYS B O 1
ATOM 2949 N N . GLN B 1 163 ? -12.414 4.195 17.828 1 93.81 163 GLN B N 1
ATOM 2950 C CA . GLN B 1 163 ? -13.594 3.553 18.406 1 93.81 163 GLN B CA 1
ATOM 2951 C C . GLN B 1 163 ? -14.797 3.678 17.469 1 93.81 163 GLN B C 1
ATOM 2953 O O . GLN B 1 163 ? -15.516 2.701 17.25 1 93.81 163 GLN B O 1
ATOM 2958 N N . THR B 1 164 ? -14.969 4.809 16.969 1 93.38 164 THR B N 1
ATOM 2959 C CA . THR B 1 164 ? -16.109 5.059 16.094 1 93.38 164 THR B CA 1
ATOM 2960 C C . THR B 1 164 ? -16 4.211 14.82 1 93.38 164 THR B C 1
ATOM 2962 O O . THR B 1 164 ? -17 3.625 14.375 1 93.38 164 THR B O 1
ATOM 2965 N N . LEU B 1 165 ? -14.828 4.117 14.281 1 94 165 LEU B N 1
ATOM 2966 C CA . LEU B 1 165 ? -14.625 3.307 13.086 1 94 165 LEU B CA 1
ATOM 2967 C C . LEU B 1 165 ? -14.852 1.828 13.391 1 94 165 LEU B C 1
ATOM 2969 O O . LEU B 1 165 ? -15.5 1.125 12.609 1 94 165 LEU B O 1
ATOM 2973 N N . SER B 1 166 ? -14.359 1.429 14.484 1 92.44 166 SER B N 1
ATOM 2974 C CA . SER B 1 166 ? -14.492 0.029 14.875 1 92.44 166 SER B CA 1
ATOM 2975 C C . SER B 1 166 ? -15.953 -0.346 15.094 1 92.44 166 SER B C 1
ATOM 2977 O O . SER B 1 166 ? -16.391 -1.422 14.68 1 92.44 166 SER B O 1
ATOM 2979 N N . HIS B 1 167 ? -16.719 0.547 15.625 1 92.81 167 HIS B N 1
ATOM 2980 C CA . HIS B 1 167 ? -18.109 0.282 15.969 1 92.81 167 HIS B CA 1
ATOM 2981 C C . HIS B 1 167 ? -19 0.326 14.727 1 92.81 167 HIS B C 1
ATOM 2983 O O . HIS B 1 167 ? -20.125 -0.157 14.758 1 92.81 167 HIS B O 1
ATOM 2989 N N . ASN B 1 168 ? -18.484 0.901 13.703 1 91.69 168 ASN B N 1
ATOM 2990 C CA . ASN B 1 168 ? -19.328 1.112 12.539 1 91.69 168 ASN B CA 1
ATOM 2991 C C . ASN B 1 168 ? -18.734 0.472 11.289 1 91.69 168 ASN B C 1
ATOM 2993 O O . ASN B 1 168 ? -18.938 0.964 10.172 1 91.69 168 ASN B O 1
ATOM 2997 N N . GLN B 1 169 ? -18.016 -0.552 11.422 1 90 169 GLN B N 1
ATOM 2998 C CA . GLN B 1 169 ? -17.312 -1.211 10.328 1 90 169 GLN B CA 1
ATOM 2999 C C . GLN B 1 169 ? -18.281 -1.7 9.258 1 90 169 GLN B C 1
ATOM 3001 O O . GLN B 1 169 ? -18 -1.585 8.062 1 90 169 GLN B O 1
ATOM 3006 N N . SER B 1 170 ? -19.375 -2.277 9.656 1 87.62 170 SER B N 1
ATOM 3007 C CA . SER B 1 170 ? -20.344 -2.818 8.711 1 87.62 170 SER B CA 1
ATOM 3008 C C . SER B 1 170 ? -20.859 -1.735 7.773 1 87.62 170 SER B C 1
ATOM 3010 O O . SER B 1 170 ? -21.031 -1.971 6.574 1 87.62 170 SER B O 1
ATOM 3012 N N . MET B 1 171 ? -21.078 -0.592 8.266 1 88.88 171 MET B N 1
ATOM 3013 C CA . MET B 1 171 ? -21.562 0.529 7.461 1 88.88 171 MET B CA 1
ATOM 3014 C C . MET B 1 171 ? -20.5 0.987 6.469 1 88.88 171 MET B C 1
ATOM 3016 O O . MET B 1 171 ? -20.812 1.37 5.344 1 88.88 171 MET B O 1
ATOM 3020 N N . LEU B 1 172 ? -19.297 0.94 6.891 1 90.56 172 LEU B N 1
ATOM 3021 C CA . LEU B 1 172 ? -18.188 1.442 6.094 1 90.56 172 LEU B CA 1
ATOM 3022 C C . LEU B 1 172 ? -17.875 0.505 4.93 1 90.56 172 LEU B C 1
ATOM 3024 O O . LEU B 1 172 ? -17.438 0.949 3.871 1 90.56 172 LEU B O 1
ATOM 3028 N N . THR B 1 173 ? -18.172 -0.777 5.074 1 87.81 173 THR B N 1
ATOM 3029 C CA . THR B 1 173 ? -17.922 -1.762 4.027 1 87.81 173 THR B CA 1
ATOM 3030 C C . THR B 1 173 ? -18.953 -1.63 2.902 1 87.81 173 THR B C 1
ATOM 3032 O O . THR B 1 173 ? -18.719 -2.102 1.787 1 87.81 173 THR B O 1
ATOM 3035 N N . GLU B 1 174 ? -20.047 -0.958 3.107 1 81.81 174 GLU B N 1
ATOM 3036 C CA . GLU B 1 174 ? -21.125 -0.803 2.135 1 81.81 174 GLU B CA 1
ATOM 3037 C C . GLU B 1 174 ? -21.062 0.566 1.463 1 81.81 174 GLU B C 1
ATOM 3039 O O . GLU B 1 174 ? -22 0.952 0.75 1 81.81 174 GLU B O 1
ATOM 3044 N N . SER B 1 175 ? -19.984 1.293 1.578 1 81.31 175 SER B N 1
ATOM 3045 C CA . SER B 1 175 ? -19.906 2.689 1.157 1 81.31 175 SER B CA 1
ATOM 3046 C C . SER B 1 175 ? -19.703 2.801 -0.349 1 81.31 175 SER B C 1
ATOM 3048 O O . SER B 1 175 ? -19.844 3.883 -0.923 1 81.31 175 SER B O 1
ATOM 3050 N N . GLY B 1 176 ? -19.328 1.662 -0.981 1 80.75 176 GLY B N 1
ATOM 3051 C CA . GLY B 1 176 ? -19.25 1.663 -2.434 1 80.75 176 GLY B CA 1
ATOM 3052 C C . GLY B 1 176 ? -18.094 2.496 -2.967 1 80.75 176 GLY B C 1
ATOM 3053 O O . GLY B 1 176 ? -16.938 2.262 -2.615 1 80.75 176 GLY B O 1
ATOM 3054 N N . GLU B 1 177 ? -18.438 3.666 -3.58 1 91.31 177 GLU B N 1
ATOM 3055 C CA . GLU B 1 177 ? -17.438 4.441 -4.32 1 91.31 177 GLU B CA 1
ATOM 3056 C C . GLU B 1 177 ? -16.922 5.613 -3.49 1 91.31 177 GLU B C 1
ATOM 3058 O O . GLU B 1 177 ? -16.062 6.375 -3.947 1 91.31 177 GLU B O 1
ATOM 3063 N N . VAL B 1 178 ? -17.5 5.715 -2.273 1 94.5 178 VAL B N 1
ATOM 3064 C CA . VAL B 1 178 ? -17.031 6.781 -1.396 1 94.5 178 VAL B CA 1
ATOM 3065 C C . VAL B 1 178 ? -16.453 6.184 -0.12 1 94.5 178 VAL B C 1
ATOM 3067 O O . VAL B 1 178 ? -16.672 5.008 0.18 1 94.5 178 VAL B O 1
ATOM 3070 N N . LEU B 1 179 ? -15.734 6.949 0.632 1 95.88 179 LEU B N 1
ATOM 3071 C CA . LEU B 1 179 ? -14.93 6.473 1.748 1 95.88 179 LEU B CA 1
ATOM 3072 C C . LEU B 1 179 ? -15.805 6.113 2.941 1 95.88 179 LEU B C 1
ATOM 3074 O O . LEU B 1 179 ? -15.523 5.148 3.654 1 95.88 179 LEU B O 1
ATOM 3078 N N . PHE B 1 180 ? -16.859 6.898 3.195 1 95.12 180 PHE B N 1
ATOM 3079 C CA . PHE B 1 180 ? -17.656 6.727 4.41 1 95.12 180 PHE B CA 1
ATOM 3080 C C . PHE B 1 180 ? -19.078 6.309 4.074 1 95.12 180 PHE B C 1
ATOM 3082 O O . PHE B 1 180 ? -19.625 5.379 4.676 1 95.12 180 PHE B O 1
ATOM 3089 N N . GLY B 1 181 ? -19.641 6.984 3.109 1 92.31 181 GLY B N 1
ATOM 3090 C CA . GLY B 1 181 ? -21.016 6.691 2.721 1 92.31 181 GLY B CA 1
ATOM 3091 C C . GLY B 1 181 ? -22.031 7.457 3.533 1 92.31 181 GLY B C 1
ATOM 3092 O O . GLY B 1 181 ? -21.75 7.891 4.652 1 92.31 181 GLY B O 1
ATOM 3093 N N . ASP B 1 182 ? -23.203 7.523 3.068 1 87.19 182 ASP B N 1
ATOM 3094 C CA . ASP B 1 182 ? -24.281 8.344 3.639 1 87.19 182 ASP B CA 1
ATOM 3095 C C . ASP B 1 182 ? -24.719 7.805 5 1 87.19 182 ASP B C 1
ATOM 3097 O O . ASP B 1 182 ? -25.078 8.578 5.887 1 87.19 182 ASP B O 1
ATOM 3101 N N . ASN B 1 183 ? -24.672 6.539 5.086 1 86.31 183 ASN B N 1
ATOM 3102 C CA . ASN B 1 183 ? -25.078 5.941 6.352 1 86.31 183 ASN B CA 1
ATOM 3103 C C . ASN B 1 183 ? -24.188 6.395 7.504 1 86.31 183 ASN B C 1
ATOM 3105 O O . ASN B 1 183 ? -24.656 6.531 8.641 1 86.31 183 ASN B O 1
ATOM 3109 N N . PHE B 1 184 ? -23.016 6.715 7.172 1 90.94 184 PHE B N 1
ATOM 3110 C CA . PHE B 1 184 ? -22.047 7.113 8.195 1 90.94 184 PHE B CA 1
ATOM 3111 C C . PHE B 1 184 ? -22.156 8.609 8.484 1 90.94 184 PHE B C 1
ATOM 3113 O O . PHE B 1 184 ? -21.719 9.07 9.539 1 90.94 184 PHE B O 1
ATOM 3120 N N . TYR B 1 185 ? -22.719 9.297 7.574 1 86.88 185 TYR B N 1
ATOM 3121 C CA . TYR B 1 185 ? -22.891 10.734 7.762 1 86.88 185 TYR B CA 1
ATOM 3122 C C . TYR B 1 185 ? -23.656 11.023 9.047 1 86.88 185 TYR B C 1
ATOM 3124 O O . TYR B 1 185 ? -23.266 11.883 9.836 1 86.88 185 TYR B O 1
ATOM 3132 N N . ASN B 1 186 ? -24.703 10.297 9.148 1 84.5 186 ASN B N 1
ATOM 3133 C CA . ASN B 1 186 ? -25.547 10.531 10.312 1 84.5 186 ASN B CA 1
ATOM 3134 C C . ASN B 1 186 ? -24.797 10.289 11.617 1 84.5 186 ASN B C 1
ATOM 3136 O O . ASN B 1 186 ? -24.984 11.016 12.594 1 84.5 186 ASN B O 1
ATOM 3140 N N . VAL B 1 187 ? -24.016 9.312 11.617 1 87.31 187 VAL B N 1
ATOM 3141 C CA . VAL B 1 187 ? -23.203 8.977 12.789 1 87.31 187 VAL B CA 1
ATOM 3142 C C . VAL B 1 187 ? -22.234 10.125 13.094 1 87.31 187 VAL B C 1
ATOM 3144 O O . VAL B 1 187 ? -22.156 10.586 14.227 1 87.31 187 VAL B O 1
ATOM 3147 N N . LEU B 1 188 ? -21.609 10.586 12.078 1 87 188 LEU B N 1
ATOM 3148 C CA . LEU B 1 188 ? -20.594 11.625 12.242 1 87 188 LEU B CA 1
ATOM 3149 C C . LEU B 1 188 ? -21.25 12.961 12.617 1 87 188 LEU B C 1
ATOM 3151 O O . LEU B 1 188 ? -20.719 13.695 13.453 1 87 188 LEU B O 1
ATOM 3155 N N . ASP B 1 189 ? -22.344 13.211 12 1 83.5 189 ASP B N 1
ATOM 3156 C CA . ASP B 1 189 ? -23.047 14.461 12.266 1 83.5 189 ASP B CA 1
ATOM 3157 C C . ASP B 1 189 ? -23.516 14.531 13.719 1 83.5 189 ASP B C 1
ATOM 3159 O O . ASP B 1 189 ? -23.328 15.555 14.391 1 83.5 189 ASP B O 1
ATOM 3163 N N . LYS B 1 190 ? -24.062 13.508 14.156 1 83.5 190 LYS B N 1
ATOM 3164 C CA . LYS B 1 190 ? -24.516 13.445 15.539 1 83.5 190 LYS B CA 1
ATOM 3165 C C . LYS B 1 190 ? -23.359 13.602 16.516 1 83.5 190 LYS B C 1
ATOM 3167 O O . LYS B 1 190 ? -23.453 14.344 17.484 1 83.5 190 LYS B O 1
ATOM 3172 N N . LYS B 1 191 ? -22.297 12.969 16.266 1 82.75 191 LYS B N 1
ATOM 3173 C CA . LYS B 1 191 ? -21.141 13.016 17.156 1 82.75 191 LYS B CA 1
ATOM 3174 C C . LYS B 1 191 ? -20.484 14.391 17.125 1 82.75 191 LYS B C 1
ATOM 3176 O O . LYS B 1 191 ? -20.016 14.875 18.172 1 82.75 191 LYS B O 1
ATOM 3181 N N . SER B 1 192 ? -20.5 14.93 15.977 1 79.12 192 SER B N 1
ATOM 3182 C CA . SER B 1 192 ? -19.922 16.266 15.844 1 79.12 192 SER B CA 1
ATOM 3183 C C . SER B 1 192 ? -20.75 17.297 16.594 1 79.12 192 SER B C 1
ATOM 3185 O O . SER B 1 192 ? -20.203 18.156 17.281 1 79.12 192 SER B O 1
ATOM 3187 N N . LYS B 1 193 ? -21.984 17.203 16.438 1 79.06 193 LYS B N 1
ATOM 3188 C CA . LYS B 1 193 ? -22.875 18.125 17.141 1 79.06 193 LYS B CA 1
ATOM 3189 C C . LYS B 1 193 ? -22.797 17.922 18.656 1 79.06 193 LYS B C 1
ATOM 3191 O O . LYS B 1 193 ? -22.812 18.891 19.422 1 79.06 193 LYS B O 1
ATOM 3196 N N . ASN B 1 194 ? -22.766 16.734 19.016 1 75.88 194 ASN B N 1
ATOM 3197 C CA . ASN B 1 194 ? -22.641 16.438 20.438 1 75.88 194 ASN B CA 1
ATOM 3198 C C . ASN B 1 194 ? -21.359 17.016 21.031 1 75.88 194 ASN B C 1
ATOM 3200 O O . ASN B 1 194 ? -21.359 17.531 22.141 1 75.88 194 ASN B O 1
ATOM 3204 N N . ARG B 1 195 ? -20.375 16.969 20.312 1 73.12 195 ARG B N 1
ATOM 3205 C CA . ARG B 1 195 ? -19.094 17.5 20.781 1 73.12 195 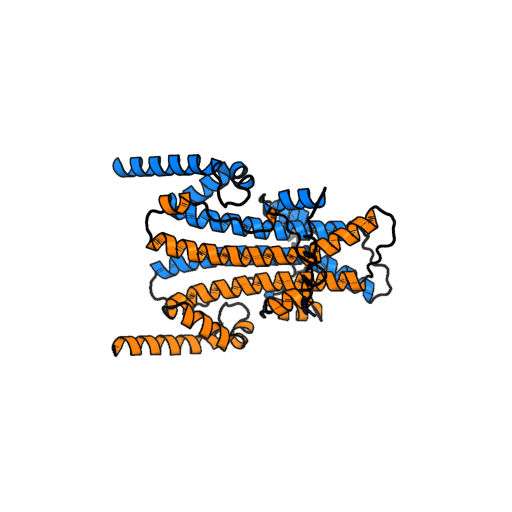ARG B CA 1
ATOM 3206 C C . ARG B 1 195 ? -19.141 19.031 20.875 1 73.12 195 ARG B C 1
ATOM 3208 O O . ARG B 1 195 ? -18.609 19.609 21.828 1 73.12 195 ARG B O 1
ATOM 3215 N N . LYS B 1 196 ? -19.703 19.562 19.906 1 74.25 196 LYS B N 1
ATOM 3216 C CA . LYS B 1 196 ? -19.844 21.016 19.953 1 74.25 196 LYS B CA 1
ATOM 3217 C C . LYS B 1 196 ? -20.656 21.453 21.156 1 74.25 196 LYS B C 1
ATOM 3219 O O . LYS B 1 196 ? -20.281 22.406 21.859 1 74.25 196 LYS B O 1
ATOM 3224 N N . ARG B 1 197 ? -21.609 20.781 21.391 1 72.81 197 ARG B N 1
ATOM 3225 C CA . ARG B 1 197 ? -22.469 21.078 22.531 1 72.81 197 ARG B CA 1
ATOM 3226 C C . ARG B 1 197 ? -21.719 20.875 23.844 1 72.81 197 ARG B C 1
ATOM 3228 O O . ARG B 1 197 ? -21.844 21.688 24.766 1 72.81 197 ARG B O 1
ATOM 3235 N N . ALA B 1 198 ? -20.984 19.828 23.906 1 70 198 ALA B N 1
ATOM 3236 C CA . ALA B 1 198 ? -20.203 19.547 25.109 1 70 198 ALA B CA 1
ATOM 3237 C C . ALA B 1 198 ? -19.156 20.625 25.359 1 70 198 ALA B C 1
ATOM 3239 O O . ALA B 1 198 ? -18.922 21.016 26.5 1 70 198 ALA B O 1
ATOM 3240 N N . ARG B 1 199 ? -18.594 21.156 24.359 1 70.31 199 ARG B N 1
ATOM 3241 C CA . ARG B 1 199 ? -17.609 22.219 24.453 1 70.31 199 ARG B CA 1
ATOM 3242 C C . ARG B 1 199 ? -18.234 23.531 24.922 1 70.31 199 ARG B C 1
ATOM 3244 O O . ARG B 1 199 ? -17.641 24.281 25.688 1 70.31 199 ARG B O 1
ATOM 3251 N N . GLU B 1 200 ? -19.422 23.672 24.484 1 73.31 200 GLU B N 1
ATOM 3252 C CA . GLU B 1 200 ? -20.141 24.875 24.875 1 73.31 200 GLU B CA 1
ATOM 3253 C C . GLU B 1 200 ? -20.578 24.828 26.328 1 73.31 200 GLU B C 1
ATOM 3255 O O . GLU B 1 200 ? -20.672 25.859 27 1 73.31 200 GLU B O 1
ATOM 3260 N N . MET B 1 201 ? -20.734 23.703 26.781 1 74.44 201 MET B N 1
ATOM 3261 C CA . MET B 1 201 ? -21.156 23.531 28.172 1 74.44 201 MET B CA 1
ATOM 3262 C C . MET B 1 201 ? -19.953 23.531 29.109 1 74.44 201 MET B C 1
ATOM 3264 O O . MET B 1 201 ? -20.094 23.766 30.312 1 74.44 201 MET B O 1
ATOM 3268 N N . ALA B 1 202 ? -18.781 23.297 28.688 1 67.5 202 ALA B N 1
ATOM 3269 C CA . ALA B 1 202 ? -17.578 23.297 29.516 1 67.5 202 ALA B CA 1
ATOM 3270 C C . ALA B 1 202 ? -16.953 24.688 29.578 1 67.5 202 ALA B C 1
ATOM 3272 O O . ALA B 1 202 ? -16.5 25.109 30.641 1 67.5 202 ALA B O 1
#